Protein AF-A0A4R9EV64-F1 (afdb_monomer)

Solvent-accessible surface area (backbone atoms only — not comparable to full-atom values): 20684 Å² total; per-residue (Å²): 134,84,81,78,72,84,72,55,104,75,62,62,80,81,49,76,77,42,75,53,78,58,58,71,81,42,91,69,37,84,50,55,61,64,58,57,50,45,73,71,46,60,86,39,65,62,53,33,27,55,43,76,36,91,87,37,75,40,32,30,38,40,30,28,38,47,55,48,76,43,77,44,96,51,93,72,38,37,28,49,37,39,50,83,38,30,33,29,34,35,34,45,47,67,49,99,88,45,76,66,43,79,76,39,73,77,40,57,37,72,76,39,70,52,53,44,90,60,54,49,66,23,30,50,42,76,38,76,77,37,53,69,45,95,54,20,30,30,30,40,42,30,26,37,47,97,71,36,53,25,33,26,35,33,37,38,34,71,48,92,89,47,58,52,38,65,77,39,72,79,40,57,37,71,89,72,35,73,46,55,57,93,66,73,40,65,31,25,48,41,78,39,80,78,47,51,62,68,88,47,31,31,35,31,35,40,33,29,37,51,98,84,67,46,52,27,36,27,34,31,35,38,31,54,62,99,80,45,56,55,37,65,74,40,72,79,37,47,39,75,78,38,82,42,24,87,72,46,62,72,55,79,40,71,37,32,53,37,79,36,45,70,54,95,85,47,62,93,49,52,45,36,32,41,32,41,26,32,35,91,89,73,49,72,37,51,39,46,40,34,43,42,59,91,48,87,56,63,52,60,62,82,50,82,53,77,49,70,75,50,49,55,54,47,49,51,52,52,47,49,51,50,50,50,52,49,52,52,51,53,49,53,50,51,53,50,49,52,52,49,52,49,52,50,50,54,51,53,50,51,55,54,52,52,52,54,53,51,51,59,64,70,65,58,76,81,77,79,76,89,130

Foldseek 3Di:
DDDPPCCDLQHFQDWAPDWDKDDCPDPVVVPPPVVSCCVNCPCAPFWAEWADDLVDLFKIKTKHKHWDWDADPDPRTTIIHIPQIKIFMKGHDLDPPDDIDTPGDIDGLCVQPQCHPFTAFHYWDWQQQQRCPPQKTWIWTWGADPQFIWTWIKIFGNDPPGRIDTPGDIDGCVPLAPQCPQARGWHEKDWPPQPCPDQQKTKIWTWGAHSVRFTWIFMKIFGDDDSRDIDTPGDIDGCCVALNVVVCPQFSDWHYKAWRDDDPPDDPQKTKIWTFGAGVVGQTFTFIWIDGHPDSHIDGPDDRDRNVVCVVVVVVVVVVVVVVVVVVVVVVVVVVVVVVVVVVVVVVVVVVVVVVVVVVVVPPPPPDDDD

Radius of gyration: 29.25 Å; Cα contacts (8 Å, |Δi|>4): 668; chains: 1; bounding box: 59×41×123 Å

Structure (mmCIF, N/CA/C/O backbone):
data_AF-A0A4R9EV64-F1
#
_entry.id   AF-A0A4R9EV64-F1
#
loop_
_atom_site.group_PDB
_atom_site.id
_atom_site.type_symbol
_atom_site.label_atom_id
_atom_site.label_alt_id
_atom_site.label_comp_id
_atom_site.label_asym_id
_atom_site.label_entity_id
_atom_site.label_seq_id
_atom_site.pdbx_PDB_ins_code
_atom_site.Cartn_x
_atom_site.Cartn_y
_atom_site.Cartn_z
_atom_site.occupancy
_atom_site.B_iso_or_equiv
_atom_site.auth_seq_id
_atom_site.auth_comp_id
_atom_site.auth_asym_id
_atom_site.auth_atom_id
_atom_site.pdbx_PDB_model_num
ATOM 1 N N . MET A 1 1 ? -1.288 -20.172 -38.053 1.00 27.91 1 MET A N 1
ATOM 2 C CA . MET A 1 1 ? -2.158 -19.012 -37.775 1.00 27.91 1 MET A CA 1
ATOM 3 C C . MET A 1 1 ? -1.989 -18.671 -36.310 1.00 27.91 1 MET A C 1
ATOM 5 O O . MET A 1 1 ? -2.573 -19.328 -35.462 1.00 27.91 1 MET A O 1
ATOM 9 N N . THR A 1 2 ? -1.091 -17.740 -36.017 1.00 26.09 2 THR A N 1
ATOM 10 C CA . THR A 1 2 ? -0.836 -17.247 -34.664 1.00 26.09 2 THR A CA 1
ATOM 11 C C . THR A 1 2 ? -1.847 -16.137 -34.426 1.00 26.09 2 THR A C 1
ATOM 13 O O . THR A 1 2 ? -1.753 -15.076 -35.034 1.00 26.09 2 THR A O 1
ATOM 16 N N . THR A 1 3 ? -2.884 -16.411 -33.642 1.00 23.81 3 THR A N 1
ATOM 17 C CA . THR A 1 3 ? -3.870 -15.402 -33.257 1.00 23.81 3 THR A CA 1
ATOM 18 C C . THR A 1 3 ? -3.209 -14.441 -32.276 1.00 23.81 3 THR A C 1
ATOM 20 O O . THR A 1 3 ? -3.047 -14.764 -31.100 1.00 23.81 3 THR A O 1
ATOM 23 N N . THR A 1 4 ? -2.791 -13.272 -32.757 1.00 28.75 4 THR A N 1
ATOM 24 C CA . THR A 1 4 ? -2.507 -12.110 -31.915 1.00 28.75 4 THR A CA 1
ATOM 25 C C . THR A 1 4 ? -3.820 -11.693 -31.261 1.00 28.75 4 THR A C 1
ATOM 27 O O . THR A 1 4 ? -4.685 -11.084 -31.882 1.00 28.75 4 THR A O 1
ATOM 30 N N . SER A 1 5 ? -4.006 -12.114 -30.010 1.00 29.70 5 SER A N 1
ATOM 31 C CA . SER A 1 5 ? -5.074 -11.607 -29.154 1.00 29.70 5 SER A CA 1
ATOM 32 C C . SER A 1 5 ? -4.903 -10.096 -29.026 1.00 29.70 5 SER A C 1
ATOM 34 O O . SER A 1 5 ? -3.821 -9.630 -28.662 1.00 29.70 5 SER A O 1
ATOM 36 N N . SER A 1 6 ? -5.957 -9.337 -29.322 1.00 31.34 6 SER A N 1
ATOM 37 C CA . SER A 1 6 ? -6.054 -7.921 -28.983 1.00 31.34 6 SER A CA 1
ATOM 38 C C . SER A 1 6 ? -6.139 -7.800 -27.461 1.00 31.34 6 SER A C 1
ATOM 40 O O . SER A 1 6 ? -7.222 -7.655 -26.889 1.00 31.34 6 SER A O 1
ATOM 42 N N . ARG A 1 7 ? -4.994 -7.920 -26.784 1.00 36.53 7 ARG A N 1
ATOM 43 C CA . ARG A 1 7 ? -4.854 -7.494 -25.395 1.00 36.53 7 ARG A CA 1
ATOM 44 C C . ARG A 1 7 ? -5.067 -5.983 -25.441 1.00 36.53 7 ARG A C 1
ATOM 46 O O . ARG A 1 7 ? -4.254 -5.260 -26.001 1.00 36.53 7 ARG A O 1
ATOM 53 N N . THR A 1 8 ? -6.231 -5.540 -24.979 1.00 34.09 8 THR A N 1
ATOM 54 C CA . THR A 1 8 ? -6.592 -4.124 -24.870 1.00 34.09 8 THR A CA 1
ATOM 55 C C . THR A 1 8 ? -5.458 -3.351 -24.196 1.00 34.09 8 THR A C 1
ATOM 57 O O . THR A 1 8 ? -4.824 -3.910 -23.301 1.00 34.09 8 THR A O 1
ATOM 60 N N . GLN A 1 9 ? -5.264 -2.082 -24.573 1.00 35.47 9 GLN A N 1
ATOM 61 C CA . GLN A 1 9 ? -4.282 -1.091 -24.072 1.00 35.47 9 GLN A CA 1
ATOM 62 C C . GLN A 1 9 ? -4.124 -0.972 -22.531 1.00 35.47 9 GLN A C 1
ATOM 64 O O . GLN A 1 9 ? -3.318 -0.193 -22.036 1.00 35.47 9 GLN A O 1
ATOM 69 N N . HIS A 1 10 ? -4.861 -1.764 -21.753 1.00 43.22 10 HIS A N 1
ATOM 70 C CA . HIS A 1 10 ? -4.946 -1.771 -20.295 1.00 43.22 10 HIS A CA 1
ATOM 71 C C . HIS A 1 10 ? -4.873 -3.204 -19.734 1.00 43.22 10 HIS A C 1
ATOM 73 O O . HIS A 1 10 ? -5.667 -3.587 -18.877 1.00 43.22 10 HIS A O 1
ATOM 79 N N . GLY A 1 11 ? -3.987 -4.044 -20.280 1.00 38.31 11 GLY A N 1
ATOM 80 C CA . GLY A 1 11 ? -3.831 -5.428 -19.826 1.00 38.31 11 GLY A CA 1
ATOM 81 C C . GLY A 1 11 ? -3.558 -5.528 -18.313 1.00 38.31 11 GLY A C 1
ATOM 82 O O . GLY A 1 11 ? -2.968 -4.609 -17.744 1.00 38.31 11 GLY A O 1
ATOM 83 N N . PRO A 1 12 ? -3.963 -6.633 -17.655 1.00 42.16 12 PRO A N 1
ATOM 84 C CA . PRO A 1 12 ? -3.712 -6.829 -16.228 1.00 42.16 12 PRO A CA 1
ATOM 85 C C . PRO A 1 12 ? -2.207 -6.750 -15.927 1.00 42.16 12 PRO A C 1
ATOM 87 O O . PRO A 1 12 ? -1.402 -7.070 -16.815 1.00 42.16 12 PRO A O 1
ATOM 90 N N . PRO A 1 13 ? -1.822 -6.339 -14.704 1.00 52.84 13 PRO A N 1
ATOM 91 C CA . PRO A 1 13 ? -0.422 -6.264 -14.323 1.00 52.84 13 PRO A CA 1
ATOM 92 C C . PRO A 1 13 ? 0.252 -7.627 -14.459 1.00 52.84 13 PRO A C 1
ATOM 94 O O . PRO A 1 13 ? -0.368 -8.670 -14.268 1.00 52.84 13 PRO A O 1
ATOM 97 N N . LEU A 1 14 ? 1.528 -7.595 -14.828 1.00 49.09 14 LEU A N 1
ATOM 98 C CA . LEU A 1 14 ? 2.282 -8.792 -15.180 1.00 49.09 14 LEU A CA 1
ATOM 99 C C . LEU A 1 14 ? 2.655 -9.586 -13.932 1.00 49.09 14 LEU A C 1
ATOM 101 O O . LEU A 1 14 ? 3.120 -9.020 -12.937 1.00 49.09 14 LEU A O 1
ATOM 105 N N . HIS A 1 15 ? 2.485 -10.901 -14.006 1.00 52.94 15 HIS A N 1
ATOM 106 C CA . HIS A 1 15 ? 2.909 -11.819 -12.957 1.00 52.94 15 HIS A CA 1
ATOM 107 C C . HIS A 1 15 ? 4.427 -12.089 -13.021 1.00 52.94 15 HIS A C 1
ATOM 109 O O . HIS A 1 15 ? 5.039 -11.983 -14.090 1.00 52.94 15 HIS A O 1
ATOM 115 N N . PRO A 1 16 ? 5.070 -12.465 -11.894 1.00 48.47 16 PRO A N 1
ATOM 116 C CA . PRO A 1 16 ? 6.446 -12.955 -11.903 1.00 48.47 16 PRO A CA 1
ATOM 117 C C . PRO A 1 16 ? 6.647 -14.068 -12.937 1.00 48.47 16 PRO A C 1
ATOM 119 O O . PRO A 1 16 ? 5.953 -15.082 -12.917 1.00 48.47 16 PRO A O 1
ATOM 122 N N . GLY A 1 17 ? 7.595 -13.865 -13.854 1.00 52.12 17 GLY A N 1
ATOM 123 C CA . GLY A 1 17 ? 7.889 -14.806 -14.938 1.00 52.12 17 GLY A CA 1
ATOM 124 C C . GLY A 1 17 ? 7.011 -14.689 -16.192 1.00 52.12 17 GLY A C 1
ATOM 125 O O . GLY A 1 17 ? 7.266 -15.425 -17.144 1.00 52.12 17 GLY A O 1
ATOM 126 N N . GLU A 1 18 ? 6.031 -13.781 -16.241 1.00 52.91 18 GLU A N 1
ATOM 127 C CA . GLU A 1 18 ? 5.301 -13.473 -17.477 1.00 52.91 18 GLU A CA 1
ATOM 128 C C . GLU A 1 18 ? 6.125 -12.624 -18.445 1.00 52.91 18 GLU A C 1
ATOM 130 O O . GLU A 1 18 ? 7.010 -11.871 -18.048 1.00 52.91 18 GLU A O 1
ATOM 135 N N . TYR A 1 19 ? 5.798 -12.741 -19.732 1.00 53.47 19 TYR A N 1
ATOM 136 C CA . TYR A 1 19 ? 6.452 -12.035 -20.826 1.00 53.47 19 TYR A CA 1
ATOM 137 C C . TYR A 1 19 ? 5.410 -11.203 -21.571 1.00 53.47 19 TYR A C 1
ATOM 139 O O . TYR A 1 19 ? 4.317 -11.689 -21.870 1.00 53.47 19 TYR A O 1
ATOM 147 N N . PHE A 1 20 ? 5.770 -9.986 -21.961 1.00 55.56 20 PHE A N 1
ATOM 148 C CA . PHE A 1 20 ? 5.116 -9.309 -23.077 1.00 55.56 20 PHE A CA 1
ATOM 149 C C . PHE A 1 20 ? 6.146 -8.994 -24.150 1.00 55.56 20 PHE A C 1
ATOM 151 O O . PHE A 1 20 ? 7.327 -8.819 -23.853 1.00 55.56 20 PHE A O 1
ATOM 158 N N . ARG A 1 21 ? 5.689 -8.975 -25.401 1.00 54.56 21 ARG A N 1
ATOM 159 C CA . ARG A 1 21 ? 6.479 -8.570 -26.560 1.00 54.56 21 ARG A CA 1
ATOM 160 C C . ARG A 1 21 ? 5.970 -7.198 -26.970 1.00 54.56 21 ARG A C 1
ATOM 162 O O . ARG A 1 21 ? 4.789 -7.064 -27.279 1.00 54.56 21 ARG A O 1
ATOM 169 N N . VAL A 1 22 ? 6.839 -6.196 -26.938 1.00 54.44 22 VAL A N 1
ATOM 170 C CA . VAL A 1 22 ? 6.568 -4.922 -27.611 1.00 54.44 22 VAL A CA 1
ATOM 171 C C . VAL A 1 22 ? 6.855 -5.158 -29.088 1.00 54.44 22 VAL A C 1
ATOM 173 O O . VAL A 1 22 ? 7.960 -5.582 -29.415 1.00 54.44 22 VAL A O 1
ATOM 176 N N . ASP A 1 23 ? 5.866 -4.974 -29.964 1.00 55.91 23 ASP A N 1
ATOM 177 C CA . ASP A 1 23 ? 6.100 -4.989 -31.411 1.00 55.91 23 ASP A CA 1
ATOM 178 C C . ASP A 1 23 ? 6.563 -3.589 -31.838 1.00 55.91 23 ASP A C 1
ATOM 180 O O . ASP A 1 23 ? 5.744 -2.665 -31.861 1.00 55.91 23 ASP A O 1
ATOM 184 N N . PRO A 1 24 ? 7.852 -3.400 -32.176 1.00 49.88 24 PRO A N 1
ATOM 185 C CA . PRO A 1 24 ? 8.376 -2.093 -32.557 1.00 49.88 24 PRO A CA 1
ATOM 186 C C . PRO A 1 24 ? 7.832 -1.593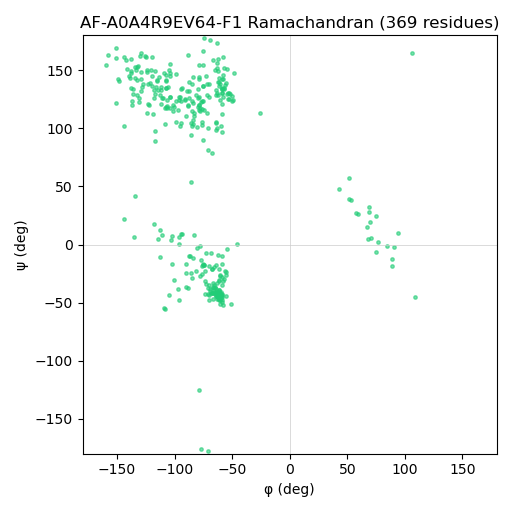 -33.904 1.00 49.88 24 PRO A C 1
ATOM 188 O O . PRO A 1 24 ? 8.094 -0.450 -34.265 1.00 49.88 24 PRO A O 1
ATOM 191 N N . ASN A 1 25 ? 7.091 -2.418 -34.653 1.00 55.00 25 ASN A N 1
ATOM 192 C CA . ASN A 1 25 ? 6.497 -2.061 -35.942 1.00 55.00 25 ASN A CA 1
ATOM 193 C C . ASN A 1 25 ? 4.959 -2.048 -35.914 1.00 55.00 25 ASN A C 1
ATOM 195 O O . ASN A 1 25 ? 4.326 -1.872 -36.958 1.00 55.00 25 ASN A O 1
ATOM 199 N N . GLY A 1 26 ? 4.344 -2.254 -34.745 1.00 60.09 26 GLY A N 1
ATOM 200 C CA . GLY A 1 26 ? 2.893 -2.194 -34.596 1.00 60.09 26 GLY A CA 1
ATOM 201 C C . GLY A 1 26 ? 2.354 -0.774 -34.826 1.00 60.09 26 GLY A C 1
ATOM 202 O O . GLY A 1 26 ? 3.086 0.199 -34.661 1.00 60.09 26 GLY A O 1
ATOM 203 N N . PRO A 1 27 ? 1.061 -0.605 -35.154 1.00 52.00 27 PRO A N 1
ATOM 204 C CA . PRO A 1 27 ? 0.450 0.718 -35.342 1.00 52.00 27 PRO A CA 1
ATOM 205 C C . PRO A 1 27 ? 0.541 1.630 -34.100 1.00 52.00 27 PRO A C 1
ATOM 207 O O . PRO A 1 27 ? 0.398 2.843 -34.225 1.00 52.00 27 PRO A O 1
ATOM 210 N N . GLU A 1 28 ? 0.824 1.066 -32.920 1.00 50.53 28 GLU A N 1
ATOM 211 C CA . GLU A 1 28 ? 1.073 1.791 -31.664 1.00 50.53 28 GLU A CA 1
ATOM 212 C C . GLU A 1 28 ? 2.545 2.230 -31.477 1.00 50.53 28 GLU A C 1
ATOM 214 O O . GLU A 1 28 ? 2.836 3.045 -30.607 1.00 50.53 28 GLU A O 1
ATOM 219 N N . ALA A 1 29 ? 3.480 1.775 -32.322 1.00 44.03 29 ALA A N 1
ATOM 220 C CA . ALA A 1 29 ? 4.902 2.142 -32.267 1.00 44.03 29 ALA A CA 1
ATOM 221 C C . ALA A 1 29 ? 5.197 3.583 -32.733 1.00 44.03 29 ALA A C 1
ATOM 223 O O . ALA A 1 29 ? 6.324 4.065 -32.616 1.00 44.03 29 ALA A O 1
ATOM 224 N N . HIS A 1 30 ? 4.190 4.289 -33.263 1.00 39.44 30 HIS A N 1
ATOM 225 C CA . HIS A 1 30 ? 4.293 5.707 -33.626 1.00 39.44 30 HIS A CA 1
ATOM 226 C C . HIS A 1 30 ? 4.217 6.653 -32.420 1.00 39.44 30 HIS A C 1
ATOM 228 O O . HIS A 1 30 ? 4.572 7.826 -32.539 1.00 39.44 30 HIS A O 1
ATOM 234 N N . THR A 1 31 ? 3.804 6.150 -31.258 1.00 45.59 31 THR A N 1
ATOM 235 C CA . THR A 1 31 ? 4.103 6.766 -29.966 1.00 45.59 31 THR A CA 1
ATOM 236 C C . THR A 1 31 ? 5.324 6.064 -29.399 1.00 45.59 31 THR A C 1
ATOM 238 O O . THR A 1 31 ? 5.330 4.841 -29.318 1.00 45.59 31 THR A O 1
ATOM 241 N N . ASP A 1 32 ? 6.359 6.843 -29.078 1.00 44.31 32 ASP A N 1
ATOM 242 C CA . ASP A 1 32 ? 7.652 6.408 -28.540 1.00 44.31 32 ASP A CA 1
ATOM 243 C C . ASP A 1 32 ? 7.562 5.060 -27.778 1.00 44.31 32 ASP A C 1
ATOM 245 O O . ASP A 1 32 ? 6.915 4.995 -26.729 1.00 44.31 32 ASP A O 1
ATOM 249 N N . PRO A 1 33 ? 8.178 3.971 -28.279 1.00 41.06 33 PRO A N 1
ATOM 250 C CA . PRO A 1 33 ? 8.173 2.664 -27.619 1.00 41.06 33 PRO A CA 1
ATOM 251 C C . PRO A 1 33 ? 8.703 2.723 -26.181 1.00 41.06 33 PRO A C 1
ATOM 253 O O . PRO A 1 33 ? 8.297 1.919 -25.340 1.00 41.06 33 PRO A O 1
ATOM 256 N N . VAL A 1 34 ? 9.565 3.703 -25.876 1.00 40.62 34 VAL A N 1
ATOM 257 C CA . VAL A 1 34 ? 10.007 4.010 -24.515 1.00 40.62 34 VAL A CA 1
ATOM 258 C C . VAL A 1 34 ? 8.859 4.599 -23.705 1.00 40.62 34 VAL A C 1
ATOM 260 O O . VAL A 1 34 ? 8.691 4.193 -22.569 1.00 40.62 34 VAL A O 1
ATOM 263 N N . ALA A 1 35 ? 8.015 5.471 -24.258 1.00 39.12 35 ALA A N 1
ATOM 264 C CA . ALA A 1 35 ? 6.845 6.017 -23.566 1.00 39.12 35 ALA A CA 1
ATOM 265 C C . ALA A 1 35 ? 5.771 4.957 -23.267 1.00 39.12 35 ALA A C 1
ATOM 267 O O . ALA A 1 35 ? 5.200 4.990 -22.181 1.00 39.12 35 ALA A O 1
ATOM 268 N N . VAL A 1 36 ? 5.545 3.990 -24.165 1.00 43.28 36 VAL A N 1
ATOM 269 C CA . VAL A 1 36 ? 4.631 2.853 -23.925 1.00 43.28 36 VAL A CA 1
ATOM 270 C C . VAL A 1 36 ? 5.219 1.906 -22.876 1.00 43.28 36 VAL A C 1
ATOM 272 O O . VAL A 1 36 ? 4.555 1.567 -21.897 1.00 43.28 36 VAL A O 1
ATOM 275 N N . ALA A 1 37 ? 6.498 1.536 -23.010 1.00 43.19 37 ALA A N 1
ATOM 276 C CA . ALA A 1 37 ? 7.182 0.729 -22.005 1.00 43.19 37 ALA A CA 1
ATOM 277 C C . ALA A 1 37 ? 7.188 1.433 -20.642 1.00 43.19 37 ALA A C 1
ATOM 279 O O . ALA A 1 37 ? 6.880 0.796 -19.646 1.00 43.19 37 ALA A O 1
ATOM 280 N N . VAL A 1 38 ? 7.462 2.738 -20.591 1.00 40.59 38 VAL A N 1
ATOM 281 C CA . VAL A 1 38 ? 7.476 3.571 -19.381 1.00 40.59 38 VAL A CA 1
ATOM 282 C C . VAL A 1 38 ? 6.070 3.709 -18.792 1.00 40.59 38 VAL A C 1
ATOM 284 O O . VAL A 1 38 ? 5.906 3.435 -17.613 1.00 40.59 38 VAL A O 1
ATOM 287 N N . GLN A 1 39 ? 5.021 4.006 -19.560 1.00 42.12 39 GLN A N 1
ATOM 288 C CA . GLN A 1 39 ? 3.649 4.040 -19.024 1.00 42.12 39 GLN A CA 1
ATOM 289 C C . GLN A 1 39 ? 3.222 2.705 -18.391 1.00 42.12 39 GLN A C 1
ATOM 291 O O . GLN A 1 39 ? 2.498 2.709 -17.397 1.00 42.12 39 GLN A O 1
ATOM 296 N N . HIS A 1 40 ? 3.722 1.572 -18.897 1.00 43.19 40 HIS A N 1
ATOM 297 C CA . HIS A 1 40 ? 3.443 0.246 -18.338 1.00 43.19 40 HIS A CA 1
ATOM 298 C C . HIS A 1 40 ? 4.438 -0.224 -17.257 1.00 43.19 40 HIS A C 1
ATOM 300 O O . HIS A 1 40 ? 4.070 -1.041 -16.419 1.00 43.19 40 HIS A O 1
ATOM 306 N N . LEU A 1 41 ? 5.679 0.273 -17.235 1.00 44.31 41 LEU A N 1
ATOM 307 C CA . LEU A 1 41 ? 6.758 -0.112 -16.303 1.00 44.31 41 LEU A CA 1
ATOM 308 C C . LEU A 1 41 ? 6.660 0.573 -14.943 1.00 44.31 41 LEU A C 1
ATOM 310 O O . LEU A 1 41 ? 7.225 0.124 -13.950 1.00 44.31 41 LEU A O 1
ATOM 314 N N . VAL A 1 42 ? 5.983 1.702 -14.901 1.00 43.94 42 VAL A N 1
ATOM 315 C CA . VAL A 1 42 ? 6.179 2.696 -13.855 1.00 43.94 42 VAL A CA 1
ATOM 316 C C . VAL A 1 42 ? 5.524 2.401 -12.511 1.00 43.94 42 VAL A C 1
ATOM 318 O O . VAL A 1 42 ? 6.117 2.746 -11.490 1.00 43.94 42 VAL A O 1
ATOM 321 N N . PRO A 1 43 ? 4.421 1.641 -12.433 1.00 49.94 43 PRO A N 1
ATOM 322 C CA . PRO A 1 43 ? 4.023 1.085 -11.153 1.00 49.94 43 PRO A CA 1
ATOM 323 C C . PRO A 1 43 ? 5.131 0.187 -10.555 1.00 49.94 43 PRO A C 1
ATOM 325 O O . PRO A 1 43 ? 5.206 0.026 -9.343 1.00 49.94 43 PRO A O 1
ATOM 328 N N . PHE A 1 44 ? 5.989 -0.438 -11.372 1.00 49.84 44 PHE A N 1
ATOM 329 C CA . PHE A 1 44 ? 6.772 -1.629 -11.018 1.00 49.84 44 PHE A CA 1
ATOM 330 C C . PHE A 1 44 ? 8.185 -1.387 -10.473 1.00 49.84 44 PHE A C 1
ATOM 332 O O . PHE A 1 44 ? 8.917 -2.357 -10.274 1.00 49.84 44 PHE A O 1
ATOM 339 N N . LEU A 1 45 ? 8.567 -0.145 -10.170 1.00 49.91 45 LEU A N 1
ATOM 340 C CA . LEU A 1 45 ? 9.899 0.150 -9.646 1.00 49.91 45 LEU A CA 1
ATOM 341 C C . LEU A 1 45 ? 9.869 0.543 -8.163 1.00 49.91 45 LEU A C 1
ATOM 343 O O . LEU A 1 45 ? 9.564 1.670 -7.787 1.00 49.91 45 LEU A O 1
ATOM 347 N N . GLY A 1 46 ? 10.277 -0.404 -7.316 1.00 67.75 46 GLY A N 1
ATOM 348 C CA . GLY A 1 46 ? 11.002 -0.107 -6.080 1.00 67.75 46 GLY A CA 1
ATOM 349 C C . GLY A 1 46 ? 10.233 -0.323 -4.781 1.00 67.75 46 GLY A C 1
ATOM 350 O O . GLY A 1 46 ? 10.783 -0.918 -3.859 1.00 67.75 46 GLY A O 1
ATOM 351 N N . LEU A 1 47 ? 8.979 0.114 -4.668 1.00 66.94 47 LEU A N 1
ATOM 352 C CA . LEU A 1 47 ? 8.253 0.019 -3.399 1.00 66.94 47 LEU A CA 1
ATOM 353 C C . LEU A 1 47 ? 6.749 -0.105 -3.648 1.00 66.94 47 LEU A C 1
ATOM 355 O O . LEU A 1 47 ? 6.157 0.745 -4.304 1.00 66.94 47 LEU A O 1
ATOM 359 N N . ARG A 1 48 ? 6.138 -1.188 -3.157 1.00 82.88 48 ARG A N 1
ATOM 360 C CA . ARG A 1 48 ? 4.729 -1.510 -3.426 1.00 82.88 48 ARG A CA 1
ATOM 361 C C . ARG A 1 48 ? 3.829 -1.335 -2.231 1.00 82.88 48 ARG A C 1
ATOM 363 O O . ARG A 1 48 ? 2.858 -0.603 -2.314 1.00 82.88 48 ARG A O 1
ATOM 370 N N . ALA A 1 49 ? 4.172 -1.985 -1.134 1.00 89.62 49 ALA A N 1
ATOM 371 C CA . ALA A 1 49 ? 3.349 -1.976 0.055 1.00 89.62 49 ALA A CA 1
ATOM 372 C C . ALA A 1 49 ? 4.220 -1.707 1.274 1.00 89.62 49 ALA A C 1
ATOM 374 O O . ALA A 1 49 ? 5.398 -2.074 1.319 1.00 89.62 49 ALA A O 1
ATOM 375 N N . VAL A 1 50 ? 3.613 -1.076 2.268 1.00 89.81 50 VAL A N 1
ATOM 376 C CA . VAL A 1 50 ? 4.190 -0.932 3.596 1.00 89.81 50 VAL A CA 1
ATOM 377 C C . VAL A 1 50 ? 3.221 -1.531 4.592 1.00 89.81 50 VAL A C 1
ATOM 379 O O . VAL A 1 50 ? 2.010 -1.342 4.489 1.00 89.81 50 VAL A O 1
ATOM 382 N N . LEU A 1 51 ? 3.772 -2.265 5.548 1.00 92.62 51 LEU A N 1
ATOM 383 C CA . LEU A 1 51 ? 3.029 -2.849 6.646 1.00 92.62 51 LEU A CA 1
ATOM 384 C C . LEU A 1 51 ? 3.652 -2.384 7.962 1.00 92.62 51 LEU A C 1
ATOM 386 O O . LEU A 1 51 ? 4.798 -2.752 8.247 1.00 92.62 51 LEU A O 1
ATOM 390 N N . PRO A 1 52 ? 2.935 -1.577 8.762 1.00 89.19 52 PRO A N 1
ATOM 391 C CA . PRO A 1 52 ? 3.400 -1.192 10.085 1.00 89.19 52 PRO A CA 1
ATOM 392 C C . PRO A 1 52 ? 3.700 -2.424 10.935 1.00 89.19 52 PRO A C 1
ATOM 394 O O . PRO A 1 52 ? 2.955 -3.406 10.913 1.00 89.19 52 PRO A O 1
ATOM 397 N N . VAL A 1 53 ? 4.795 -2.379 11.689 1.00 90.62 53 VAL A N 1
ATOM 398 C CA . VAL A 1 53 ? 5.084 -3.422 12.668 1.00 90.62 53 VAL A CA 1
ATOM 399 C C . VAL A 1 53 ? 4.176 -3.201 13.878 1.00 90.62 53 VAL A C 1
ATOM 401 O O . VAL A 1 53 ? 4.232 -2.133 14.481 1.00 90.62 53 VAL A O 1
ATOM 404 N N . PRO A 1 54 ? 3.362 -4.188 14.280 1.00 82.88 54 PRO A N 1
ATOM 405 C CA . PRO A 1 54 ? 2.322 -3.953 15.277 1.00 82.88 54 PRO A CA 1
ATOM 406 C C . PRO A 1 54 ? 2.790 -3.436 16.644 1.00 82.88 54 PRO A C 1
ATOM 408 O O . PRO A 1 54 ? 2.102 -2.645 17.284 1.00 82.88 54 PRO A O 1
ATOM 411 N N . ASP A 1 55 ? 3.961 -3.888 17.095 1.00 84.00 55 ASP A N 1
ATOM 412 C CA . ASP A 1 55 ? 4.533 -3.554 18.401 1.00 84.00 55 ASP A CA 1
ATOM 413 C C . ASP A 1 55 ? 5.541 -2.401 18.336 1.00 84.00 55 ASP A C 1
ATOM 415 O O . ASP A 1 55 ? 6.213 -2.098 19.325 1.00 84.00 55 ASP A O 1
ATOM 419 N N . SER A 1 56 ? 5.674 -1.757 17.173 1.00 87.19 56 SER A N 1
ATOM 420 C CA . SER A 1 56 ? 6.669 -0.723 16.969 1.00 87.19 56 SER A CA 1
ATOM 421 C C . SER A 1 56 ? 6.103 0.471 16.206 1.00 87.19 56 SER A C 1
ATOM 423 O O . SER A 1 56 ? 5.727 0.348 15.044 1.00 87.19 56 SER A O 1
ATOM 425 N N . PRO A 1 57 ? 6.131 1.666 16.816 1.00 80.81 57 PRO A N 1
ATOM 426 C CA . PRO A 1 57 ? 5.658 2.878 16.161 1.00 80.81 57 PRO A CA 1
ATOM 427 C C . PRO A 1 57 ? 6.558 3.360 15.014 1.00 80.81 57 PRO A C 1
ATOM 429 O O . PRO A 1 57 ? 6.153 4.184 14.203 1.00 80.81 57 PRO A O 1
ATOM 432 N N . THR A 1 58 ? 7.804 2.900 14.976 1.00 81.69 58 THR A N 1
ATOM 433 C CA . THR A 1 58 ? 8.834 3.397 14.056 1.00 81.69 58 THR A CA 1
ATOM 434 C C . THR A 1 58 ? 9.246 2.355 13.034 1.00 81.69 58 THR A C 1
ATOM 436 O O . THR A 1 58 ? 9.973 2.671 12.097 1.00 81.69 58 THR A O 1
ATOM 439 N N . ARG A 1 59 ? 8.831 1.096 13.195 1.00 87.88 59 ARG A N 1
ATOM 440 C CA . ARG A 1 59 ? 9.245 0.023 12.295 1.00 87.88 59 ARG A CA 1
ATOM 441 C C . ARG A 1 59 ? 8.147 -0.347 11.333 1.00 87.88 59 ARG A C 1
ATOM 443 O O . ARG A 1 59 ? 6.965 -0.392 11.664 1.00 87.88 59 ARG A O 1
ATOM 450 N N . GLN A 1 60 ? 8.587 -0.692 10.138 1.00 90.25 60 GLN A N 1
ATOM 451 C CA . GLN A 1 60 ? 7.708 -1.078 9.061 1.00 90.25 60 GLN A CA 1
ATOM 452 C C . GLN A 1 60 ? 8.376 -2.106 8.164 1.00 90.25 60 GLN A C 1
ATOM 454 O O . GLN A 1 60 ? 9.571 -2.025 7.857 1.00 90.25 60 GLN A O 1
ATOM 459 N N . TRP A 1 61 ? 7.580 -3.068 7.726 1.00 93.50 61 TRP A N 1
ATOM 460 C CA . TRP A 1 61 ? 7.955 -3.952 6.642 1.00 93.50 61 TRP A CA 1
ATOM 461 C C . TRP A 1 61 ? 7.703 -3.245 5.325 1.00 93.50 61 TRP A C 1
ATOM 463 O O . TRP A 1 61 ? 6.617 -2.717 5.086 1.00 93.50 61 TRP A O 1
ATOM 473 N N . VAL A 1 62 ? 8.722 -3.233 4.482 1.00 88.75 62 VAL A N 1
ATOM 474 C CA . VAL A 1 62 ? 8.669 -2.633 3.158 1.00 88.75 62 VAL A CA 1
ATOM 475 C C . VAL A 1 62 ? 8.733 -3.750 2.139 1.00 88.75 62 VAL A C 1
ATOM 477 O O . VAL A 1 62 ? 9.652 -4.565 2.182 1.00 88.75 62 VAL A O 1
ATOM 480 N N . PHE A 1 63 ? 7.764 -3.772 1.230 1.00 91.62 63 PHE A N 1
ATOM 481 C CA . PHE A 1 63 ? 7.652 -4.767 0.172 1.00 91.62 63 PHE A CA 1
ATOM 482 C C . PHE A 1 63 ? 8.023 -4.133 -1.160 1.00 91.62 63 PHE A C 1
ATOM 484 O O . PHE A 1 63 ? 7.439 -3.126 -1.572 1.00 91.62 63 PHE A O 1
ATOM 491 N N . ARG A 1 64 ? 8.994 -4.732 -1.839 1.00 86.38 64 ARG A N 1
ATOM 492 C CA . ARG A 1 64 ? 9.584 -4.245 -3.079 1.00 86.38 64 ARG A CA 1
ATOM 493 C C . ARG A 1 64 ? 9.316 -5.218 -4.212 1.00 86.38 64 ARG A C 1
ATOM 495 O O . ARG A 1 64 ? 9.513 -6.421 -4.084 1.00 86.38 64 ARG A O 1
ATOM 502 N N . TYR A 1 65 ? 8.931 -4.649 -5.346 1.00 85.19 65 TYR A N 1
ATOM 503 C CA . TYR A 1 65 ? 8.879 -5.336 -6.624 1.00 85.19 65 TYR A CA 1
ATOM 504 C C . TYR A 1 65 ? 9.864 -4.625 -7.538 1.00 85.19 65 TYR A C 1
ATOM 506 O O . TYR A 1 65 ? 9.891 -3.394 -7.589 1.00 85.19 65 TYR A O 1
ATOM 514 N N . GLU A 1 66 ? 10.691 -5.405 -8.217 1.00 79.38 66 GLU A N 1
ATOM 515 C CA . GLU A 1 66 ? 11.588 -4.900 -9.243 1.00 79.38 66 GLU A CA 1
ATOM 516 C C . GLU A 1 66 ? 11.201 -5.543 -10.563 1.00 79.38 66 GLU A C 1
ATOM 518 O O . GLU A 1 66 ? 11.088 -6.765 -10.662 1.00 79.38 66 GLU A O 1
ATOM 523 N N . SER A 1 67 ? 11.024 -4.721 -11.587 1.00 76.12 67 SER A N 1
ATOM 524 C CA . SER A 1 67 ? 10.903 -5.190 -12.958 1.00 76.12 67 SER A CA 1
ATOM 525 C C . SER A 1 67 ? 12.012 -4.607 -13.817 1.00 76.12 67 SER A C 1
ATOM 527 O O . SER A 1 67 ? 12.407 -3.460 -13.622 1.00 76.12 67 SER A O 1
ATOM 529 N N . TYR A 1 68 ? 12.494 -5.376 -14.781 1.00 74.38 68 TYR A N 1
ATOM 530 C CA . TYR A 1 68 ? 13.523 -4.960 -15.721 1.00 74.38 68 TYR A CA 1
ATOM 531 C C . TYR A 1 68 ? 13.169 -5.436 -17.124 1.00 74.38 68 TYR A C 1
ATOM 533 O O . TYR A 1 68 ? 12.553 -6.485 -17.299 1.00 74.38 68 TYR A O 1
ATOM 541 N N . LEU A 1 69 ? 13.551 -4.653 -18.129 1.00 73.94 69 LEU A N 1
ATOM 542 C CA . LEU A 1 69 ? 13.435 -5.061 -19.521 1.00 73.94 69 LEU A CA 1
ATOM 543 C C . LEU A 1 69 ? 14.659 -5.921 -19.866 1.00 73.94 69 LEU A C 1
ATOM 545 O O . LEU A 1 69 ? 15.788 -5.437 -19.839 1.00 73.94 69 LEU A O 1
ATOM 549 N N . GLU A 1 70 ? 14.443 -7.202 -20.135 1.00 77.38 70 GLU A N 1
ATOM 550 C CA . GLU A 1 70 ? 15.440 -8.097 -20.716 1.00 77.38 70 GLU A CA 1
ATOM 551 C C . GLU A 1 70 ? 15.401 -7.938 -22.239 1.00 77.38 70 GLU A C 1
ATOM 553 O O . GLU A 1 70 ? 14.344 -8.088 -22.851 1.00 77.38 70 GLU A O 1
ATOM 558 N N . GLU A 1 71 ? 16.533 -7.603 -22.855 1.00 77.50 71 GLU A N 1
ATOM 559 C CA . GLU A 1 71 ? 16.627 -7.478 -24.311 1.00 77.50 71 GLU A CA 1
ATOM 560 C C . GLU A 1 71 ? 16.385 -8.843 -24.977 1.00 77.50 71 GLU A C 1
ATOM 562 O O . GLU A 1 71 ? 16.911 -9.872 -24.541 1.00 77.50 71 GLU A O 1
ATOM 567 N N . GLY A 1 72 ? 15.532 -8.862 -26.002 1.00 78.56 72 GLY A N 1
ATOM 568 C CA . GLY A 1 72 ? 15.218 -10.063 -26.766 1.00 78.56 72 GLY A CA 1
ATOM 569 C C . GLY A 1 72 ? 16.349 -10.470 -27.712 1.00 78.56 72 GLY A C 1
ATOM 570 O O . GLY A 1 72 ? 17.386 -9.817 -27.816 1.00 78.56 72 GLY A O 1
ATOM 571 N N . LYS A 1 73 ? 16.160 -11.591 -28.420 1.00 79.94 73 LYS A N 1
ATOM 572 C CA . LYS A 1 73 ? 17.162 -12.087 -29.381 1.00 79.94 73 LYS A CA 1
ATOM 573 C C . LYS A 1 73 ? 17.206 -11.252 -30.657 1.00 79.94 73 LYS A C 1
ATOM 575 O O . LYS A 1 73 ? 18.263 -11.170 -31.282 1.00 79.94 73 LYS A O 1
ATOM 580 N N . GLU A 1 74 ? 16.072 -10.688 -31.067 1.00 75.44 74 GLU A N 1
ATOM 581 C CA . GLU A 1 74 ? 15.994 -9.807 -32.226 1.00 75.44 74 GLU A CA 1
ATOM 582 C C . GLU A 1 74 ? 16.003 -8.340 -31.793 1.00 75.44 74 GLU A C 1
ATOM 584 O O . GLU A 1 74 ? 15.489 -7.950 -30.745 1.00 75.44 74 GLU A O 1
ATOM 589 N N . LYS A 1 75 ? 16.609 -7.501 -32.632 1.00 61.41 75 LYS A N 1
ATOM 590 C CA . LYS A 1 75 ? 16.751 -6.069 -32.381 1.00 61.41 75 LYS A CA 1
ATOM 591 C C . LYS A 1 75 ? 15.374 -5.408 -32.260 1.00 61.41 75 LYS A C 1
ATOM 593 O O . LYS A 1 75 ? 14.575 -5.474 -33.190 1.00 61.41 75 LYS A O 1
ATOM 598 N N . GLY A 1 76 ? 15.141 -4.720 -31.143 1.00 67.38 76 GLY A N 1
ATOM 599 C CA . GLY A 1 76 ? 13.866 -4.057 -30.846 1.00 67.38 76 GLY A CA 1
ATOM 600 C C . GLY A 1 76 ? 12.866 -4.933 -30.089 1.00 67.38 76 GLY A C 1
ATOM 601 O O . GLY A 1 76 ? 11.799 -4.447 -29.726 1.00 67.38 76 GLY A O 1
ATOM 602 N N . GLU A 1 77 ? 13.207 -6.191 -29.804 1.00 74.31 77 GLU A N 1
ATOM 603 C CA . GLU A 1 77 ? 12.453 -7.006 -28.861 1.00 74.31 77 GLU A CA 1
ATOM 604 C C . GLU A 1 77 ? 12.918 -6.744 -27.429 1.00 74.31 77 GLU A C 1
ATOM 606 O O . GLU A 1 77 ? 14.112 -6.681 -27.138 1.00 74.31 77 GLU A O 1
ATOM 611 N N . GLY A 1 78 ? 11.964 -6.645 -26.511 1.00 69.94 78 GLY A N 1
ATOM 612 C CA . GLY A 1 78 ? 12.219 -6.630 -25.079 1.00 69.94 78 GLY A CA 1
ATOM 613 C C . GLY A 1 78 ? 11.179 -7.479 -24.368 1.00 69.94 78 GLY A C 1
ATOM 614 O O . GLY A 1 78 ? 10.010 -7.503 -24.759 1.00 69.94 78 GLY A O 1
ATOM 615 N N . HIS A 1 79 ? 11.610 -8.177 -23.328 1.00 74.69 79 HIS A N 1
ATOM 616 C CA . HIS A 1 79 ? 10.760 -8.919 -22.416 1.00 74.69 79 HIS A CA 1
ATOM 617 C C . HIS A 1 79 ? 10.797 -8.231 -21.065 1.00 74.69 79 HIS A C 1
ATOM 619 O O . HIS A 1 79 ? 11.858 -8.134 -20.454 1.00 74.69 79 HIS A O 1
ATOM 625 N N . LEU A 1 80 ? 9.655 -7.782 -20.549 1.00 72.38 80 LEU A N 1
ATOM 626 C CA . LEU A 1 80 ? 9.645 -7.405 -19.144 1.00 72.38 80 LEU A CA 1
ATOM 627 C C . LEU A 1 80 ? 9.773 -8.649 -18.287 1.00 72.38 80 LEU A C 1
ATOM 629 O O . LEU A 1 80 ? 8.985 -9.583 -18.397 1.00 72.38 80 LEU A O 1
ATOM 633 N N . ARG A 1 81 ? 10.752 -8.618 -17.400 1.00 76.06 81 ARG A N 1
ATOM 634 C CA . ARG A 1 81 ? 10.919 -9.564 -16.318 1.00 76.06 81 ARG A CA 1
ATOM 635 C C . ARG A 1 81 ? 10.571 -8.876 -15.023 1.00 76.06 81 ARG A C 1
ATOM 637 O O . ARG A 1 81 ? 11.029 -7.771 -14.754 1.00 76.06 81 ARG A O 1
ATOM 644 N N . VAL A 1 82 ? 9.800 -9.557 -14.195 1.00 78.19 82 VAL A N 1
ATOM 645 C CA . VAL A 1 82 ? 9.593 -9.166 -12.804 1.00 78.19 82 VAL A CA 1
ATOM 646 C C . VAL A 1 82 ? 10.490 -10.072 -11.967 1.00 78.19 82 VAL A C 1
ATOM 648 O O . VAL A 1 82 ? 10.372 -11.297 -12.057 1.00 78.19 82 VAL A O 1
ATOM 651 N N . LYS A 1 83 ? 11.428 -9.484 -11.215 1.00 84.06 83 LYS A N 1
ATOM 652 C CA . LYS A 1 83 ? 12.234 -10.221 -10.234 1.00 84.06 83 LYS A CA 1
ATOM 653 C C . LYS A 1 83 ? 11.323 -10.795 -9.159 1.00 84.06 83 LYS A C 1
ATOM 655 O O . LYS A 1 83 ? 10.212 -10.307 -8.943 1.00 84.06 83 LYS A O 1
ATOM 660 N N . GLU A 1 84 ? 11.827 -11.802 -8.456 1.00 87.31 84 GLU A N 1
ATOM 661 C CA . GLU A 1 84 ? 11.179 -12.245 -7.231 1.00 87.31 84 GLU A CA 1
ATOM 662 C C . GLU A 1 84 ? 10.998 -11.038 -6.292 1.00 87.31 84 GLU A C 1
ATOM 664 O O . GLU A 1 84 ? 11.968 -10.314 -6.046 1.00 87.31 84 GLU A O 1
ATOM 669 N N . PRO A 1 85 ? 9.769 -10.766 -5.823 1.00 90.25 85 PRO A N 1
ATOM 670 C CA . PRO A 1 85 ? 9.533 -9.669 -4.903 1.00 90.25 85 PRO A CA 1
ATOM 671 C C . PRO A 1 85 ? 10.303 -9.900 -3.612 1.00 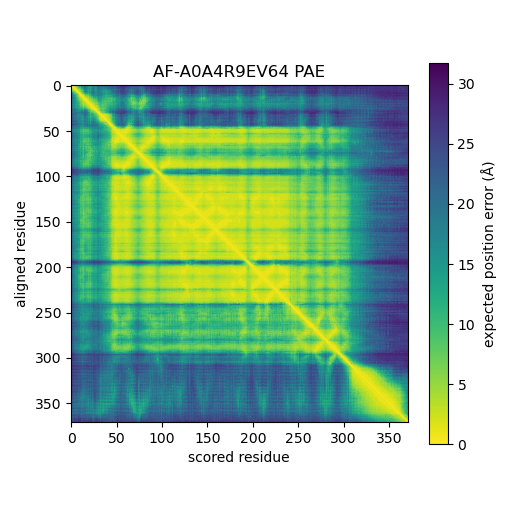90.25 85 PRO A C 1
ATOM 673 O O . PRO A 1 85 ? 10.471 -11.035 -3.170 1.00 90.25 85 PRO A O 1
ATOM 676 N N . GLU A 1 86 ? 10.720 -8.821 -2.972 1.00 92.12 86 GLU A N 1
ATOM 677 C CA . GLU A 1 86 ? 11.470 -8.880 -1.725 1.00 92.12 86 GLU A CA 1
ATOM 678 C C . GLU A 1 86 ? 10.780 -8.061 -0.645 1.00 92.12 86 GLU A C 1
ATOM 680 O O . GLU A 1 86 ? 9.973 -7.170 -0.917 1.00 92.12 86 GLU A O 1
ATOM 685 N N . TYR A 1 87 ? 11.134 -8.331 0.603 1.00 93.62 87 TYR A N 1
ATOM 686 C CA . TYR A 1 87 ? 10.743 -7.510 1.732 1.00 93.62 87 TYR A CA 1
ATOM 687 C C . TYR A 1 87 ? 11.925 -7.251 2.659 1.00 93.62 87 TYR A C 1
ATOM 689 O O . TYR A 1 87 ? 12.855 -8.051 2.755 1.00 93.62 87 TYR A O 1
ATOM 697 N N . PHE A 1 88 ? 11.891 -6.129 3.367 1.00 89.81 88 PHE A N 1
ATOM 698 C CA . PHE A 1 88 ? 12.880 -5.787 4.384 1.00 89.81 88 PHE A CA 1
ATOM 699 C C . PHE A 1 88 ? 12.238 -5.048 5.554 1.00 89.81 88 PHE A C 1
ATOM 701 O O . PHE A 1 88 ? 11.132 -4.520 5.441 1.00 89.81 88 PHE A O 1
ATOM 708 N N . LEU A 1 89 ? 12.936 -5.019 6.691 1.00 90.06 89 LEU A N 1
ATOM 709 C CA . LEU A 1 89 ? 12.489 -4.284 7.872 1.00 90.06 89 LEU A CA 1
ATOM 710 C C . LEU A 1 89 ? 13.242 -2.967 7.950 1.00 90.06 89 LEU A C 1
ATOM 712 O O . LEU A 1 89 ? 14.465 -2.966 8.118 1.00 90.06 89 LEU A O 1
ATOM 716 N N . ALA A 1 90 ? 12.514 -1.863 7.877 1.00 85.00 90 ALA A N 1
ATOM 717 C CA . ALA A 1 90 ? 13.053 -0.532 8.087 1.00 85.00 90 ALA A CA 1
ATOM 718 C C . ALA A 1 90 ? 12.579 0.022 9.432 1.00 85.00 90 ALA A C 1
ATOM 720 O O . ALA A 1 90 ? 11.462 -0.245 9.873 1.00 85.00 90 ALA A O 1
ATOM 721 N N . GLU A 1 91 ? 13.438 0.804 10.070 1.00 83.50 91 GLU A N 1
ATOM 722 C CA . GLU A 1 91 ? 13.072 1.714 11.145 1.00 83.50 91 GLU A CA 1
ATOM 723 C C . GLU A 1 91 ? 13.138 3.124 10.575 1.00 83.50 91 GLU A C 1
ATOM 725 O O . GLU A 1 91 ? 14.186 3.569 10.103 1.00 83.50 91 GLU A O 1
ATOM 730 N N . VAL A 1 92 ? 11.989 3.783 10.563 1.00 78.81 92 VAL A N 1
ATOM 731 C CA . VAL A 1 92 ? 11.817 5.158 10.126 1.00 78.81 92 VAL A CA 1
ATOM 732 C C . VAL A 1 92 ? 11.730 6.003 11.378 1.00 78.81 92 VAL A C 1
ATOM 734 O O . VAL A 1 92 ? 10.804 5.860 12.179 1.00 78.81 92 VAL A O 1
ATOM 737 N N . ASP A 1 93 ? 12.723 6.865 11.561 1.00 70.81 93 ASP A N 1
ATOM 738 C CA . ASP A 1 93 ? 12.625 7.898 12.576 1.00 70.81 93 ASP A CA 1
ATOM 739 C C . ASP A 1 93 ? 11.459 8.827 12.208 1.00 70.81 93 ASP A C 1
ATOM 741 O O . ASP A 1 93 ? 11.304 9.264 11.067 1.00 70.81 93 ASP A O 1
ATOM 745 N N . THR A 1 94 ? 10.590 9.076 13.180 1.00 59.94 94 THR A N 1
ATOM 746 C CA . THR A 1 94 ? 9.388 9.894 13.012 1.00 59.94 94 THR A CA 1
ATOM 747 C C . THR A 1 94 ? 9.692 11.390 13.083 1.00 59.94 94 THR A C 1
ATOM 749 O O . THR A 1 94 ? 8.798 12.224 12.924 1.00 59.94 94 THR A O 1
ATOM 752 N N . GLY A 1 95 ? 10.951 11.760 13.336 1.00 56.81 95 GLY A N 1
ATOM 753 C CA . GLY A 1 95 ? 11.445 13.121 13.200 1.00 56.81 95 GLY A CA 1
ATOM 754 C C . GLY A 1 95 ? 11.749 13.531 11.765 1.00 56.81 95 GLY A C 1
ATOM 755 O O . GLY A 1 95 ? 12.322 12.769 11.000 1.00 56.81 95 GLY A O 1
ATOM 756 N N . LEU A 1 96 ? 11.450 14.796 11.452 1.00 52.19 96 LEU A N 1
ATOM 757 C CA . LEU A 1 96 ? 11.827 15.453 10.193 1.00 52.19 96 LEU A CA 1
ATOM 758 C C . LEU A 1 96 ? 13.346 15.425 9.911 1.00 52.19 96 LEU A C 1
ATOM 760 O O . LEU A 1 96 ? 13.753 15.503 8.756 1.00 52.19 96 LEU A O 1
ATOM 764 N N . ASP A 1 97 ? 14.164 15.269 10.957 1.00 58.91 97 ASP A N 1
ATOM 765 C CA . ASP A 1 97 ? 15.633 15.275 10.897 1.00 58.91 97 ASP A CA 1
ATOM 766 C C . ASP A 1 97 ? 16.257 13.896 11.180 1.00 58.91 97 ASP A C 1
ATOM 768 O O . ASP A 1 97 ? 17.463 13.785 11.396 1.00 58.91 97 ASP A O 1
ATOM 772 N N . GLY A 1 98 ? 15.434 12.852 11.272 1.00 57.75 98 GLY A N 1
ATOM 773 C CA . GLY A 1 98 ? 15.861 11.532 11.712 1.00 57.75 98 GLY A CA 1
ATOM 774 C C . GLY A 1 98 ? 16.383 10.638 10.588 1.00 57.75 98 GLY A C 1
ATOM 775 O O . GLY A 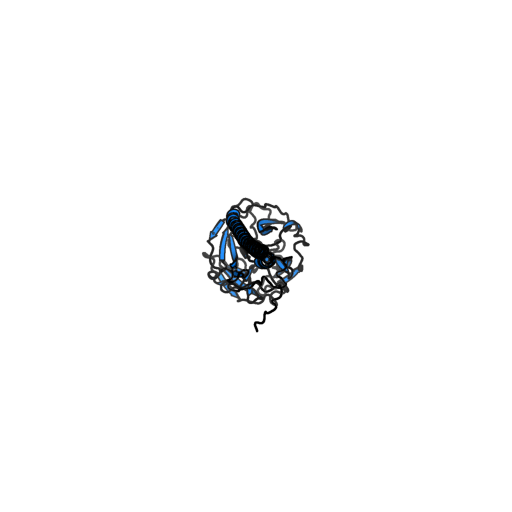1 98 ? 15.808 10.581 9.499 1.00 57.75 98 GLY A O 1
ATOM 776 N N . ASP A 1 99 ? 17.447 9.881 10.861 1.00 66.69 99 ASP A N 1
ATOM 777 C CA . ASP A 1 99 ? 17.990 8.910 9.912 1.00 66.69 99 ASP A CA 1
ATOM 778 C C . ASP A 1 99 ? 17.141 7.629 9.903 1.00 66.69 99 ASP A C 1
ATOM 780 O O . ASP A 1 99 ? 17.063 6.889 10.886 1.00 66.69 99 ASP A O 1
ATOM 784 N N . SER A 1 100 ? 16.531 7.321 8.756 1.00 72.75 100 SER A N 1
ATOM 785 C CA . SER A 1 100 ? 15.938 5.999 8.526 1.00 72.75 100 SER A CA 1
ATOM 786 C C . SER A 1 100 ? 17.039 4.947 8.392 1.00 72.75 100 SER A C 1
ATOM 788 O O . SER A 1 100 ? 18.033 5.163 7.695 1.00 72.75 100 SER A O 1
ATOM 790 N N . ARG A 1 101 ? 16.854 3.774 9.004 1.00 80.62 101 ARG A N 1
ATOM 791 C CA . ARG A 1 101 ? 17.834 2.680 8.935 1.00 80.62 101 ARG A CA 1
ATOM 792 C C . ARG A 1 101 ? 17.209 1.331 8.618 1.00 80.62 101 ARG A C 1
ATOM 794 O O . ARG A 1 101 ? 16.067 1.036 8.966 1.00 80.62 101 ARG A O 1
ATOM 801 N N . LEU A 1 102 ? 18.011 0.473 7.998 1.00 81.88 102 LEU A N 1
ATOM 802 C CA . LEU A 1 102 ? 17.659 -0.916 7.738 1.00 81.88 102 LEU A CA 1
ATOM 803 C C . LEU A 1 102 ? 17.866 -1.743 9.015 1.00 81.88 102 LEU A C 1
ATOM 805 O O . LEU A 1 102 ? 18.984 -1.845 9.516 1.00 81.88 102 LEU A O 1
ATOM 809 N N . VAL A 1 103 ? 16.796 -2.336 9.541 1.00 88.25 103 VAL A N 1
ATOM 810 C CA . VAL A 1 103 ? 16.840 -3.224 10.717 1.00 88.25 103 VAL A CA 1
ATOM 811 C C . VAL A 1 103 ? 17.102 -4.666 10.292 1.00 88.25 103 VAL A C 1
ATOM 813 O O . VAL A 1 103 ? 17.815 -5.402 10.972 1.00 88.25 103 VAL A O 1
ATOM 816 N N . ARG A 1 104 ? 16.525 -5.082 9.160 1.00 88.62 104 ARG A N 1
ATOM 817 C CA . ARG A 1 104 ? 16.730 -6.406 8.563 1.00 88.62 104 ARG A CA 1
ATOM 818 C C . ARG A 1 104 ? 16.927 -6.253 7.063 1.00 88.62 104 ARG A C 1
ATOM 820 O O . ARG A 1 104 ? 16.151 -5.547 6.428 1.00 88.62 104 ARG A O 1
ATOM 827 N N . GLY A 1 105 ? 17.938 -6.940 6.530 1.00 87.44 105 GLY A N 1
ATOM 828 C CA . GLY A 1 105 ? 18.208 -7.011 5.094 1.00 87.44 105 GLY A CA 1
ATOM 829 C C . GLY A 1 105 ? 17.035 -7.557 4.280 1.00 87.44 105 GLY A C 1
ATOM 830 O O . GLY A 1 105 ? 16.146 -8.209 4.833 1.00 87.44 105 GLY A O 1
ATOM 831 N N . ALA A 1 106 ? 17.069 -7.284 2.975 1.00 90.56 106 ALA A N 1
ATOM 832 C CA . ALA A 1 106 ? 16.098 -7.801 2.020 1.00 90.56 106 ALA A CA 1
ATOM 833 C C . ALA A 1 106 ? 16.072 -9.333 2.015 1.00 90.56 106 ALA A C 1
ATOM 835 O O . ALA A 1 106 ? 17.108 -9.986 2.166 1.00 90.56 106 ALA A O 1
ATOM 836 N N . ARG A 1 107 ? 14.869 -9.882 1.871 1.00 93.38 107 ARG A N 1
ATOM 837 C CA . ARG A 1 107 ? 14.586 -11.312 1.771 1.00 93.38 107 ARG A CA 1
ATOM 838 C C . ARG A 1 107 ? 13.542 -11.557 0.689 1.00 93.38 107 ARG A C 1
ATOM 840 O O . ARG A 1 107 ? 12.674 -10.699 0.519 1.00 93.38 107 ARG A O 1
ATOM 847 N N . PRO A 1 108 ? 13.571 -12.711 0.011 1.00 93.25 108 PRO A N 1
ATOM 848 C CA . PRO A 1 108 ? 12.515 -13.100 -0.913 1.00 93.25 108 PRO A CA 1
ATOM 849 C C . PRO A 1 108 ? 11.143 -13.105 -0.235 1.00 93.25 108 PRO A C 1
ATOM 851 O O . PRO A 1 108 ? 10.996 -13.609 0.877 1.00 93.25 108 PRO A O 1
ATOM 854 N N . LEU A 1 109 ? 10.113 -12.590 -0.907 1.00 93.38 109 LEU A N 1
ATOM 855 C CA . LEU A 1 109 ? 8.735 -12.590 -0.405 1.00 93.38 109 LEU A CA 1
ATOM 856 C C . LEU A 1 109 ? 8.205 -14.011 -0.176 1.00 93.38 109 LEU A C 1
ATOM 858 O O . LEU A 1 109 ? 7.354 -14.214 0.685 1.00 93.38 109 LEU A O 1
ATOM 862 N N . SER A 1 110 ? 8.742 -14.997 -0.897 1.00 91.38 110 SER A N 1
ATOM 863 C CA . SER A 1 110 ? 8.444 -16.417 -0.704 1.00 91.38 110 SER A CA 1
ATOM 864 C C . SER A 1 110 ? 8.831 -16.946 0.685 1.00 91.38 110 SER A C 1
ATOM 866 O O . SER A 1 110 ? 8.247 -17.934 1.128 1.00 91.38 110 SER A O 1
ATOM 868 N N . GLU A 1 111 ? 9.743 -16.281 1.408 1.00 94.25 111 GLU A N 1
ATOM 869 C CA . GLU A 1 111 ? 10.059 -16.608 2.808 1.00 94.25 111 GLU A CA 1
ATOM 870 C C . GLU A 1 111 ? 8.975 -16.142 3.797 1.00 94.25 111 GLU A C 1
ATOM 872 O O . GLU A 1 111 ? 8.949 -16.601 4.940 1.00 94.25 111 GLU A O 1
ATOM 877 N N . TRP A 1 112 ? 8.079 -15.239 3.388 1.00 95.81 112 TRP A N 1
ATOM 878 C CA . TRP A 1 112 ? 6.986 -14.755 4.226 1.00 95.81 112 TRP A CA 1
ATOM 879 C C . TRP A 1 112 ? 5.789 -15.708 4.125 1.00 95.81 112 TRP A C 1
ATOM 881 O O . TRP A 1 112 ? 5.031 -15.681 3.153 1.00 95.81 112 TRP A O 1
ATOM 891 N N . ALA A 1 113 ? 5.596 -16.554 5.139 1.00 96.31 113 ALA A N 1
ATOM 892 C CA . ALA A 1 113 ? 4.72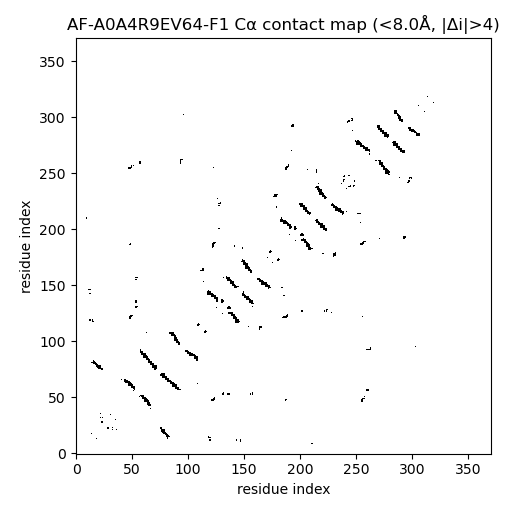4 -17.729 5.065 1.00 96.31 113 ALA A CA 1
ATOM 893 C C . ALA A 1 113 ? 3.276 -17.416 4.637 1.00 96.31 113 ALA A C 1
ATOM 895 O O . ALA A 1 113 ? 2.707 -18.100 3.788 1.00 96.31 113 ALA A O 1
ATOM 896 N N . SER A 1 114 ? 2.674 -16.362 5.184 1.00 97.19 114 SER A N 1
ATOM 897 C CA . SER A 1 114 ? 1.303 -15.932 4.880 1.00 97.19 114 SER A CA 1
ATOM 898 C C . SER A 1 114 ? 1.148 -15.225 3.531 1.00 97.19 114 SER A C 1
ATOM 900 O O . SER A 1 114 ? 0.036 -15.158 2.997 1.00 97.19 114 SER A O 1
ATOM 902 N N . LEU A 1 115 ? 2.253 -14.756 2.946 1.00 96.38 115 LEU A N 1
ATOM 903 C CA . LEU A 1 115 ? 2.314 -14.092 1.641 1.00 96.38 115 LEU A CA 1
ATOM 904 C C . LEU A 1 115 ? 2.860 -15.022 0.543 1.00 96.38 115 LEU A C 1
ATOM 906 O O . LEU A 1 115 ? 2.989 -14.621 -0.614 1.00 96.38 115 LEU A O 1
ATOM 910 N N . ALA A 1 116 ? 3.132 -16.287 0.872 1.00 92.69 116 ALA A N 1
ATOM 911 C CA . ALA A 1 116 ? 3.523 -17.284 -0.106 1.00 92.69 116 ALA A CA 1
ATOM 912 C C . ALA A 1 116 ? 2.432 -17.452 -1.182 1.00 92.69 116 ALA A C 1
ATOM 914 O O . ALA A 1 116 ? 1.231 -17.547 -0.888 1.00 92.69 116 ALA A O 1
ATOM 915 N N . GLY A 1 117 ? 2.864 -17.472 -2.445 1.00 90.94 117 GLY A N 1
ATOM 916 C CA . GLY A 1 117 ? 1.990 -17.637 -3.607 1.00 90.94 117 GLY A CA 1
ATOM 917 C C . GLY A 1 117 ? 1.035 -16.469 -3.870 1.00 90.94 117 GLY A C 1
ATOM 918 O O . GLY A 1 117 ? 0.067 -16.649 -4.611 1.00 90.94 117 GLY A O 1
ATOM 919 N N . LEU A 1 118 ? 1.256 -15.300 -3.258 1.00 92.00 118 LEU A N 1
ATOM 920 C CA . LEU A 1 118 ? 0.591 -14.082 -3.714 1.00 92.00 118 LEU A CA 1
ATOM 921 C C . LEU A 1 118 ? 1.056 -13.732 -5.128 1.00 92.00 118 LEU A C 1
ATOM 923 O O . LEU A 1 118 ? 2.188 -14.028 -5.514 1.00 92.00 118 LEU A O 1
ATOM 927 N N . GLY A 1 119 ? 0.172 -13.091 -5.888 1.00 86.94 119 GLY A N 1
ATOM 928 C CA . GLY A 1 119 ? 0.569 -12.449 -7.130 1.00 86.94 119 GLY A CA 1
ATOM 929 C C . GLY A 1 119 ? 1.228 -11.105 -6.832 1.00 86.94 119 GLY A C 1
ATOM 930 O O . GLY A 1 119 ? 2.184 -11.013 -6.066 1.00 86.94 119 GLY A O 1
ATOM 931 N N . GLN A 1 120 ? 0.720 -10.035 -7.430 1.00 88.38 120 GLN A N 1
ATOM 932 C CA . GLN A 1 120 ? 1.256 -8.701 -7.185 1.00 88.38 120 GLN A CA 1
ATOM 933 C C . GLN A 1 120 ? 0.638 -8.091 -5.926 1.00 88.38 120 GLN A C 1
ATOM 935 O O . GLN A 1 120 ? -0.492 -7.613 -5.972 1.00 88.38 120 GLN A O 1
ATOM 940 N N . LEU A 1 121 ? 1.376 -8.071 -4.815 1.00 93.00 121 LEU A N 1
ATOM 941 C CA . LEU A 1 121 ? 0.971 -7.375 -3.590 1.00 93.00 121 LEU A CA 1
ATOM 942 C C . LEU A 1 121 ? 0.844 -5.867 -3.843 1.00 93.00 121 LEU A C 1
ATOM 944 O O . LEU A 1 121 ? 1.773 -5.234 -4.348 1.00 93.00 121 LEU A O 1
ATOM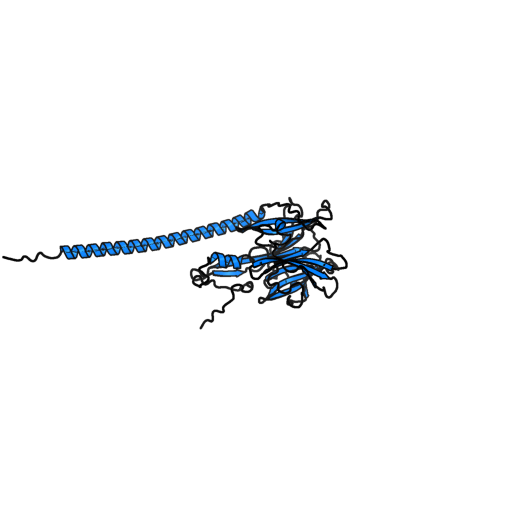 948 N N . LEU A 1 122 ? -0.302 -5.308 -3.461 1.00 92.06 122 LEU A N 1
ATOM 949 C CA . LEU A 1 122 ? -0.651 -3.909 -3.680 1.00 92.06 122 LEU A CA 1
ATOM 950 C C . LEU A 1 122 ? -0.631 -3.105 -2.385 1.00 92.06 122 LEU A C 1
ATOM 952 O O . LEU A 1 122 ? 0.067 -2.105 -2.296 1.00 92.06 122 LEU A O 1
ATOM 956 N N . ALA A 1 123 ? -1.384 -3.541 -1.377 1.00 94.44 123 ALA A N 1
ATOM 957 C CA . ALA A 1 123 ? -1.557 -2.783 -0.145 1.00 94.44 123 ALA A CA 1
ATOM 958 C C . ALA A 1 123 ? -1.974 -3.683 1.021 1.00 94.44 123 ALA A C 1
ATOM 960 O O . ALA A 1 123 ? -2.472 -4.795 0.828 1.00 94.44 123 ALA A O 1
ATOM 961 N N . PHE A 1 124 ? -1.813 -3.162 2.235 1.00 96.31 124 PHE A N 1
ATOM 962 C CA . PHE A 1 124 ? -2.374 -3.743 3.448 1.00 96.31 124 PHE A CA 1
ATOM 963 C C . PHE A 1 124 ? -3.409 -2.798 4.046 1.00 96.31 124 PHE A C 1
ATOM 965 O O . PHE A 1 124 ? -3.203 -1.585 4.076 1.00 96.31 124 PHE A O 1
ATOM 972 N N . LEU A 1 125 ? -4.489 -3.370 4.568 1.00 95.94 125 LEU A N 1
ATOM 973 C CA . LEU A 1 125 ? -5.489 -2.661 5.360 1.00 95.94 125 LEU A CA 1
ATOM 974 C C . LEU A 1 125 ? -5.593 -3.337 6.732 1.00 95.94 125 LEU A C 1
ATOM 976 O O . LEU A 1 125 ? -5.886 -4.537 6.779 1.00 95.94 125 LEU A O 1
ATOM 980 N N . PRO A 1 126 ? -5.328 -2.631 7.845 1.00 94.81 126 PRO A N 1
ATOM 981 C CA . PRO A 1 126 ? -5.547 -3.187 9.176 1.00 94.81 126 PRO A CA 1
ATOM 982 C C . PRO A 1 126 ? -7.016 -3.561 9.388 1.00 94.81 126 PRO A C 1
ATOM 984 O O . PRO A 1 126 ? -7.912 -2.793 9.042 1.00 94.81 126 PRO A O 1
ATOM 987 N N . ILE A 1 127 ? -7.253 -4.719 10.010 1.00 95.75 127 ILE A N 1
ATOM 988 C CA . ILE A 1 127 ? -8.581 -5.096 10.509 1.00 95.75 127 ILE A CA 1
ATOM 989 C C . ILE A 1 127 ? -8.765 -4.435 11.878 1.00 95.75 127 ILE A C 1
ATOM 991 O O . ILE A 1 127 ? -8.047 -4.817 12.811 1.00 95.75 127 ILE A O 1
ATOM 995 N N . PRO A 1 128 ? -9.641 -3.430 12.026 1.00 91.62 128 PRO A N 1
ATOM 996 C CA . PRO A 1 128 ? -9.496 -2.474 13.120 1.00 91.62 128 PRO A CA 1
ATOM 997 C C . PRO A 1 128 ? -9.618 -3.042 14.542 1.00 91.62 128 PRO A C 1
ATOM 999 O O . PRO A 1 128 ? -8.754 -2.804 15.386 1.00 91.62 128 PRO A O 1
ATOM 1002 N N . ASP A 1 129 ? -10.636 -3.857 14.803 1.00 93.44 129 ASP A N 1
ATOM 1003 C CA . ASP A 1 129 ? -10.904 -4.508 16.094 1.00 93.44 129 ASP A CA 1
ATOM 1004 C C . ASP A 1 129 ? -10.016 -5.734 16.367 1.00 93.44 129 ASP A C 1
ATOM 1006 O O . ASP A 1 129 ? -10.106 -6.355 17.431 1.00 93.44 129 ASP A O 1
ATOM 1010 N N . LEU A 1 130 ? -9.144 -6.078 15.417 1.00 95.56 130 LEU A N 1
ATOM 1011 C CA . LEU A 1 130 ? -8.143 -7.135 15.531 1.00 95.56 130 LEU A CA 1
ATOM 1012 C C . LEU A 1 130 ? -6.709 -6.584 15.540 1.00 95.56 130 LEU A C 1
ATOM 1014 O O . LEU A 1 130 ? -5.762 -7.359 15.404 1.00 95.56 130 LEU A O 1
ATOM 1018 N N . GLN A 1 131 ? -6.522 -5.269 15.702 1.00 93.88 131 GLN A N 1
ATOM 1019 C CA . GLN A 1 131 ? -5.202 -4.691 15.952 1.00 93.88 131 GLN A CA 1
ATOM 1020 C C . GLN A 1 131 ? -4.803 -4.882 17.415 1.00 93.88 131 GLN A C 1
ATOM 1022 O O . GLN A 1 131 ? -5.525 -4.484 18.329 1.00 93.88 131 GLN A O 1
ATOM 1027 N N . ASN A 1 132 ? -3.620 -5.450 17.636 1.00 92.81 132 ASN A N 1
ATOM 1028 C CA . ASN A 1 132 ? -3.036 -5.690 18.955 1.00 92.81 132 ASN A CA 1
ATOM 1029 C C . ASN A 1 132 ? -3.900 -6.546 19.894 1.00 92.81 132 ASN A C 1
ATOM 1031 O O . ASN A 1 132 ? -3.788 -6.458 21.119 1.00 92.81 132 ASN A O 1
ATOM 1035 N N . LYS A 1 133 ? -4.743 -7.404 19.319 1.00 93.88 133 LYS A N 1
ATOM 1036 C CA . LYS A 1 133 ? -5.609 -8.322 20.048 1.00 93.88 133 LYS A CA 1
ATOM 1037 C C . LYS A 1 133 ? -4.859 -9.619 20.326 1.00 93.88 133 LYS A C 1
ATOM 1039 O O . LYS A 1 133 ? -4.308 -10.227 19.415 1.00 93.88 133 LYS A O 1
ATOM 1044 N N . ASP A 1 134 ? -4.807 -10.020 21.594 1.00 95.31 134 ASP A N 1
ATOM 1045 C CA . ASP A 1 134 ? -4.150 -11.258 22.040 1.00 95.31 134 ASP A CA 1
ATOM 1046 C C . ASP A 1 134 ? -2.688 -11.390 21.555 1.00 95.31 134 ASP A C 1
ATOM 1048 O O . ASP A 1 134 ? -2.222 -12.470 21.180 1.00 95.31 134 ASP A O 1
ATOM 1052 N N . GLY A 1 135 ? -1.959 -10.265 21.534 1.00 95.44 135 GLY A N 1
ATOM 1053 C CA . GLY A 1 135 ? -0.564 -10.204 21.080 1.00 95.44 135 GLY A CA 1
ATOM 1054 C C . GLY A 1 135 ? -0.394 -10.430 19.575 1.00 95.44 135 GLY A C 1
ATOM 1055 O O . GLY A 1 135 ? 0.629 -10.965 19.143 1.00 95.44 135 GLY A O 1
ATOM 1056 N N . ALA A 1 136 ? -1.405 -10.091 18.776 1.00 96.81 136 ALA A N 1
ATOM 1057 C CA . ALA A 1 136 ? -1.386 -10.212 17.327 1.00 96.81 136 ALA A CA 1
ATOM 1058 C C . ALA A 1 136 ? -2.104 -9.041 16.649 1.00 96.81 136 ALA A C 1
ATOM 1060 O O . ALA A 1 136 ? -2.941 -8.376 17.256 1.00 96.81 136 ALA A O 1
ATOM 1061 N N . SER A 1 137 ? -1.786 -8.812 15.377 1.00 96.75 137 SER A N 1
ATOM 1062 C CA . SER A 1 137 ? -2.536 -7.896 14.514 1.00 96.75 137 SER A CA 1
ATOM 1063 C C . SER A 1 137 ? -2.909 -8.570 13.210 1.00 96.75 137 SER A C 1
ATOM 1065 O O . SER A 1 137 ? -2.128 -9.353 12.665 1.00 96.75 137 SER A O 1
ATOM 1067 N N . HIS A 1 138 ? -4.105 -8.263 12.716 1.00 97.44 138 HIS A N 1
ATOM 1068 C CA . HIS A 1 138 ? -4.619 -8.823 11.474 1.00 97.44 138 HIS A CA 1
ATOM 1069 C C . HIS A 1 138 ? -4.680 -7.787 10.358 1.00 97.44 138 HIS A C 1
ATOM 1071 O O . HIS A 1 138 ? -4.965 -6.614 10.596 1.00 97.44 138 HIS A O 1
ATOM 1077 N N . TYR A 1 139 ? -4.470 -8.234 9.127 1.00 97.75 139 TYR A N 1
ATOM 1078 C CA . TYR A 1 139 ? -4.497 -7.372 7.953 1.00 97.75 139 TYR A CA 1
ATOM 1079 C C .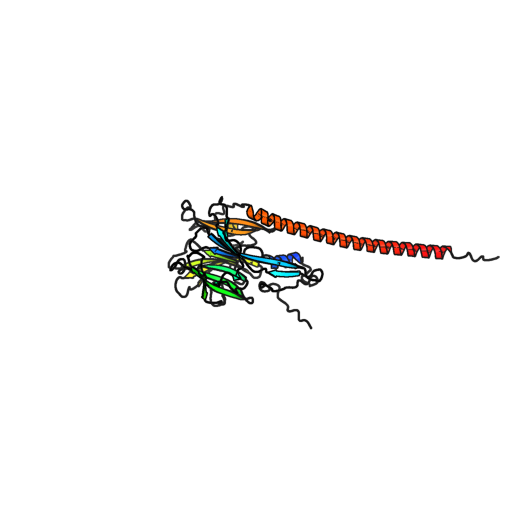 TYR A 1 139 ? -5.195 -8.073 6.796 1.00 97.75 139 TYR A C 1
ATOM 1081 O O . TYR A 1 139 ? -5.029 -9.279 6.597 1.00 97.75 139 TYR A O 1
ATOM 1089 N N . TRP A 1 140 ? -5.919 -7.304 5.991 1.00 98.12 140 TRP A N 1
ATOM 1090 C CA . TRP A 1 140 ? -6.246 -7.707 4.632 1.00 98.12 140 TRP A CA 1
ATOM 1091 C C . TRP A 1 140 ? -5.084 -7.315 3.716 1.00 98.12 140 TRP A C 1
ATOM 1093 O O . TRP A 1 140 ? -4.780 -6.133 3.557 1.00 98.12 140 TRP A O 1
ATOM 1103 N N . ALA A 1 141 ? -4.415 -8.312 3.143 1.00 97.62 141 ALA A N 1
ATOM 1104 C CA . ALA A 1 141 ? -3.388 -8.143 2.124 1.00 97.62 141 ALA A CA 1
ATOM 1105 C C . ALA A 1 141 ? -4.046 -8.182 0.740 1.00 97.62 141 ALA A C 1
ATOM 1107 O O . ALA A 1 141 ? -4.534 -9.232 0.318 1.00 97.62 141 ALA A O 1
ATOM 1108 N N . PHE A 1 142 ? -4.073 -7.044 0.050 1.00 97.38 142 PHE A N 1
ATOM 1109 C CA . PHE A 1 142 ? -4.652 -6.901 -1.286 1.00 97.38 142 PHE A CA 1
ATOM 1110 C C . PHE A 1 142 ? -3.600 -7.188 -2.348 1.00 97.38 142 PHE A C 1
ATOM 1112 O O . PHE A 1 142 ? -2.489 -6.658 -2.283 1.00 97.38 142 PHE A O 1
ATOM 1119 N N . HIS A 1 143 ? -3.941 -8.009 -3.338 1.00 95.19 143 HIS A N 1
ATOM 1120 C CA . HIS A 1 143 ? -3.029 -8.378 -4.416 1.00 95.19 143 HIS A CA 1
ATOM 1121 C C . HIS A 1 143 ? -3.765 -8.698 -5.717 1.00 95.19 143 HIS A C 1
ATOM 1123 O O . HIS A 1 143 ? -4.962 -8.982 -5.707 1.00 95.19 143 HIS A O 1
ATOM 1129 N N . ILE A 1 144 ? -3.049 -8.645 -6.841 1.00 91.38 144 ILE A N 1
ATOM 1130 C CA . ILE A 1 144 ? -3.571 -9.105 -8.131 1.00 91.38 144 ILE A CA 1
ATOM 1131 C C . ILE A 1 144 ? -3.160 -10.550 -8.370 1.00 91.38 144 ILE A C 1
ATOM 1133 O O . ILE A 1 144 ? -1.967 -10.858 -8.413 1.00 91.38 144 ILE A O 1
ATOM 1137 N N . LYS A 1 145 ? -4.148 -11.414 -8.600 1.00 90.62 145 LYS A N 1
ATOM 1138 C CA . LYS A 1 145 ? -3.975 -12.827 -8.940 1.00 90.62 145 LYS A CA 1
ATOM 1139 C C . LYS A 1 145 ? -4.834 -13.159 -10.152 1.00 90.62 145 LYS A C 1
ATOM 1141 O O . LYS A 1 145 ? -6.021 -12.856 -10.148 1.00 90.62 145 LYS A O 1
ATOM 1146 N N . ASP A 1 146 ? -4.226 -13.728 -11.190 1.00 88.81 146 ASP A N 1
ATOM 1147 C CA . ASP A 1 146 ? -4.904 -14.081 -12.444 1.00 88.81 146 ASP A CA 1
ATOM 1148 C C . ASP A 1 146 ? -5.702 -12.900 -13.043 1.00 88.81 146 ASP A C 1
ATOM 1150 O O . ASP A 1 146 ? -6.829 -13.041 -13.516 1.00 88.81 146 ASP A O 1
ATOM 1154 N N . GLY A 1 147 ? -5.128 -11.693 -12.962 1.00 87.19 147 GLY A N 1
ATOM 1155 C CA . GLY A 1 147 ? -5.755 -10.444 -13.411 1.00 87.19 147 GLY A CA 1
ATOM 1156 C C . GLY A 1 147 ? -6.928 -9.934 -12.561 1.00 87.19 147 GLY A C 1
ATOM 1157 O O . GLY A 1 147 ? -7.547 -8.942 -12.941 1.00 87.19 147 GLY A O 1
ATOM 1158 N N . GLN A 1 148 ? -7.234 -10.565 -11.426 1.00 91.44 148 GLN A N 1
ATOM 1159 C CA . GLN A 1 148 ? -8.297 -10.151 -10.510 1.00 91.44 148 GLN A CA 1
ATOM 1160 C C . GLN A 1 148 ? -7.730 -9.545 -9.228 1.00 91.44 148 GLN A C 1
ATOM 1162 O O . GLN A 1 148 ? -6.754 -10.044 -8.666 1.00 91.44 148 GLN A O 1
ATOM 1167 N N . LEU A 1 149 ? -8.382 -8.488 -8.740 1.00 94.44 149 LEU A N 1
ATOM 1168 C CA . LEU A 1 149 ? -8.114 -7.941 -7.418 1.00 94.44 149 LEU A CA 1
ATOM 1169 C C . LEU A 1 149 ? -8.719 -8.861 -6.351 1.00 94.44 149 LEU A C 1
ATOM 1171 O O . LEU A 1 149 ? -9.938 -9.031 -6.256 1.00 94.44 149 LEU A O 1
ATOM 1175 N N . VAL A 1 150 ? -7.844 -9.447 -5.545 1.00 96.94 150 VAL A N 1
ATOM 1176 C CA . VAL A 1 150 ? -8.183 -10.363 -4.458 1.00 96.94 150 VAL A CA 1
ATOM 1177 C C . VAL A 1 150 ? -7.569 -9.870 -3.150 1.00 96.94 150 VAL A C 1
ATOM 1179 O O . VAL A 1 150 ? -6.648 -9.051 -3.135 1.00 96.94 150 VAL A O 1
ATOM 1182 N N . PHE A 1 151 ? -8.071 -10.376 -2.031 1.00 97.88 151 PHE A N 1
ATOM 1183 C CA . PHE A 1 151 ? -7.518 -10.105 -0.711 1.00 97.88 151 PHE A CA 1
ATOM 1184 C C . PHE A 1 151 ? -7.342 -11.392 0.093 1.00 97.88 151 PHE A C 1
ATOM 1186 O O . PHE A 1 151 ? -8.056 -12.374 -0.107 1.00 97.88 151 PHE A O 1
ATOM 1193 N N . ARG A 1 152 ? -6.391 -11.377 1.027 1.00 98.00 152 ARG A N 1
ATOM 1194 C CA . ARG A 1 152 ? -6.106 -12.462 1.975 1.00 98.00 152 ARG A CA 1
ATOM 1195 C C . ARG A 1 152 ? -6.101 -11.908 3.394 1.00 98.00 152 ARG A C 1
ATOM 1197 O O . ARG A 1 152 ? -5.532 -10.846 3.617 1.00 98.00 152 ARG A O 1
ATOM 1204 N N . ASN A 1 153 ? -6.683 -12.620 4.360 1.00 97.88 153 ASN A N 1
ATOM 1205 C CA . ASN A 1 153 ? -6.550 -12.249 5.773 1.00 97.88 153 ASN A CA 1
ATOM 1206 C C . ASN A 1 153 ? -5.305 -12.917 6.358 1.00 97.88 153 ASN A C 1
ATOM 1208 O O . ASN A 1 153 ? -5.213 -14.151 6.376 1.00 97.88 153 ASN A O 1
ATOM 1212 N N . ILE A 1 154 ? -4.378 -12.101 6.845 1.00 98.25 154 ILE A N 1
ATOM 1213 C CA . ILE A 1 154 ? -3.155 -12.539 7.510 1.00 98.25 154 ILE A CA 1
ATOM 1214 C C . ILE A 1 154 ? -3.141 -12.070 8.965 1.00 98.25 154 ILE A C 1
ATOM 1216 O O . ILE A 1 154 ? -3.664 -11.008 9.292 1.00 98.25 154 ILE A O 1
ATOM 1220 N N . GLU A 1 155 ? -2.505 -12.847 9.831 1.00 97.81 155 GLU A N 1
ATOM 1221 C CA . GLU A 1 155 ? -2.194 -12.480 11.214 1.00 97.81 155 GLU A CA 1
ATOM 1222 C C . GLU A 1 155 ? -0.681 -12.395 11.383 1.00 97.81 155 GLU A C 1
ATOM 1224 O O . GLU A 1 155 ? 0.039 -13.263 10.893 1.00 97.81 155 GLU A O 1
ATOM 1229 N N . ILE A 1 156 ? -0.219 -11.403 12.141 1.00 97.50 156 ILE A N 1
ATOM 1230 C CA . ILE A 1 156 ? 1.178 -11.244 12.545 1.00 97.50 156 ILE A CA 1
ATOM 1231 C C . ILE A 1 156 ? 1.240 -11.194 14.068 1.00 97.50 156 ILE A C 1
ATOM 1233 O O . ILE A 1 156 ? 0.638 -10.318 14.694 1.00 97.50 156 ILE A O 1
ATOM 1237 N N . LYS A 1 157 ? 1.976 -12.127 14.680 1.00 96.69 157 LYS A N 1
ATOM 1238 C CA . LYS A 1 157 ? 2.178 -12.147 16.134 1.00 96.69 157 LYS A CA 1
ATOM 1239 C C . LYS A 1 157 ? 3.232 -11.131 16.567 1.00 96.69 157 LYS A C 1
ATOM 1241 O O . LYS A 1 157 ? 4.268 -10.972 15.925 1.00 96.69 157 LYS A O 1
ATOM 1246 N N . HIS A 1 158 ? 3.019 -10.530 17.731 1.00 94.44 158 HIS A N 1
ATOM 1247 C CA . HIS A 1 158 ? 3.922 -9.577 18.387 1.00 94.44 158 HIS A CA 1
ATOM 1248 C C . HIS A 1 158 ? 4.964 -10.311 19.229 1.00 94.44 158 HIS A C 1
ATOM 1250 O O . HIS A 1 158 ? 5.084 -10.136 20.440 1.00 94.44 158 HIS A O 1
ATOM 1256 N N . SER A 1 159 ? 5.663 -11.244 18.601 1.00 92.69 159 SER A N 1
ATOM 1257 C CA . SER A 1 159 ? 6.703 -12.028 19.258 1.00 92.69 159 SER A CA 1
ATOM 1258 C C . SER A 1 159 ? 7.970 -11.989 18.422 1.00 92.69 159 SER A C 1
ATOM 1260 O O . SER A 1 159 ? 7.950 -11.580 17.260 1.00 92.69 159 SER A O 1
ATOM 1262 N N . SER A 1 160 ? 9.092 -12.390 19.022 1.00 90.00 160 SER A N 1
ATOM 1263 C CA . SER A 1 160 ? 10.379 -12.399 18.327 1.00 90.00 160 SER A CA 1
ATOM 1264 C C . SER A 1 160 ? 10.278 -13.156 17.002 1.00 90.00 160 SER A C 1
ATOM 1266 O O . SER A 1 160 ? 9.774 -14.275 16.947 1.00 90.00 160 SER A O 1
ATOM 1268 N N . GLY A 1 161 ? 10.752 -12.525 15.929 1.00 88.25 161 GLY A N 1
ATOM 1269 C CA . GLY A 1 161 ? 10.675 -13.073 14.576 1.00 88.25 161 GLY A CA 1
ATOM 1270 C C . GLY A 1 161 ? 9.400 -12.719 13.809 1.00 88.25 161 GLY A C 1
ATOM 1271 O O . GLY A 1 161 ? 9.428 -12.862 12.592 1.00 88.25 161 GLY A O 1
ATOM 1272 N N . TYR A 1 162 ? 8.370 -12.185 14.477 1.00 93.69 162 TYR A N 1
ATOM 1273 C CA . TYR A 1 162 ? 7.070 -11.810 13.908 1.00 93.69 162 TYR A CA 1
ATOM 1274 C C . TYR A 1 162 ? 6.419 -12.941 13.100 1.00 93.69 162 TYR A C 1
ATOM 1276 O O . TYR A 1 162 ? 6.155 -12.753 11.913 1.00 93.69 162 TYR A O 1
ATOM 1284 N N . PRO A 1 163 ? 6.188 -14.127 13.704 1.00 95.69 163 PRO A N 1
ATOM 1285 C CA . PRO A 1 163 ? 5.604 -15.238 12.974 1.00 95.69 163 PRO A CA 1
ATOM 1286 C C . PRO A 1 163 ? 4.217 -14.853 12.466 1.00 95.69 163 PRO A C 1
ATOM 1288 O O . PRO A 1 163 ? 3.410 -14.248 13.183 1.00 95.69 163 PRO A O 1
ATOM 1291 N N . ASP A 1 164 ? 3.962 -15.223 11.222 1.00 97.44 164 ASP A N 1
ATOM 1292 C CA . ASP A 1 164 ? 2.791 -14.822 10.471 1.00 97.44 164 ASP A CA 1
ATOM 1293 C C . ASP A 1 164 ? 2.015 -16.043 9.958 1.00 97.44 164 ASP A C 1
ATOM 1295 O O . ASP A 1 164 ? 2.576 -17.109 9.702 1.00 97.44 164 ASP A O 1
ATOM 1299 N N . THR A 1 165 ? 0.691 -15.915 9.852 1.00 97.69 165 THR A N 1
ATOM 1300 C CA . THR A 1 165 ? -0.183 -17.010 9.403 1.00 97.69 165 THR A CA 1
ATOM 1301 C C . THR A 1 165 ? -1.313 -16.510 8.514 1.00 97.69 165 THR A C 1
ATOM 1303 O O . THR A 1 165 ? -1.782 -15.382 8.657 1.00 97.69 165 THR A O 1
ATOM 1306 N N . VAL A 1 166 ? -1.785 -17.364 7.601 1.00 98.25 166 VAL A N 1
ATOM 1307 C CA . VAL A 1 166 ? -3.022 -17.118 6.847 1.00 98.25 166 VAL A CA 1
ATOM 1308 C C . VAL A 1 166 ? -4.215 -17.477 7.729 1.00 98.25 166 VAL A C 1
ATOM 1310 O O . VAL A 1 166 ? -4.300 -18.597 8.231 1.00 98.25 166 VAL A O 1
ATOM 1313 N N . LYS A 1 167 ? -5.154 -16.544 7.898 1.00 97.75 167 LYS A N 1
ATOM 1314 C CA . LYS A 1 167 ? -6.431 -16.788 8.591 1.00 97.75 167 LYS A CA 1
ATOM 1315 C C . LYS A 1 167 ? -7.558 -17.092 7.621 1.00 97.75 167 LYS A C 1
ATOM 1317 O O . LYS A 1 167 ? -8.367 -17.977 7.882 1.00 97.75 167 LYS A O 1
ATOM 1322 N N . HIS A 1 168 ? -7.566 -16.409 6.480 1.00 96.81 168 HIS A N 1
ATOM 1323 C CA . HIS A 1 168 ? -8.460 -16.711 5.369 1.00 96.81 168 HIS A CA 1
ATOM 1324 C C . HIS A 1 168 ? -7.697 -16.619 4.055 1.00 96.81 168 HIS A C 1
ATOM 1326 O O . HIS A 1 168 ? -6.952 -15.664 3.845 1.00 96.81 168 HIS A O 1
ATOM 1332 N N . ASN A 1 169 ? -7.905 -17.618 3.195 1.00 97.19 169 ASN A N 1
ATOM 1333 C CA . ASN A 1 169 ? -7.333 -17.687 1.851 1.00 97.19 169 ASN A CA 1
ATOM 1334 C C . ASN A 1 169 ? -7.834 -16.546 0.953 1.00 97.19 169 ASN A C 1
ATOM 1336 O O . ASN A 1 169 ? -8.733 -15.798 1.334 1.00 97.19 169 ASN A O 1
ATOM 1340 N N . ASP A 1 170 ? -7.256 -16.460 -0.247 1.00 97.75 170 ASP A N 1
ATOM 1341 C CA . ASP A 1 170 ? -7.612 -15.457 -1.253 1.00 97.75 170 ASP A CA 1
ATOM 1342 C C . ASP A 1 170 ? -9.121 -15.457 -1.545 1.00 97.75 170 ASP A C 1
ATOM 1344 O O . ASP A 1 170 ? -9.714 -16.504 -1.824 1.00 97.75 170 ASP A O 1
ATOM 1348 N N . ARG A 1 171 ? -9.722 -14.268 -1.513 1.00 97.19 171 ARG A N 1
ATOM 1349 C CA . ARG A 1 171 ? -11.110 -14.001 -1.902 1.00 97.19 171 ARG A CA 1
ATOM 1350 C C . ARG A 1 171 ? -11.166 -12.830 -2.879 1.00 97.19 171 ARG A C 1
ATOM 1352 O O . ARG A 1 171 ? -10.325 -11.936 -2.777 1.00 97.19 171 ARG A O 1
ATOM 1359 N N . PRO A 1 172 ? -12.122 -12.810 -3.820 1.00 96.56 172 PRO A N 1
ATOM 1360 C CA . PRO A 1 172 ? -12.309 -11.660 -4.696 1.00 96.56 172 PRO A CA 1
ATOM 1361 C C . PRO A 1 172 ? -12.691 -10.428 -3.876 1.00 96.56 172 PRO A C 1
ATOM 1363 O O . PRO A 1 172 ? -13.484 -10.525 -2.949 1.00 96.56 172 PRO A O 1
ATOM 1366 N N . VAL A 1 173 ? -12.145 -9.262 -4.224 1.00 96.38 173 VAL A N 1
ATOM 1367 C CA . VAL A 1 173 ? -12.606 -7.996 -3.628 1.00 96.38 173 VAL A CA 1
ATOM 1368 C C . VAL A 1 173 ? -14.020 -7.669 -4.105 1.00 96.38 173 VAL A C 1
ATOM 1370 O O . VAL A 1 173 ? -14.872 -7.287 -3.305 1.00 96.38 173 VAL A O 1
ATOM 1373 N N . ALA A 1 174 ? -14.287 -7.882 -5.397 1.00 92.56 174 ALA A N 1
ATOM 1374 C CA . ALA A 1 174 ? -15.611 -7.704 -5.977 1.00 92.56 174 ALA A CA 1
ATOM 1375 C C . ALA A 1 174 ? -16.637 -8.616 -5.282 1.00 92.56 174 ALA A C 1
ATOM 1377 O O . ALA A 1 174 ? -16.494 -9.839 -5.283 1.00 92.56 174 ALA A O 1
ATOM 1378 N N . GLY A 1 175 ? -17.673 -8.006 -4.703 1.00 91.88 175 GLY A N 1
ATOM 1379 C CA . GLY A 1 175 ? -18.749 -8.692 -3.980 1.00 91.88 175 GLY A CA 1
ATOM 1380 C C . GLY A 1 175 ? -18.499 -8.922 -2.484 1.00 91.88 175 GLY A C 1
ATOM 1381 O O . GLY A 1 175 ? -19.471 -9.117 -1.761 1.00 91.88 175 GLY A O 1
ATOM 1382 N N . GLU A 1 176 ? -17.252 -8.856 -2.006 1.00 95.44 176 GLU A N 1
ATOM 1383 C CA . GLU A 1 176 ? -16.922 -8.972 -0.571 1.00 95.44 176 GLU A CA 1
ATOM 1384 C C . GLU A 1 176 ? -16.677 -7.599 0.080 1.00 95.44 176 GLU A C 1
ATOM 1386 O O . GLU A 1 176 ? -16.976 -7.433 1.256 1.00 95.44 176 GLU A O 1
ATOM 1391 N N . PHE A 1 177 ? -16.168 -6.620 -0.678 1.00 96.50 177 PHE A N 1
ATOM 1392 C CA . PHE A 1 177 ? -16.001 -5.229 -0.242 1.00 96.50 177 PHE A CA 1
ATOM 1393 C C . PHE A 1 177 ? -16.862 -4.307 -1.103 1.00 96.50 177 PHE A C 1
ATOM 1395 O O . PHE A 1 177 ? -16.462 -3.913 -2.203 1.00 96.50 177 PHE A O 1
ATOM 1402 N N . ALA A 1 178 ? -18.044 -3.940 -0.610 1.00 95.88 178 ALA A N 1
ATOM 1403 C CA . ALA A 1 178 ? -18.961 -3.079 -1.355 1.00 95.88 178 ALA A CA 1
ATOM 1404 C C . ALA A 1 178 ? -18.362 -1.682 -1.607 1.00 95.88 178 ALA A C 1
ATOM 1406 O O . ALA A 1 178 ? -18.591 -1.071 -2.648 1.00 95.88 178 ALA A O 1
ATOM 1407 N N . SER A 1 179 ? -17.551 -1.185 -0.673 1.00 97.25 179 SER A N 1
ATOM 1408 C CA . SER A 1 179 ? -16.908 0.130 -0.745 1.00 97.25 179 SER A CA 1
ATOM 1409 C C . SER A 1 179 ? -15.740 0.201 -1.735 1.00 97.25 179 SER A C 1
ATOM 1411 O O . SER A 1 179 ? -15.352 1.295 -2.161 1.00 97.25 179 SER A O 1
ATOM 1413 N N . LEU A 1 180 ? -15.199 -0.953 -2.139 1.00 96.81 180 LEU A N 1
ATOM 1414 C CA . LEU A 1 180 ? -14.095 -1.073 -3.097 1.00 96.81 180 LEU A CA 1
ATOM 1415 C C . LEU A 1 180 ? -14.565 -1.476 -4.498 1.00 96.81 180 LEU A C 1
ATOM 1417 O O . LEU A 1 180 ? -13.734 -1.725 -5.374 1.00 96.81 180 LEU A O 1
ATOM 1421 N N . ASP A 1 181 ? -15.878 -1.519 -4.734 1.00 93.88 181 ASP A N 1
ATOM 1422 C CA . ASP A 1 181 ? -16.407 -1.856 -6.049 1.00 93.88 181 ASP A CA 1
ATOM 1423 C C . ASP A 1 181 ? -15.892 -0.886 -7.128 1.00 93.88 181 ASP A C 1
ATOM 1425 O O . ASP A 1 181 ? -15.687 0.316 -6.897 1.00 93.88 181 ASP A O 1
ATOM 1429 N N . GLY A 1 182 ? -15.617 -1.447 -8.305 1.00 90.69 182 GLY A N 1
ATOM 1430 C CA . GLY A 1 182 ? -15.044 -0.735 -9.447 1.00 90.69 182 GLY A CA 1
ATOM 1431 C C . GLY A 1 182 ? -13.548 -0.398 -9.361 1.00 90.69 182 GLY A C 1
ATOM 1432 O O . GLY A 1 182 ? -12.997 0.047 -10.369 1.00 90.69 182 GLY A O 1
ATOM 1433 N N . ILE A 1 183 ? -12.863 -0.628 -8.232 1.00 92.00 183 ILE A N 1
ATOM 1434 C CA . ILE A 1 183 ? -11.416 -0.373 -8.129 1.00 92.00 183 ILE A CA 1
ATOM 1435 C C . ILE A 1 183 ? -10.627 -1.490 -8.816 1.00 92.00 183 ILE A C 1
ATOM 1437 O O . ILE A 1 183 ? -10.715 -2.658 -8.442 1.00 92.00 183 ILE A O 1
ATOM 1441 N N . GLY A 1 184 ? -9.803 -1.115 -9.798 1.00 82.12 184 GLY A N 1
ATOM 1442 C CA . GLY A 1 184 ? -8.898 -2.045 -10.482 1.00 82.12 184 GLY A CA 1
ATOM 1443 C C . GLY A 1 184 ? -7.521 -2.167 -9.827 1.00 82.12 184 GLY A C 1
ATOM 1444 O O . GLY A 1 184 ? -6.948 -3.254 -9.801 1.00 82.12 184 GLY A O 1
ATOM 1445 N N . LEU A 1 185 ? -6.983 -1.065 -9.293 1.00 89.56 185 LEU A N 1
ATOM 1446 C CA . LEU A 1 185 ? -5.619 -1.014 -8.769 1.00 89.56 185 LEU A CA 1
ATOM 1447 C C . LEU A 1 185 ? -5.540 -0.117 -7.533 1.00 89.56 185 LEU A C 1
ATOM 1449 O O . LEU A 1 185 ? -5.496 1.106 -7.643 1.00 89.56 185 LEU A O 1
ATOM 1453 N N . ILE A 1 186 ? -5.497 -0.738 -6.356 1.00 93.19 186 ILE A N 1
ATOM 1454 C CA . ILE A 1 186 ? -5.246 -0.047 -5.087 1.00 93.19 186 ILE A CA 1
ATOM 1455 C C . ILE A 1 186 ? -3.756 0.292 -4.997 1.00 93.19 186 ILE A C 1
ATOM 1457 O O . ILE A 1 186 ? -2.911 -0.548 -5.301 1.00 93.19 186 ILE A O 1
ATOM 1461 N N . THR A 1 187 ? -3.433 1.503 -4.551 1.00 89.31 187 THR A N 1
ATOM 1462 C CA . THR A 1 187 ? -2.051 1.917 -4.267 1.00 89.31 187 THR A CA 1
ATOM 1463 C C . THR A 1 187 ? -1.777 1.960 -2.772 1.00 89.31 187 THR A C 1
ATOM 1465 O O . THR A 1 187 ? -0.744 1.477 -2.321 1.00 89.31 187 THR A O 1
ATOM 1468 N N . SER A 1 188 ? -2.702 2.510 -1.985 1.00 90.88 188 SER A N 1
ATOM 1469 C CA . SER A 1 188 ? -2.541 2.602 -0.537 1.00 90.88 188 SER A CA 1
ATOM 1470 C C . SER A 1 188 ? -3.869 2.801 0.174 1.00 90.88 188 SER A C 1
ATOM 1472 O O . SER A 1 188 ? -4.802 3.401 -0.359 1.00 90.88 188 SER A O 1
ATOM 1474 N N . PHE A 1 189 ? -3.898 2.382 1.434 1.00 93.12 189 PHE A N 1
ATOM 1475 C CA . PHE A 1 189 ? -4.885 2.826 2.407 1.00 93.12 189 PHE A CA 1
ATOM 1476 C C . PHE A 1 189 ? -4.247 3.836 3.351 1.00 93.12 189 PHE A C 1
ATOM 1478 O O . PHE A 1 189 ? -3.057 3.743 3.654 1.00 93.12 189 PHE A O 1
ATOM 1485 N N . MET A 1 190 ? -5.032 4.797 3.823 1.00 89.50 190 MET A N 1
ATOM 1486 C CA . MET A 1 190 ? -4.606 5.750 4.839 1.00 89.50 190 MET A CA 1
ATOM 1487 C C . MET A 1 190 ? -5.724 5.930 5.869 1.00 89.50 190 MET A C 1
ATOM 1489 O O . MET A 1 190 ? -6.838 6.285 5.477 1.00 89.50 190 MET A O 1
ATOM 1493 N N . PRO A 1 191 ? -5.469 5.702 7.169 1.00 88.25 191 PRO A N 1
ATOM 1494 C CA . PRO A 1 191 ? -6.478 5.920 8.200 1.00 88.25 191 PRO A CA 1
ATOM 1495 C C . PRO A 1 191 ? -6.905 7.392 8.239 1.00 88.25 191 PRO A C 1
ATOM 1497 O O . PRO A 1 191 ? -6.089 8.294 8.037 1.00 88.25 191 PRO A O 1
ATOM 1500 N N . VAL A 1 192 ? -8.193 7.636 8.489 1.00 87.31 192 VAL A N 1
ATOM 1501 C CA . VAL A 1 192 ? -8.748 8.974 8.731 1.00 87.31 192 VAL A CA 1
ATOM 1502 C C . VAL A 1 192 ? -8.798 9.191 10.244 1.00 87.31 192 VAL A C 1
ATOM 1504 O O . VAL A 1 192 ? -9.701 8.681 10.910 1.00 87.31 192 VAL A O 1
ATOM 1507 N N . PRO A 1 193 ? -7.851 9.945 10.819 1.00 71.31 193 PRO A N 1
ATOM 1508 C CA . PRO A 1 193 ? -7.621 9.884 12.260 1.00 71.31 193 PRO A CA 1
ATOM 1509 C C . PRO A 1 193 ? -8.683 10.592 13.108 1.00 71.31 193 PRO A C 1
ATOM 1511 O O . PRO A 1 193 ? -8.785 10.384 14.316 1.00 71.31 193 PRO A O 1
ATOM 1514 N N . GLU A 1 194 ? -9.471 11.468 12.486 1.00 63.84 194 GLU A N 1
ATOM 1515 C CA . GLU A 1 194 ? -10.447 12.308 13.183 1.00 63.84 194 GLU A CA 1
ATOM 1516 C C . GLU A 1 194 ? -11.602 11.504 13.782 1.00 63.84 194 GLU A C 1
ATOM 1518 O O . GLU A 1 194 ? -12.240 11.959 14.733 1.00 63.84 194 GLU A O 1
ATOM 1523 N N . GLU A 1 195 ? -11.821 10.296 13.263 1.00 60.03 195 GLU A N 1
ATOM 1524 C CA . GLU A 1 195 ? -13.034 9.516 13.484 1.00 60.03 195 GLU A CA 1
ATOM 1525 C C . GLU A 1 195 ? -12.772 8.047 13.806 1.00 60.03 195 GLU A C 1
ATOM 1527 O O . GLU A 1 195 ? -13.717 7.272 13.912 1.00 60.03 195 GLU A O 1
ATOM 1532 N N . GLU A 1 196 ? -11.507 7.660 13.990 1.00 58.12 196 GLU A N 1
ATOM 1533 C CA . GLU A 1 196 ? -11.071 6.260 13.941 1.00 58.12 196 GLU A CA 1
ATOM 1534 C C . GLU A 1 196 ? -11.764 5.341 14.965 1.00 58.12 196 GLU A C 1
ATOM 1536 O O . GLU A 1 196 ? -11.635 4.136 14.851 1.00 58.12 196 GLU A O 1
ATOM 1541 N N . LYS A 1 197 ? -12.533 5.841 15.947 1.00 64.06 197 LYS A N 1
ATOM 1542 C CA . LYS A 1 197 ? -13.256 4.983 16.912 1.00 64.06 197 LYS A CA 1
ATOM 1543 C C . LYS A 1 197 ? -14.628 5.487 17.359 1.00 64.06 197 LYS A C 1
ATOM 1545 O O . LYS A 1 197 ? -15.098 5.090 18.429 1.00 64.06 197 LYS A O 1
ATOM 1550 N N . THR A 1 198 ? -15.311 6.360 16.617 1.00 67.12 198 THR A N 1
ATOM 1551 C CA . THR A 1 198 ? -16.659 6.772 17.050 1.00 67.12 198 THR A CA 1
ATOM 1552 C C . THR A 1 198 ? -17.666 5.663 16.744 1.00 67.12 198 THR A C 1
ATOM 1554 O O . THR A 1 198 ? -18.072 5.468 15.606 1.00 67.12 198 THR A O 1
ATOM 1557 N N . GLY A 1 199 ? -18.061 4.912 17.775 1.00 83.19 199 GLY A N 1
ATOM 1558 C CA . GLY A 1 199 ? -19.041 3.829 17.641 1.00 83.19 199 GLY A CA 1
ATOM 1559 C C . GLY A 1 199 ? -18.506 2.558 16.971 1.00 83.19 199 GLY A C 1
ATOM 1560 O O . GLY A 1 199 ? -19.300 1.807 16.412 1.00 83.19 199 GLY A O 1
ATOM 1561 N N . GLY A 1 200 ? -17.188 2.322 17.016 1.00 90.12 200 GLY A N 1
ATOM 1562 C CA . GLY A 1 200 ? -16.562 1.150 16.390 1.00 90.12 200 GLY A CA 1
ATOM 1563 C C . GLY A 1 200 ? -16.607 1.193 14.863 1.00 90.12 200 GLY A C 1
ATOM 1564 O O . GLY A 1 200 ? -16.772 0.166 14.220 1.00 90.12 200 GLY A O 1
ATOM 1565 N N . VAL A 1 201 ? -16.548 2.387 14.274 1.00 92.00 201 VAL A N 1
ATOM 1566 C CA . VAL A 1 201 ? -16.458 2.585 12.826 1.00 92.00 201 VAL A CA 1
ATOM 1567 C C . VAL A 1 201 ? -15.142 3.283 12.534 1.00 92.00 201 VAL A C 1
ATOM 1569 O O . VAL A 1 201 ? -14.861 4.341 13.089 1.00 92.00 201 VAL A O 1
ATOM 1572 N N . ASN A 1 202 ? -14.350 2.690 11.651 1.00 92.31 202 ASN A N 1
ATOM 1573 C CA . ASN A 1 202 ? -13.023 3.160 11.283 1.00 92.31 202 ASN A CA 1
ATOM 1574 C C . ASN A 1 202 ? -13.086 3.651 9.844 1.00 92.31 202 ASN A C 1
ATOM 1576 O O . ASN A 1 202 ? -13.639 2.964 8.989 1.00 92.31 202 ASN A O 1
ATOM 1580 N N . ARG A 1 203 ? -12.539 4.828 9.554 1.00 93.12 203 ARG A N 1
ATOM 1581 C CA . ARG A 1 203 ? -12.551 5.396 8.203 1.00 93.12 203 ARG A CA 1
ATOM 1582 C C . ARG A 1 203 ? -11.173 5.334 7.574 1.00 93.12 203 ARG A C 1
ATOM 1584 O O . ARG A 1 203 ? -10.169 5.595 8.234 1.00 93.12 203 ARG A O 1
ATOM 1591 N N . PHE A 1 204 ? -11.144 5.047 6.281 1.00 93.62 204 PHE A N 1
ATOM 1592 C CA . PHE A 1 204 ? -9.925 4.977 5.493 1.00 93.62 204 PHE A CA 1
ATOM 1593 C C . PHE A 1 204 ? -10.106 5.743 4.195 1.00 93.62 204 PHE A C 1
ATOM 1595 O O . PHE A 1 204 ? -11.154 5.672 3.557 1.00 93.62 204 PHE A O 1
ATOM 1602 N N . ARG A 1 205 ? -9.054 6.438 3.778 1.00 93.19 205 ARG A N 1
ATOM 1603 C CA . ARG A 1 205 ? -8.918 6.892 2.400 1.00 93.19 205 ARG A CA 1
ATOM 1604 C C . ARG A 1 205 ? -8.247 5.799 1.595 1.00 93.19 205 ARG A C 1
ATOM 1606 O O . ARG A 1 205 ? -7.241 5.235 2.030 1.00 93.19 205 ARG A O 1
ATOM 1613 N N . VAL A 1 206 ? -8.826 5.506 0.444 1.00 95.00 206 VAL A N 1
ATOM 1614 C CA . VAL A 1 206 ? -8.323 4.523 -0.507 1.00 95.00 206 VAL A CA 1
ATOM 1615 C C . VAL A 1 206 ? -7.776 5.291 -1.689 1.00 95.00 206 VAL A C 1
ATOM 1617 O O . VAL A 1 206 ? -8.519 6.003 -2.363 1.00 95.00 206 VAL A O 1
ATOM 1620 N N . PHE A 1 207 ? -6.481 5.147 -1.924 1.00 92.81 207 PHE A N 1
ATOM 1621 C CA . PHE A 1 207 ? -5.829 5.666 -3.112 1.00 92.81 207 PHE A CA 1
ATOM 1622 C C . PHE A 1 207 ? -5.782 4.561 -4.161 1.00 92.81 207 PHE A C 1
ATOM 1624 O O . PHE A 1 207 ? -5.457 3.408 -3.859 1.00 92.81 207 PHE A O 1
ATOM 1631 N N . SER A 1 208 ? -6.144 4.904 -5.390 1.00 92.31 208 SER A N 1
ATOM 1632 C CA . SER A 1 208 ? -6.198 3.955 -6.499 1.00 92.31 208 SER A CA 1
ATOM 1633 C C . SER A 1 208 ? -5.929 4.640 -7.831 1.00 92.31 208 SER A C 1
ATOM 1635 O O . SER A 1 208 ? -5.886 5.865 -7.904 1.00 92.31 208 SER A O 1
ATOM 1637 N N . TYR A 1 209 ? -5.733 3.849 -8.880 1.00 88.56 209 TYR A N 1
ATOM 1638 C CA . TYR A 1 209 ? -5.728 4.351 -10.250 1.00 88.56 209 TYR A CA 1
ATOM 1639 C C . TYR A 1 209 ? -7.007 3.949 -10.972 1.00 88.56 209 TYR A C 1
ATOM 1641 O O . TYR A 1 209 ? -7.434 2.792 -10.891 1.00 88.56 209 TYR A O 1
ATOM 1649 N N . ASP A 1 210 ? -7.594 4.897 -11.698 1.00 88.06 210 ASP A N 1
ATOM 1650 C CA . ASP A 1 210 ? -8.662 4.594 -12.644 1.00 88.06 210 ASP A CA 1
ATOM 1651 C C . ASP A 1 210 ? -8.110 3.970 -13.943 1.00 88.06 210 ASP A C 1
ATOM 1653 O O . ASP A 1 210 ? -6.915 3.697 -14.094 1.00 88.06 210 ASP A O 1
ATOM 1657 N N . ARG A 1 211 ? -8.998 3.725 -14.911 1.00 84.75 211 ARG A N 1
ATOM 1658 C CA . ARG A 1 211 ? -8.629 3.141 -16.213 1.00 84.75 211 ARG A CA 1
ATOM 1659 C C . ARG A 1 211 ? -7.770 4.073 -17.074 1.00 84.75 211 ARG A C 1
ATOM 1661 O O . ARG A 1 211 ? -7.092 3.597 -17.980 1.00 84.75 211 ARG A O 1
ATOM 1668 N N . GLU A 1 212 ? -7.804 5.372 -16.794 1.00 83.88 212 GLU A N 1
ATOM 1669 C CA . GLU A 1 212 ? -7.017 6.408 -17.463 1.00 83.88 212 GLU A CA 1
ATOM 1670 C C . GLU A 1 212 ? -5.708 6.707 -16.713 1.00 83.88 212 GLU A C 1
ATOM 1672 O O . GLU A 1 212 ? -5.006 7.656 -17.061 1.00 83.88 212 GLU A O 1
ATOM 1677 N N . TRP A 1 213 ? -5.357 5.898 -15.703 1.00 82.62 213 TRP A N 1
ATOM 1678 C CA . TRP A 1 213 ? -4.188 6.086 -14.839 1.00 82.62 213 TRP A CA 1
ATOM 1679 C C . TRP A 1 213 ? -4.183 7.411 -14.067 1.00 82.62 213 TRP A C 1
ATOM 1681 O O . TRP A 1 213 ? -3.127 7.897 -13.651 1.00 82.62 213 TRP A O 1
ATOM 1691 N N . LYS A 1 214 ? -5.358 7.984 -13.805 1.00 84.12 214 LYS A N 1
ATOM 1692 C CA . LYS A 1 214 ? -5.499 9.108 -12.880 1.00 84.12 214 LYS A CA 1
ATOM 1693 C C . LYS A 1 214 ? -5.492 8.583 -11.456 1.00 84.12 214 LYS A C 1
ATOM 1695 O O . LYS A 1 214 ? -6.153 7.593 -11.144 1.00 84.12 214 LYS A O 1
ATOM 1700 N N . LEU A 1 215 ? -4.715 9.239 -10.596 1.00 86.00 215 LEU A N 1
ATOM 1701 C CA . LEU A 1 215 ? -4.703 8.935 -9.173 1.00 86.00 215 LEU A CA 1
ATOM 1702 C C . LEU A 1 215 ? -6.020 9.425 -8.562 1.00 86.00 215 LEU A C 1
ATOM 1704 O O . LEU A 1 215 ? -6.280 10.628 -8.498 1.00 86.00 215 LEU A O 1
ATOM 1708 N N . MET A 1 216 ? -6.826 8.475 -8.110 1.00 91.31 216 MET A N 1
ATOM 1709 C CA . MET A 1 216 ? -8.118 8.695 -7.481 1.00 91.31 216 MET A CA 1
ATOM 1710 C C . MET A 1 216 ? -8.012 8.489 -5.975 1.00 91.31 216 MET A C 1
ATOM 1712 O O . MET A 1 216 ? -7.221 7.673 -5.490 1.00 91.31 216 MET A O 1
ATOM 1716 N N . VAL A 1 217 ? -8.851 9.206 -5.238 1.00 93.38 217 VAL A N 1
ATOM 1717 C CA . VAL A 1 217 ? -9.072 9.002 -3.811 1.00 93.38 217 VAL A CA 1
ATOM 1718 C C . VAL A 1 217 ? -10.565 8.874 -3.534 1.00 93.38 217 VAL A C 1
ATOM 1720 O O . VAL A 1 217 ? -11.370 9.652 -4.045 1.00 93.38 217 VAL A O 1
ATOM 1723 N N . ARG A 1 218 ? -10.922 7.897 -2.702 1.00 95.19 218 ARG A N 1
ATOM 1724 C CA . ARG A 1 218 ? -12.258 7.744 -2.111 1.00 95.19 218 ARG A CA 1
ATOM 1725 C C . ARG A 1 218 ? -12.152 7.542 -0.606 1.00 95.19 218 ARG A C 1
ATOM 1727 O O . ARG A 1 218 ? -11.095 7.137 -0.113 1.00 95.19 218 ARG A O 1
ATOM 1734 N N . THR A 1 219 ? -13.247 7.751 0.115 1.00 94.62 219 THR A N 1
ATOM 1735 C CA . THR A 1 219 ? -13.312 7.488 1.560 1.00 94.62 219 THR A CA 1
ATOM 1736 C C . THR A 1 219 ? -14.264 6.333 1.828 1.00 94.62 219 THR A C 1
ATOM 1738 O O . THR A 1 219 ? -15.412 6.342 1.386 1.00 94.62 219 THR A O 1
ATOM 1741 N N . ILE A 1 220 ? -13.797 5.345 2.586 1.00 96.50 220 ILE A N 1
ATOM 1742 C CA . ILE A 1 220 ? -14.571 4.183 3.019 1.00 96.50 220 ILE A CA 1
ATOM 1743 C C . ILE A 1 220 ? -14.643 4.142 4.544 1.00 96.50 220 ILE A C 1
ATOM 1745 O O . ILE A 1 220 ? -13.814 4.740 5.235 1.00 96.50 220 ILE A O 1
ATOM 1749 N N . SER A 1 221 ? -15.605 3.400 5.078 1.00 95.44 221 SER A N 1
ATOM 1750 C CA . SER A 1 221 ? -15.640 3.024 6.486 1.00 95.44 221 SER A CA 1
ATOM 1751 C C . SER A 1 221 ? -15.705 1.518 6.656 1.00 95.44 221 SER A C 1
ATOM 1753 O O . SER A 1 221 ? -16.320 0.847 5.836 1.00 95.44 221 SER A O 1
ATOM 1755 N N . ILE A 1 222 ? -15.145 1.014 7.749 1.00 96.06 222 ILE A N 1
ATOM 1756 C CA . ILE A 1 222 ? -15.166 -0.388 8.153 1.00 96.06 222 ILE A CA 1
ATOM 1757 C C . ILE A 1 222 ? -15.592 -0.448 9.613 1.00 96.06 222 ILE A C 1
ATOM 1759 O O . ILE A 1 222 ? -14.975 0.175 10.484 1.00 96.06 222 ILE A O 1
ATOM 1763 N N . LYS A 1 223 ? -16.664 -1.186 9.873 1.00 95.31 223 LYS A N 1
ATOM 1764 C CA . LYS A 1 223 ? -17.199 -1.383 11.214 1.00 95.31 223 LYS A CA 1
ATOM 1765 C C . LYS A 1 223 ? -16.462 -2.513 11.935 1.00 95.31 223 LYS A C 1
ATOM 1767 O O . LYS A 1 223 ? -16.105 -3.520 11.333 1.00 95.31 223 LYS A O 1
ATOM 1772 N N . ASP A 1 224 ? -16.267 -2.358 13.233 1.00 93.62 224 ASP A N 1
ATOM 1773 C CA . ASP A 1 224 ? -15.795 -3.411 14.127 1.00 93.62 224 ASP A CA 1
ATOM 1774 C C . ASP A 1 224 ? -16.808 -4.572 14.185 1.00 93.62 224 ASP A C 1
ATOM 1776 O O . ASP A 1 224 ? -18.014 -4.392 13.982 1.00 93.62 224 ASP A O 1
ATOM 1780 N N . GLY A 1 225 ? -16.337 -5.768 14.544 1.00 92.25 225 GLY A N 1
ATOM 1781 C CA . GLY A 1 225 ? -17.164 -6.966 14.673 1.00 92.25 225 GLY A CA 1
ATOM 1782 C C . GLY A 1 225 ? -16.952 -7.967 13.541 1.00 92.25 225 GLY A C 1
ATOM 1783 O O . GLY A 1 225 ? -16.384 -7.658 12.505 1.00 92.25 225 GLY A O 1
ATOM 1784 N N . GLY A 1 226 ? -17.422 -9.202 13.737 1.00 89.12 226 GLY A N 1
ATOM 1785 C CA . GLY A 1 226 ? -16.983 -10.348 12.928 1.00 89.12 226 GLY A CA 1
ATOM 1786 C C . GLY A 1 226 ? -17.314 -10.313 11.430 1.00 89.12 226 GLY A C 1
ATOM 1787 O O . GLY A 1 226 ? -16.711 -11.077 10.683 1.00 89.12 226 GLY A O 1
ATOM 1788 N N . SER A 1 227 ? -18.255 -9.473 10.984 1.00 89.50 227 SER A N 1
ATOM 1789 C CA . SER A 1 227 ? -18.557 -9.280 9.557 1.00 89.50 227 SER A CA 1
ATOM 1790 C C . SER A 1 227 ? -17.731 -8.174 8.902 1.00 89.50 227 SER A C 1
ATOM 1792 O O . SER A 1 227 ? -17.684 -8.133 7.679 1.00 89.50 227 SER A O 1
ATOM 1794 N N . HIS A 1 228 ? -17.102 -7.296 9.692 1.00 93.56 228 HIS A N 1
ATOM 1795 C CA . HIS A 1 228 ? -16.372 -6.112 9.237 1.00 93.56 228 HIS A CA 1
ATOM 1796 C C . HIS A 1 228 ? -17.086 -5.331 8.121 1.00 93.56 228 HIS A C 1
ATOM 1798 O O . HIS A 1 228 ? -16.474 -5.009 7.106 1.00 93.56 228 HIS A O 1
ATOM 1804 N N . GLU A 1 229 ? -18.387 -5.060 8.302 1.00 96.12 229 GLU A N 1
ATOM 1805 C CA . GLU A 1 229 ? -19.218 -4.365 7.308 1.00 96.12 229 GLU A CA 1
ATOM 1806 C C . GLU A 1 229 ? -18.535 -3.087 6.813 1.00 96.12 229 GLU A C 1
ATOM 1808 O O . GLU A 1 229 ? -18.190 -2.205 7.610 1.00 96.12 229 GLU A O 1
ATOM 1813 N N . ASP A 1 230 ? -18.358 -2.993 5.495 1.00 97.38 230 ASP A N 1
ATOM 1814 C CA . ASP A 1 230 ? -17.748 -1.849 4.842 1.00 97.38 230 ASP A CA 1
ATOM 1815 C C . ASP A 1 230 ? -18.794 -0.960 4.153 1.00 97.38 230 ASP A C 1
ATOM 1817 O O . ASP A 1 230 ? -19.909 -1.372 3.829 1.00 97.38 230 ASP A O 1
ATOM 1821 N N . SER A 1 231 ? -18.478 0.320 3.975 1.00 96.94 231 SER A N 1
ATOM 1822 C CA . SER A 1 231 ? -19.370 1.279 3.311 1.00 96.94 231 SER A CA 1
ATOM 1823 C C . SER A 1 231 ? -18.581 2.361 2.591 1.00 96.94 231 SER A C 1
ATOM 1825 O O . SER A 1 231 ? -17.553 2.826 3.083 1.00 96.94 231 SER A O 1
ATOM 1827 N N . LEU A 1 232 ? -19.071 2.773 1.421 1.00 97.12 232 LEU A N 1
ATOM 1828 C CA . LEU A 1 232 ? -18.545 3.924 0.693 1.00 97.12 232 LEU A CA 1
ATOM 1829 C C . LEU A 1 232 ? -19.089 5.207 1.332 1.00 97.12 232 LEU A C 1
ATOM 1831 O O . LEU A 1 232 ? -20.302 5.400 1.384 1.00 97.12 232 LEU A O 1
ATOM 1835 N N . ILE A 1 233 ? -18.198 6.068 1.819 1.00 95.62 233 ILE A N 1
ATOM 1836 C CA . ILE A 1 233 ? -18.553 7.347 2.451 1.00 95.62 233 ILE A CA 1
ATOM 1837 C C . ILE A 1 233 ? -18.469 8.482 1.433 1.00 95.62 233 ILE A C 1
ATOM 1839 O O . ILE A 1 233 ? -19.401 9.272 1.308 1.00 95.62 233 ILE A O 1
ATOM 1843 N N . GLU A 1 234 ? -17.373 8.533 0.679 1.00 94.06 234 GLU A N 1
ATOM 1844 C CA . GLU A 1 234 ? -17.157 9.496 -0.401 1.00 94.06 234 GLU A CA 1
ATOM 1845 C C . GLU A 1 234 ? -16.725 8.726 -1.650 1.00 94.06 234 GLU A C 1
ATOM 1847 O O . GLU A 1 234 ? -15.852 7.862 -1.526 1.00 94.06 234 GLU A O 1
ATOM 1852 N N . PRO A 1 235 ? -17.317 8.995 -2.828 1.00 95.62 235 PRO A N 1
ATOM 1853 C CA . PRO A 1 235 ? -16.953 8.322 -4.071 1.00 95.62 235 PRO A CA 1
ATOM 1854 C C . PRO A 1 235 ? -15.553 8.730 -4.548 1.00 95.62 235 PRO A C 1
ATOM 1856 O O . PRO A 1 235 ? -14.912 9.608 -3.972 1.00 95.62 235 PRO A O 1
ATOM 1859 N N . ASP A 1 236 ? -15.093 8.100 -5.630 1.00 94.19 236 ASP A N 1
ATOM 1860 C CA . ASP A 1 236 ? -13.842 8.489 -6.278 1.00 94.19 236 ASP A CA 1
ATOM 1861 C C . ASP A 1 236 ? -13.854 9.958 -6.696 1.00 94.19 236 ASP A C 1
ATOM 1863 O O . ASP A 1 236 ? -14.784 10.444 -7.343 1.00 94.19 236 ASP A O 1
ATOM 1867 N N . SER A 1 237 ? -12.757 10.632 -6.383 1.00 92.50 237 SER A N 1
ATOM 1868 C CA . SER A 1 237 ? -12.422 11.963 -6.873 1.00 92.50 237 SER A CA 1
ATOM 1869 C C . SER A 1 237 ? -10.958 11.981 -7.317 1.00 92.50 237 SER A C 1
ATOM 1871 O O . SER A 1 237 ? -10.129 11.304 -6.695 1.00 92.50 237 SER A O 1
ATOM 1873 N N . PRO A 1 238 ? -10.600 12.703 -8.394 1.00 89.94 238 PRO A N 1
ATOM 1874 C CA . PRO A 1 238 ? -9.201 12.891 -8.743 1.00 89.94 238 PRO A CA 1
ATOM 1875 C C . PRO A 1 238 ? -8.470 13.565 -7.585 1.00 89.94 238 PRO A C 1
ATOM 1877 O O . PRO A 1 238 ? -8.943 14.562 -7.041 1.00 89.94 238 PRO A O 1
ATOM 1880 N N . VAL A 1 239 ? -7.284 13.071 -7.233 1.00 83.62 239 VAL A N 1
ATOM 1881 C CA . VAL A 1 239 ? -6.469 13.676 -6.166 1.00 83.62 239 VAL A CA 1
ATOM 1882 C C . VAL A 1 239 ? -6.156 15.154 -6.445 1.00 83.62 239 VAL A C 1
ATOM 1884 O O . VAL A 1 239 ? -6.029 15.936 -5.507 1.00 83.62 239 VAL A O 1
ATOM 1887 N N . THR A 1 240 ? -6.079 15.542 -7.721 1.00 76.44 240 THR A N 1
ATOM 1888 C CA . THR A 1 240 ? -5.848 16.924 -8.172 1.00 76.44 240 THR A CA 1
ATOM 1889 C C . THR A 1 240 ? -7.053 17.846 -8.007 1.00 76.44 240 THR A C 1
ATOM 1891 O O . THR A 1 240 ? -6.875 19.052 -7.992 1.00 76.44 240 THR A O 1
ATOM 1894 N N . GLU A 1 241 ? -8.270 17.310 -7.930 1.00 70.25 241 GLU A N 1
ATOM 1895 C CA . GLU A 1 241 ? -9.501 18.101 -7.755 1.00 70.25 241 GLU A CA 1
ATOM 1896 C C . GLU A 1 241 ? -10.015 18.048 -6.311 1.00 70.25 241 GLU A C 1
ATOM 1898 O O . GLU A 1 241 ? -10.849 18.855 -5.899 1.00 70.25 241 GLU A O 1
ATOM 1903 N N . ALA A 1 242 ? -9.529 17.082 -5.535 1.00 62.38 242 ALA A N 1
ATOM 1904 C CA . ALA A 1 242 ? -9.856 16.938 -4.132 1.00 62.38 242 ALA A CA 1
ATOM 1905 C C . ALA A 1 242 ? -9.119 17.984 -3.273 1.00 62.38 242 ALA A C 1
ATOM 1907 O O . ALA A 1 242 ? -8.110 18.561 -3.674 1.00 62.38 242 ALA A O 1
ATOM 1908 N N . GLU A 1 243 ? -9.543 18.133 -2.012 1.00 68.06 243 GLU A N 1
ATOM 1909 C CA . GLU A 1 243 ? -8.879 18.947 -0.966 1.00 68.06 243 GLU A CA 1
ATOM 1910 C C . GLU A 1 243 ? -7.387 18.579 -0.736 1.00 68.06 243 GLU A C 1
ATOM 1912 O O . GLU A 1 243 ? -6.672 19.216 0.039 1.00 68.06 243 GLU A O 1
ATOM 1917 N N . TRP A 1 244 ? -6.913 17.541 -1.427 1.00 68.12 244 TRP A N 1
ATOM 1918 C CA . TRP A 1 244 ? -5.559 17.018 -1.470 1.00 68.12 244 TRP A CA 1
ATOM 1919 C C . TRP A 1 244 ? -4.631 17.723 -2.452 1.00 68.12 244 TRP A C 1
ATOM 1921 O O . TRP A 1 244 ? -3.427 17.491 -2.348 1.00 68.12 244 TRP A O 1
ATOM 1931 N N . GLU A 1 245 ? -5.134 18.573 -3.354 1.00 66.62 245 GLU A N 1
ATOM 1932 C CA . GLU A 1 245 ? -4.322 19.209 -4.399 1.00 66.62 245 GLU A CA 1
ATOM 1933 C C . GLU A 1 245 ? -3.074 19.865 -3.802 1.00 66.62 245 GLU A C 1
ATOM 1935 O O . GLU A 1 245 ? -1.965 19.504 -4.165 1.00 66.62 245 GLU A O 1
ATOM 1940 N N . ALA A 1 246 ? -3.204 20.704 -2.771 1.00 68.62 246 ALA A N 1
ATOM 1941 C CA . ALA A 1 246 ? -2.042 21.344 -2.144 1.00 68.62 246 ALA A CA 1
ATOM 1942 C C . ALA A 1 246 ? -1.047 20.342 -1.515 1.00 68.62 246 ALA A C 1
ATOM 1944 O O . ALA A 1 246 ? 0.158 20.594 -1.470 1.00 68.62 246 ALA A O 1
ATOM 1945 N N . ALA A 1 247 ? -1.538 19.203 -1.019 1.00 68.81 247 ALA A N 1
ATOM 1946 C CA . ALA A 1 247 ? -0.736 18.193 -0.332 1.00 68.81 247 ALA A CA 1
ATOM 1947 C C . ALA A 1 247 ? -0.056 17.204 -1.270 1.00 68.81 247 ALA A C 1
ATOM 1949 O O . ALA A 1 247 ? 1.046 16.731 -0.977 1.00 68.81 247 ALA A O 1
ATOM 1950 N N . LEU A 1 248 ? -0.671 16.959 -2.419 1.00 72.12 248 LEU A N 1
ATOM 1951 C CA . LEU A 1 248 ? -0.226 16.028 -3.442 1.00 72.12 248 LEU A CA 1
ATOM 1952 C C . LEU A 1 248 ? 0.079 16.741 -4.769 1.00 72.12 248 LEU A C 1
ATOM 1954 O O . LEU A 1 248 ? 0.230 16.088 -5.794 1.00 72.12 248 LEU A O 1
ATOM 1958 N N . ASP A 1 249 ? 0.258 18.065 -4.755 1.00 72.94 249 ASP A N 1
ATOM 1959 C CA . ASP A 1 249 ? 0.610 18.815 -5.960 1.00 72.94 249 ASP A CA 1
ATOM 1960 C C . ASP A 1 249 ? 1.933 18.300 -6.544 1.00 72.94 249 ASP A C 1
ATOM 1962 O O . ASP A 1 249 ? 2.917 18.058 -5.821 1.00 72.94 249 ASP A O 1
ATOM 1966 N N . GLY A 1 250 ? 1.922 18.092 -7.860 1.00 68.06 250 GLY A N 1
ATOM 1967 C CA . GLY A 1 250 ? 3.005 17.485 -8.628 1.00 68.06 250 GLY A CA 1
ATOM 1968 C C . GLY A 1 250 ? 3.252 15.997 -8.348 1.00 68.06 250 GLY A C 1
ATOM 1969 O O . GLY A 1 250 ? 4.219 15.443 -8.877 1.00 68.06 250 GLY A O 1
ATOM 1970 N N . VAL A 1 251 ? 2.426 15.337 -7.526 1.00 68.12 251 VAL A N 1
ATOM 1971 C CA . VAL A 1 251 ? 2.490 13.890 -7.297 1.00 68.12 251 VAL A CA 1
ATOM 1972 C C . VAL A 1 251 ? 1.791 13.183 -8.448 1.00 68.12 251 VAL A C 1
ATOM 1974 O O . VAL A 1 251 ? 0.569 13.093 -8.501 1.00 68.12 251 VAL A O 1
ATOM 1977 N N . THR A 1 252 ? 2.578 12.654 -9.380 1.00 63.59 252 THR A N 1
ATOM 1978 C CA . THR A 1 252 ? 2.050 11.825 -10.473 1.00 63.59 252 THR A CA 1
ATOM 1979 C C . THR A 1 252 ? 1.910 10.365 -10.052 1.00 63.59 252 THR A C 1
ATOM 1981 O O . THR A 1 252 ? 1.080 9.635 -10.596 1.00 63.59 252 THR A O 1
ATOM 1984 N N . GLN A 1 253 ? 2.694 9.941 -9.053 1.00 66.06 253 GLN A N 1
ATOM 1985 C CA . GLN A 1 253 ? 2.623 8.611 -8.462 1.00 66.06 253 GLN A CA 1
ATOM 1986 C C . GLN A 1 253 ? 2.687 8.609 -6.954 1.00 66.06 253 GLN A C 1
ATOM 1988 O O . GLN A 1 253 ? 3.617 9.158 -6.365 1.00 66.06 253 GLN A O 1
ATOM 1993 N N . LEU A 1 254 ? 1.730 7.901 -6.362 1.00 69.12 254 LEU A N 1
ATOM 1994 C CA . LEU A 1 254 ? 1.697 7.635 -4.940 1.00 69.12 254 LEU A CA 1
ATOM 1995 C C . LEU A 1 254 ? 2.290 6.252 -4.676 1.00 69.12 254 LEU A C 1
ATOM 1997 O O . LEU A 1 254 ? 1.742 5.238 -5.111 1.00 69.12 254 LEU A O 1
ATOM 2001 N N . GLY A 1 255 ? 3.406 6.217 -3.955 1.00 69.12 255 GLY A N 1
ATOM 2002 C CA . GLY A 1 255 ? 3.814 5.022 -3.233 1.00 69.12 255 GLY A CA 1
ATOM 2003 C C . GLY A 1 255 ? 2.892 4.772 -2.033 1.00 69.12 255 GLY A C 1
ATOM 2004 O O . GLY A 1 255 ? 1.939 5.519 -1.797 1.00 69.12 255 GLY A O 1
ATOM 2005 N N . PRO A 1 256 ? 3.163 3.735 -1.235 1.00 69.62 256 PRO A N 1
ATOM 2006 C CA . PRO A 1 256 ? 2.398 3.493 -0.026 1.00 69.62 256 PRO A CA 1
ATOM 2007 C C . PRO A 1 256 ? 2.535 4.658 0.948 1.00 69.62 256 PRO A C 1
ATOM 2009 O O . PRO A 1 256 ? 3.609 5.233 1.151 1.00 69.62 256 PRO A O 1
ATOM 2012 N N . VAL A 1 257 ? 1.404 4.976 1.560 1.00 74.69 257 VAL A N 1
ATOM 2013 C CA . VAL A 1 257 ? 1.279 5.994 2.587 1.00 74.69 257 VAL A CA 1
ATOM 2014 C C . VAL A 1 257 ? 1.644 5.365 3.920 1.00 74.69 257 VAL A C 1
ATOM 2016 O O . VAL A 1 257 ? 1.032 4.391 4.358 1.00 74.69 257 VAL A O 1
ATOM 2019 N N . VAL A 1 258 ? 2.647 5.934 4.574 1.00 70.81 258 VAL A N 1
ATOM 2020 C CA . VAL A 1 258 ? 3.139 5.447 5.858 1.00 70.81 258 VAL A CA 1
ATOM 2021 C C . VAL A 1 258 ? 2.646 6.365 6.967 1.00 70.81 258 VAL A C 1
ATOM 2023 O O . VAL A 1 258 ? 3.040 7.533 6.976 1.00 70.81 258 VAL A O 1
ATOM 2026 N N . PRO A 1 259 ? 1.837 5.883 7.926 1.00 68.88 259 PRO A N 1
ATOM 2027 C CA . PRO A 1 259 ? 1.547 6.661 9.120 1.00 68.88 259 PRO A CA 1
ATOM 2028 C C . PRO A 1 259 ? 2.837 6.869 9.919 1.00 68.88 259 PRO A C 1
ATOM 2030 O O . PRO A 1 259 ? 3.571 5.930 10.218 1.00 68.88 259 PRO A O 1
ATOM 2033 N N . VAL A 1 260 ? 3.117 8.120 10.258 1.00 70.50 260 VAL A N 1
ATOM 2034 C CA . VAL A 1 260 ? 4.242 8.523 11.098 1.00 70.50 260 VAL A CA 1
ATOM 2035 C C . VAL A 1 260 ? 3.721 8.665 12.512 1.00 70.50 260 VAL A C 1
ATOM 2037 O O . VAL A 1 260 ? 2.752 9.387 12.761 1.00 70.50 260 VAL A O 1
ATOM 2040 N N . VAL A 1 261 ? 4.378 7.993 13.452 1.00 65.62 261 VAL A N 1
ATOM 2041 C CA . VAL A 1 261 ? 3.941 8.064 14.840 1.00 65.62 261 VAL A CA 1
ATOM 2042 C C . VAL A 1 261 ? 4.257 9.433 15.441 1.00 65.62 261 VAL A C 1
ATOM 2044 O O . VAL A 1 261 ? 5.409 9.876 15.367 1.00 65.62 261 VAL A O 1
ATOM 2047 N N . PRO A 1 262 ? 3.259 10.099 16.054 1.00 64.56 262 PRO A N 1
ATOM 2048 C CA . PRO A 1 262 ? 3.480 11.357 16.748 1.00 64.56 262 PRO A CA 1
ATOM 2049 C C . PRO A 1 262 ? 4.547 11.203 17.837 1.00 64.56 262 PRO A C 1
ATOM 2051 O O . PRO A 1 262 ? 4.528 10.263 18.635 1.00 64.56 262 PRO A O 1
ATOM 2054 N N . LYS A 1 263 ? 5.480 12.149 17.897 1.00 67.50 263 LYS A N 1
ATOM 2055 C CA . LYS A 1 263 ? 6.373 12.347 19.037 1.00 67.50 263 LYS A CA 1
ATOM 2056 C C . LYS A 1 263 ? 5.538 12.721 20.266 1.00 67.50 263 LYS A C 1
ATOM 2058 O O . LYS A 1 263 ? 4.528 13.406 20.127 1.00 67.50 263 LYS A O 1
ATOM 2063 N N . PRO A 1 264 ? 5.999 12.402 21.489 1.00 68.06 264 PRO A N 1
ATOM 2064 C CA . PRO A 1 264 ? 5.324 12.837 22.717 1.00 68.06 264 PRO A CA 1
ATOM 2065 C C . PRO A 1 264 ? 5.126 14.357 22.823 1.00 68.06 264 PRO A C 1
ATOM 2067 O O . PRO A 1 264 ? 4.259 14.820 23.556 1.00 68.06 264 PRO A O 1
ATOM 2070 N N . THR A 1 265 ? 5.953 15.134 22.119 1.00 73.31 265 THR A N 1
ATOM 2071 C CA . THR A 1 265 ? 5.891 16.600 22.061 1.00 73.31 265 THR A CA 1
ATOM 2072 C C . THR A 1 265 ? 4.961 17.134 20.979 1.00 73.31 265 THR A C 1
ATOM 2074 O O . THR A 1 265 ? 4.744 18.343 20.921 1.00 73.31 265 THR A O 1
ATOM 2077 N N . ASP A 1 266 ? 4.475 16.279 20.081 1.00 72.12 266 ASP A N 1
ATOM 2078 C CA . ASP A 1 266 ? 3.575 16.721 19.030 1.00 72.12 266 ASP A CA 1
ATOM 2079 C C . ASP A 1 266 ? 2.198 17.042 19.606 1.00 72.12 266 ASP A C 1
ATOM 2081 O O . ASP A 1 266 ? 1.732 16.370 20.531 1.00 72.12 266 ASP A O 1
ATOM 2085 N N . PRO A 1 267 ? 1.516 18.056 19.056 1.00 76.88 267 PRO A N 1
ATOM 2086 C CA . PRO A 1 267 ? 0.113 18.269 19.350 1.00 76.88 267 PRO A CA 1
ATOM 2087 C C . PRO A 1 267 ? -0.686 16.982 19.095 1.00 76.88 267 PRO A C 1
ATOM 2089 O O . PRO A 1 267 ? -0.563 16.366 18.038 1.00 76.88 267 PRO A O 1
ATOM 2092 N N . ALA A 1 268 ? -1.516 16.579 20.063 1.00 75.00 268 ALA A N 1
ATOM 2093 C CA . ALA A 1 268 ? -2.323 15.353 19.997 1.00 75.00 268 ALA A CA 1
ATOM 2094 C C . ALA A 1 268 ? -3.350 15.340 18.846 1.00 75.00 268 ALA A C 1
ATOM 2096 O O . ALA A 1 268 ? -4.001 14.327 18.595 1.00 75.00 268 ALA A O 1
ATOM 2097 N N . ASP A 1 269 ? -3.529 16.475 18.177 1.00 76.62 269 ASP A N 1
ATOM 2098 C CA . ASP A 1 269 ? -4.370 16.646 17.007 1.00 76.62 269 ASP A CA 1
ATOM 2099 C C . ASP A 1 269 ? -3.597 16.558 15.685 1.00 76.62 269 ASP A C 1
ATOM 2101 O O . ASP A 1 269 ? -4.229 16.687 14.646 1.00 76.62 269 ASP A O 1
ATOM 2105 N N . ILE A 1 270 ? -2.281 16.332 15.667 1.00 74.75 270 ILE A N 1
ATOM 2106 C CA . ILE A 1 270 ? -1.514 16.216 14.419 1.00 74.75 270 ILE A CA 1
ATOM 2107 C C . ILE A 1 270 ? -1.178 14.758 14.121 1.00 74.75 270 ILE A C 1
ATOM 2109 O O . ILE A 1 270 ? -0.549 14.056 14.909 1.00 74.75 270 ILE A O 1
ATOM 2113 N N . PHE A 1 271 ? -1.531 14.344 12.912 1.00 72.56 271 PHE A N 1
ATOM 2114 C CA . PHE A 1 271 ? -1.163 13.071 12.318 1.00 72.56 271 PHE A CA 1
ATOM 2115 C C . PHE A 1 271 ? -0.214 13.337 11.171 1.00 72.56 271 PHE A C 1
ATOM 2117 O O . PHE A 1 271 ? -0.434 14.245 10.373 1.00 72.56 271 PHE A O 1
ATOM 2124 N N . ARG A 1 272 ? 0.856 12.559 11.081 1.00 77.31 272 ARG A N 1
ATOM 2125 C CA . ARG A 1 272 ? 1.830 12.705 10.008 1.00 77.31 272 ARG A CA 1
ATOM 2126 C C . ARG A 1 272 ? 1.802 11.479 9.119 1.00 77.31 272 ARG A C 1
ATOM 2128 O O . ARG A 1 272 ? 1.624 10.366 9.601 1.00 77.31 272 ARG A O 1
ATOM 2135 N N . PHE A 1 273 ? 2.000 11.691 7.829 1.00 76.75 273 PHE A N 1
ATOM 2136 C CA . PHE A 1 273 ? 2.102 10.626 6.848 1.00 76.75 273 PHE A CA 1
ATOM 2137 C C . PHE A 1 273 ? 3.310 10.873 5.967 1.00 76.75 273 PHE A C 1
ATOM 2139 O O . PHE A 1 273 ? 3.460 11.956 5.412 1.00 76.75 273 PHE A O 1
ATOM 2146 N N . ASN A 1 274 ? 4.161 9.870 5.826 1.00 71.56 274 ASN A N 1
ATOM 2147 C CA . ASN A 1 274 ? 5.238 9.892 4.859 1.00 71.56 274 ASN A CA 1
ATOM 2148 C C . ASN A 1 274 ? 4.732 9.272 3.564 1.00 71.56 274 ASN A C 1
ATOM 2150 O O . ASN A 1 274 ? 4.235 8.147 3.543 1.00 71.56 274 ASN A O 1
ATOM 2154 N N . ILE A 1 275 ? 4.866 10.028 2.487 1.00 70.38 275 ILE A N 1
ATOM 2155 C CA . ILE A 1 275 ? 4.454 9.640 1.153 1.00 70.38 275 ILE A CA 1
ATOM 2156 C C . ILE A 1 275 ? 5.694 9.634 0.289 1.00 70.38 275 ILE A C 1
ATOM 2158 O O . ILE A 1 275 ? 6.293 10.675 0.017 1.00 70.38 275 ILE A O 1
ATOM 2162 N N . LEU A 1 276 ? 6.081 8.440 -0.139 1.00 68.88 276 LEU A N 1
ATOM 2163 C CA . LEU A 1 276 ? 7.038 8.317 -1.219 1.00 68.88 276 LEU A CA 1
ATOM 2164 C C . LEU A 1 276 ? 6.307 8.633 -2.520 1.00 68.88 276 LEU A C 1
ATOM 2166 O O . LEU A 1 276 ? 5.300 8.000 -2.832 1.00 68.88 276 LEU A O 1
ATOM 2170 N N . HIS A 1 277 ? 6.803 9.607 -3.269 1.00 66.38 277 HIS A N 1
ATOM 2171 C CA . HIS A 1 277 ? 6.232 9.956 -4.557 1.00 66.38 277 HIS A CA 1
ATOM 2172 C C . HIS A 1 277 ? 7.306 10.221 -5.600 1.00 66.38 277 HIS A C 1
ATOM 2174 O O . HIS A 1 277 ? 8.449 10.538 -5.272 1.00 66.38 277 HIS A O 1
ATOM 2180 N N . PHE A 1 278 ? 6.916 10.134 -6.866 1.00 61.03 278 PHE A N 1
ATOM 2181 C CA . PHE A 1 278 ? 7.778 10.469 -7.993 1.00 61.03 278 PHE A CA 1
ATOM 2182 C C . PHE A 1 278 ? 7.311 11.782 -8.623 1.00 61.03 278 PHE A C 1
ATOM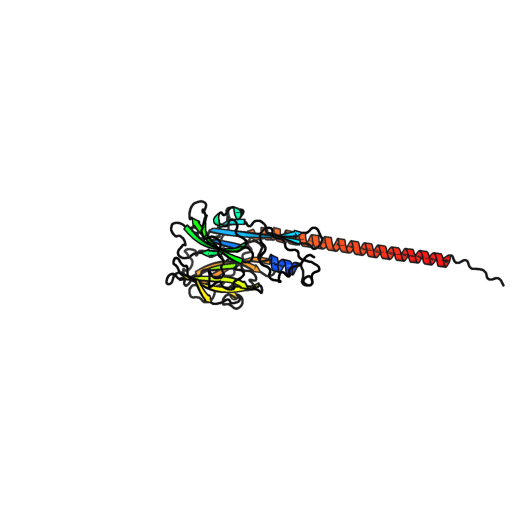 2184 O O . PHE A 1 278 ? 6.111 12.003 -8.798 1.00 61.03 278 PHE A O 1
ATOM 2191 N N . LYS A 1 279 ? 8.256 12.681 -8.913 1.00 62.75 279 LYS A N 1
ATOM 2192 C CA . LYS A 1 279 ? 8.021 13.901 -9.704 1.00 62.75 279 LYS A CA 1
ATOM 2193 C C . LYS A 1 279 ? 8.206 13.612 -11.203 1.00 62.75 279 LYS A C 1
ATOM 2195 O O . LYS A 1 279 ? 8.858 12.622 -11.556 1.00 62.75 279 LYS A O 1
ATOM 2200 N N . PRO A 1 280 ? 7.709 14.487 -12.104 1.00 59.75 280 PRO A N 1
ATOM 2201 C CA . PRO A 1 280 ? 8.130 14.474 -13.503 1.00 59.75 280 PRO A CA 1
ATOM 2202 C C . PRO A 1 280 ? 9.664 14.464 -13.600 1.00 59.75 280 PRO A C 1
ATOM 2204 O O . PRO A 1 280 ? 10.327 15.272 -12.956 1.00 59.75 280 PRO A O 1
ATOM 2207 N N . GLY A 1 281 ? 10.229 13.524 -14.361 1.00 54.97 281 GLY A N 1
ATOM 2208 C CA . GLY A 1 281 ? 11.681 13.299 -14.409 1.00 54.97 281 GLY A CA 1
ATOM 2209 C C . GLY A 1 281 ? 12.212 12.221 -13.453 1.00 54.97 281 GLY A C 1
ATOM 2210 O O . GLY A 1 281 ? 13.425 12.071 -13.353 1.00 54.97 281 GLY A O 1
ATOM 2211 N N . TRP A 1 282 ? 11.332 11.444 -12.807 1.00 58.62 282 TRP A N 1
ATOM 2212 C CA . TRP A 1 282 ? 11.671 10.239 -12.024 1.00 58.62 282 TRP A CA 1
ATOM 2213 C C . TRP A 1 282 ? 12.419 10.488 -10.714 1.00 58.62 282 TRP A C 1
ATOM 2215 O O . TRP A 1 282 ? 13.017 9.571 -10.157 1.00 58.62 282 TRP A O 1
ATOM 2225 N N . GLU A 1 283 ? 12.363 11.706 -10.184 1.00 60.25 283 GLU A N 1
ATOM 2226 C CA . GLU A 1 283 ? 12.929 12.007 -8.872 1.00 60.25 283 GLU A CA 1
ATOM 2227 C C . GLU A 1 283 ? 12.002 11.478 -7.767 1.00 60.25 283 GLU A C 1
ATOM 2229 O O . GLU A 1 283 ? 10.861 11.928 -7.625 1.00 60.25 283 GLU A O 1
ATOM 2234 N N . ALA A 1 284 ? 12.500 10.521 -6.980 1.00 58.16 284 ALA A N 1
ATOM 2235 C CA . ALA A 1 284 ? 11.806 9.984 -5.821 1.00 58.16 284 ALA A CA 1
ATOM 2236 C C . ALA A 1 284 ? 11.962 10.972 -4.664 1.00 58.16 284 ALA A C 1
ATOM 2238 O O . ALA A 1 284 ? 13.069 11.222 -4.188 1.00 58.16 284 ALA A O 1
ATOM 2239 N N . THR A 1 285 ? 10.849 11.537 -4.219 1.00 63.91 285 THR A N 1
ATOM 2240 C CA . THR A 1 285 ? 10.786 12.474 -3.101 1.00 63.91 285 THR A CA 1
ATOM 2241 C C . THR A 1 285 ? 10.005 11.822 -1.967 1.00 63.91 285 THR A C 1
ATOM 2243 O O . THR A 1 285 ? 8.932 11.258 -2.184 1.00 63.91 285 THR A O 1
ATOM 2246 N N . LEU A 1 286 ? 10.534 11.896 -0.748 1.00 67.44 286 LEU A N 1
ATOM 2247 C CA . LEU A 1 286 ? 9.750 11.611 0.447 1.00 67.44 286 LEU A CA 1
ATOM 2248 C C . LEU A 1 286 ? 9.076 12.909 0.881 1.00 67.44 286 LEU A C 1
ATOM 2250 O O . LEU A 1 286 ? 9.757 13.885 1.182 1.00 67.44 286 LEU A O 1
ATOM 2254 N N . ARG A 1 287 ? 7.746 12.923 0.900 1.00 73.69 287 ARG A N 1
ATOM 2255 C CA . ARG A 1 287 ? 6.948 14.056 1.364 1.00 73.69 287 ARG A CA 1
ATOM 2256 C C . ARG A 1 287 ? 6.269 13.687 2.671 1.00 73.69 287 ARG A C 1
ATOM 2258 O O . ARG A 1 287 ? 5.542 12.701 2.722 1.00 73.69 287 ARG A O 1
ATOM 2265 N N . THR A 1 288 ? 6.455 14.497 3.705 1.00 76.44 288 THR A N 1
ATOM 2266 C CA . THR A 1 288 ? 5.670 14.382 4.937 1.00 76.44 288 THR A CA 1
ATOM 2267 C C . THR A 1 288 ? 4.434 15.273 4.837 1.00 76.44 288 THR A C 1
ATOM 2269 O O . THR A 1 288 ? 4.539 16.474 4.589 1.00 76.44 288 THR A O 1
ATOM 2272 N N . ILE A 1 289 ? 3.254 14.689 5.014 1.00 76.19 289 ILE A N 1
ATOM 2273 C CA . ILE A 1 289 ? 1.975 15.392 5.090 1.00 76.19 289 ILE A CA 1
ATOM 2274 C C . ILE A 1 289 ? 1.546 15.435 6.549 1.00 76.19 289 ILE A C 1
ATOM 2276 O O . ILE A 1 289 ? 1.462 14.390 7.191 1.00 76.19 289 ILE A O 1
ATOM 2280 N N . GLU A 1 290 ? 1.247 16.627 7.067 1.00 79.69 290 GLU A N 1
ATOM 2281 C CA . GLU A 1 290 ? 0.622 16.783 8.378 1.00 79.69 290 GLU A CA 1
ATOM 2282 C C . GLU A 1 290 ? -0.888 17.008 8.202 1.00 79.69 290 GLU A C 1
ATOM 2284 O O . GLU A 1 290 ? -1.338 17.932 7.516 1.00 79.69 290 GLU A O 1
ATOM 2289 N N . VAL A 1 291 ? -1.679 16.152 8.839 1.00 74.38 291 VAL A N 1
ATOM 2290 C CA . VAL A 1 291 ? -3.136 16.228 8.919 1.00 74.38 291 VAL A CA 1
ATOM 2291 C C . VAL A 1 291 ? -3.490 16.650 10.336 1.00 74.38 291 VAL A C 1
ATOM 2293 O O . VAL A 1 291 ? -3.173 15.943 11.292 1.00 74.38 291 VAL A O 1
ATOM 2296 N N . LYS A 1 292 ? -4.139 17.803 10.486 1.00 75.38 292 LYS A N 1
ATOM 2297 C CA . LYS A 1 292 ? -4.621 18.267 11.786 1.00 75.38 292 LYS A CA 1
ATOM 2298 C C . LYS A 1 292 ? -6.072 17.834 11.985 1.00 75.38 292 LYS A C 1
ATOM 2300 O O . LYS A 1 292 ? -6.885 18.037 11.097 1.00 75.38 292 LYS A O 1
ATOM 2305 N N . LYS A 1 293 ? -6.403 17.311 13.162 1.00 69.44 293 LYS A N 1
ATOM 2306 C CA . LYS A 1 293 ? -7.749 16.890 13.545 1.00 69.44 293 LYS A CA 1
ATOM 2307 C C . LYS A 1 293 ? -8.738 18.055 13.471 1.00 69.44 293 LYS A C 1
ATOM 2309 O O . LYS A 1 293 ? -8.505 19.115 14.052 1.00 69.44 293 LYS A O 1
ATOM 2314 N N . GLY A 1 294 ? -9.865 17.825 12.811 1.00 66.81 294 GLY A N 1
ATOM 2315 C CA . GLY A 1 294 ? -10.932 18.786 12.559 1.00 66.81 294 GLY A CA 1
ATOM 2316 C C . GLY A 1 294 ? -10.606 19.789 11.452 1.00 66.81 294 GLY A C 1
ATOM 2317 O O . GLY A 1 294 ? -11.407 20.694 11.209 1.00 66.81 294 GLY A O 1
ATOM 2318 N N . ALA A 1 295 ? -9.444 19.681 10.800 1.00 65.44 295 ALA A N 1
ATOM 2319 C CA . ALA A 1 295 ? -9.084 20.556 9.697 1.00 65.44 295 ALA A CA 1
ATOM 2320 C C . ALA A 1 295 ? -9.436 19.881 8.369 1.00 65.44 295 ALA A C 1
ATOM 2322 O O . ALA A 1 295 ? -8.964 18.794 8.061 1.00 65.44 295 ALA A O 1
ATOM 2323 N N . ARG A 1 296 ? -10.202 20.587 7.530 1.00 58.22 296 ARG A N 1
ATOM 2324 C CA . ARG A 1 296 ? -10.414 20.191 6.126 1.00 58.22 296 ARG A CA 1
ATOM 2325 C C . ARG A 1 296 ? -9.135 20.257 5.284 1.00 58.22 296 ARG A C 1
ATOM 2327 O O . ARG A 1 296 ? -9.071 19.662 4.221 1.00 58.22 296 ARG A O 1
ATOM 2334 N N . ALA A 1 297 ? -8.130 21.006 5.743 1.00 52.66 297 ALA A N 1
ATOM 2335 C CA . ALA A 1 297 ? -6.924 21.297 4.981 1.00 52.66 297 ALA A CA 1
ATOM 2336 C C . ALA A 1 297 ? -5.659 20.787 5.679 1.00 52.66 297 ALA A C 1
ATOM 2338 O O . ALA A 1 297 ? -5.446 20.978 6.880 1.00 52.66 297 ALA A O 1
ATOM 2339 N N . PHE A 1 298 ? -4.799 20.181 4.872 1.00 60.19 298 PHE A N 1
ATOM 2340 C CA . PHE A 1 298 ? -3.477 19.688 5.230 1.00 60.19 298 PHE A CA 1
ATOM 2341 C C . PHE A 1 298 ? -2.515 20.853 5.450 1.00 60.19 298 PHE A C 1
ATOM 2343 O O . PHE A 1 298 ? -2.485 21.797 4.661 1.00 60.19 298 PHE A O 1
ATOM 2350 N N . THR A 1 299 ? -1.680 20.781 6.488 1.00 52.66 299 THR A N 1
ATOM 2351 C CA . THR A 1 299 ? -0.497 21.645 6.547 1.00 52.66 299 THR A CA 1
ATOM 2352 C C . THR A 1 299 ? 0.661 20.848 5.983 1.00 52.66 299 THR A C 1
ATOM 2354 O O . THR A 1 299 ? 1.192 19.932 6.603 1.00 52.66 299 THR A O 1
ATOM 2357 N N . VAL A 1 300 ? 1.039 21.175 4.756 1.00 53.38 300 VAL A N 1
ATOM 2358 C CA . VAL A 1 300 ? 2.162 20.529 4.085 1.00 53.38 300 VAL A CA 1
ATOM 2359 C C . VAL A 1 300 ? 3.411 21.275 4.511 1.00 53.38 300 VAL A C 1
ATOM 2361 O O . VAL A 1 300 ? 3.780 22.290 3.919 1.00 53.38 300 VAL A O 1
ATOM 2364 N N . LYS A 1 301 ? 4.086 20.794 5.554 1.00 54.09 301 LYS A N 1
ATOM 2365 C CA . LYS A 1 301 ? 5.480 21.183 5.751 1.00 54.09 301 LYS A CA 1
ATOM 2366 C C . LYS A 1 301 ? 6.314 20.417 4.739 1.00 54.09 301 LYS A C 1
ATOM 2368 O O . LYS A 1 301 ? 6.755 19.299 4.974 1.00 54.09 301 LYS A O 1
ATOM 2373 N N . ARG A 1 302 ? 6.472 21.037 3.570 1.00 53.72 302 ARG A N 1
ATOM 2374 C CA . ARG A 1 302 ? 7.317 20.539 2.494 1.00 53.72 302 ARG A CA 1
ATOM 2375 C C . ARG A 1 302 ? 8.763 20.536 2.971 1.00 53.72 302 ARG A C 1
ATOM 2377 O O . ARG A 1 302 ? 9.404 21.582 3.028 1.00 53.72 302 ARG A O 1
ATOM 2384 N N . GLN A 1 303 ? 9.267 19.355 3.285 1.00 55.03 303 GLN A N 1
ATOM 2385 C CA . GLN A 1 303 ? 10.691 19.116 3.413 1.00 55.03 303 GLN A CA 1
ATOM 2386 C C . GLN A 1 303 ? 11.057 18.095 2.347 1.00 55.03 303 GLN A C 1
ATOM 2388 O O . GLN A 1 303 ? 10.977 16.890 2.562 1.00 55.03 303 GLN A O 1
ATOM 2393 N N . ASP A 1 304 ? 11.396 18.601 1.161 1.00 54.16 304 ASP A N 1
ATOM 2394 C CA . ASP A 1 304 ? 12.003 17.790 0.110 1.00 54.16 304 ASP A CA 1
ATOM 2395 C C . ASP A 1 304 ? 13.429 17.470 0.588 1.00 54.16 304 ASP A C 1
ATOM 2397 O O . ASP A 1 304 ? 14.383 18.167 0.250 1.00 54.16 304 ASP A O 1
ATOM 2401 N N . SER A 1 305 ? 13.577 16.469 1.455 1.00 53.12 305 SER A N 1
ATOM 2402 C CA . SER A 1 305 ? 14.894 15.944 1.801 1.00 53.12 305 SER A CA 1
ATOM 2403 C C . SER A 1 305 ? 15.337 15.049 0.645 1.00 53.12 305 SER A C 1
ATOM 2405 O O . SER A 1 305 ? 14.699 14.013 0.422 1.00 53.12 305 SER A O 1
ATOM 2407 N N . PRO A 1 306 ? 16.405 15.387 -0.103 1.00 53.62 306 PRO A N 1
ATOM 2408 C CA . PRO A 1 306 ? 17.022 14.410 -0.982 1.00 53.62 306 PRO A CA 1
ATOM 2409 C C . PRO A 1 306 ? 17.464 13.254 -0.086 1.00 53.62 306 PRO A C 1
ATOM 2411 O O . PRO A 1 306 ? 18.311 13.414 0.792 1.00 53.62 306 PRO A O 1
ATOM 2414 N N . LEU A 1 307 ? 16.822 12.097 -0.232 1.00 52.62 307 LEU A N 1
ATOM 2415 C CA . LEU A 1 307 ? 17.172 10.903 0.525 1.00 52.62 307 LEU A CA 1
ATOM 2416 C C . LEU A 1 307 ? 18.639 10.577 0.193 1.00 52.62 307 LEU A C 1
ATOM 2418 O O . LEU A 1 307 ? 18.935 10.043 -0.871 1.00 52.62 307 LEU A O 1
ATOM 2422 N N . ASN A 1 308 ? 19.586 10.903 1.076 1.00 46.75 308 ASN A N 1
ATOM 2423 C CA . ASN A 1 308 ? 21.020 10.712 0.817 1.00 46.75 308 ASN A CA 1
ATOM 2424 C C . ASN A 1 308 ? 21.380 9.233 0.562 1.00 46.75 308 ASN A C 1
ATOM 2426 O O . ASN A 1 308 ? 22.297 8.942 -0.202 1.00 46.75 308 ASN A O 1
ATOM 2430 N N . THR A 1 309 ? 20.611 8.285 1.102 1.00 45.78 309 THR A N 1
ATOM 2431 C CA . THR A 1 309 ? 20.710 6.846 0.785 1.00 45.78 309 THR A CA 1
ATOM 2432 C C . THR A 1 309 ? 20.172 6.517 -0.612 1.00 45.78 309 THR A C 1
ATOM 2434 O O . THR A 1 309 ? 20.729 5.680 -1.321 1.00 45.78 309 THR A O 1
ATOM 2437 N N . VAL A 1 310 ? 19.142 7.234 -1.055 1.00 45.31 310 VAL A N 1
ATOM 2438 C CA . VAL A 1 310 ? 18.614 7.161 -2.420 1.00 45.31 310 VAL A CA 1
ATOM 2439 C C . VAL A 1 310 ? 19.520 7.912 -3.397 1.00 45.31 310 VAL A C 1
ATOM 2441 O O . VAL A 1 310 ? 19.517 7.565 -4.561 1.00 45.31 310 VAL A O 1
ATOM 2444 N N . SER A 1 311 ? 20.402 8.822 -2.965 1.00 40.38 311 SER A N 1
ATOM 2445 C CA . SER A 1 311 ? 21.442 9.396 -3.842 1.00 40.38 311 SER A CA 1
ATOM 2446 C C . SER A 1 311 ? 22.416 8.337 -4.376 1.00 40.38 311 SER A C 1
ATOM 2448 O O . SER A 1 311 ? 22.894 8.459 -5.499 1.00 40.38 311 SER A O 1
ATOM 2450 N N . ARG A 1 312 ? 22.665 7.256 -3.617 1.00 45.56 312 ARG A N 1
ATOM 2451 C CA . ARG A 1 312 ? 23.466 6.112 -4.078 1.00 45.56 312 ARG A CA 1
ATOM 2452 C C . ARG A 1 312 ? 22.684 5.272 -5.093 1.00 45.56 312 ARG A C 1
ATOM 2454 O O . ARG A 1 312 ? 23.226 4.946 -6.141 1.00 45.56 312 ARG A O 1
ATOM 2461 N N . PHE A 1 313 ? 21.397 5.034 -4.835 1.00 49.44 313 PHE A N 1
ATOM 2462 C CA . PHE A 1 313 ? 20.472 4.401 -5.784 1.00 49.44 313 PHE A CA 1
ATOM 2463 C C . PHE A 1 313 ? 20.295 5.231 -7.069 1.00 49.44 313 PHE A C 1
ATOM 2465 O O . PHE A 1 313 ? 20.374 4.694 -8.163 1.00 49.44 313 PHE A O 1
ATOM 2472 N N . PHE A 1 314 ? 20.149 6.552 -6.970 1.00 46.22 314 PHE A N 1
ATOM 2473 C CA . PHE A 1 314 ? 20.155 7.467 -8.109 1.00 46.22 314 PHE A CA 1
ATOM 2474 C C . PHE A 1 314 ? 21.519 7.521 -8.770 1.00 46.22 314 PHE A C 1
ATOM 2476 O O . PHE A 1 314 ? 21.570 7.652 -9.977 1.00 46.22 314 PHE A O 1
ATOM 2483 N N . GLY A 1 315 ? 22.622 7.375 -8.040 1.00 53.09 315 GLY A N 1
ATOM 2484 C CA . GLY A 1 315 ? 23.941 7.191 -8.636 1.00 53.09 315 GLY A CA 1
ATOM 2485 C C . GLY A 1 315 ? 23.984 5.955 -9.537 1.00 53.09 315 GLY A C 1
ATOM 2486 O O . GLY A 1 315 ? 24.500 6.029 -10.649 1.00 53.09 315 GLY A O 1
ATOM 2487 N N . GLU A 1 316 ? 23.377 4.851 -9.099 1.00 49.91 316 GLU A N 1
ATOM 2488 C CA . GLU A 1 316 ? 23.258 3.610 -9.872 1.00 49.91 316 GLU A CA 1
ATOM 2489 C C . GLU A 1 316 ? 22.271 3.743 -11.044 1.00 49.91 316 GLU A C 1
ATOM 2491 O O . GLU A 1 316 ? 22.600 3.346 -12.158 1.00 49.91 316 GLU A O 1
ATOM 2496 N N . VAL A 1 317 ? 21.109 4.373 -10.847 1.00 47.09 317 VAL A N 1
ATOM 2497 C CA . VAL A 1 317 ? 20.101 4.607 -11.898 1.00 47.09 317 VAL A CA 1
ATOM 2498 C C . VAL A 1 317 ? 20.578 5.640 -12.923 1.00 47.09 317 VAL A C 1
ATOM 2500 O O . VAL A 1 317 ? 20.441 5.422 -14.119 1.00 47.09 317 VAL A O 1
ATOM 2503 N N . VAL A 1 318 ? 21.193 6.744 -12.498 1.00 51.84 318 VAL A N 1
ATOM 2504 C CA . VAL A 1 318 ? 21.841 7.728 -13.384 1.00 51.84 318 VAL A CA 1
ATOM 2505 C C . VAL A 1 318 ? 23.035 7.091 -14.086 1.00 51.84 318 VAL A C 1
ATOM 2507 O O . VAL A 1 318 ? 23.265 7.376 -15.258 1.00 51.84 318 VAL A O 1
ATOM 2510 N N . GLY A 1 319 ? 23.771 6.207 -13.407 1.00 59.09 319 GLY A N 1
ATOM 2511 C CA . GLY A 1 319 ? 24.809 5.379 -14.015 1.00 59.09 319 GLY A CA 1
ATOM 2512 C C . GLY A 1 319 ? 24.249 4.504 -15.135 1.00 59.09 319 GLY A C 1
ATOM 2513 O O . GLY A 1 319 ? 24.765 4.544 -16.248 1.00 59.09 319 GLY A O 1
ATOM 2514 N N . PHE A 1 320 ? 23.148 3.801 -14.874 1.00 58.53 320 PHE A N 1
ATOM 2515 C CA . PHE A 1 320 ? 22.432 2.989 -15.855 1.00 58.53 320 PHE A CA 1
ATOM 2516 C C . PHE A 1 320 ? 21.891 3.820 -17.025 1.00 58.53 320 PHE A C 1
ATOM 2518 O O . PHE A 1 320 ? 22.104 3.461 -18.176 1.00 58.53 320 PHE A O 1
ATOM 2525 N N . LEU A 1 321 ? 21.235 4.954 -16.764 1.0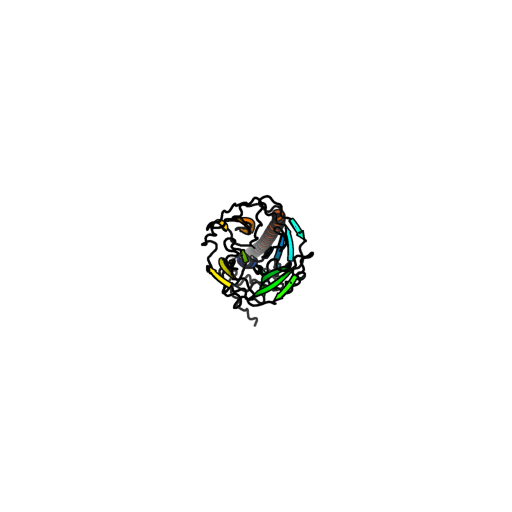0 48.59 321 LEU A N 1
ATOM 2526 C CA . LEU A 1 321 ? 20.708 5.828 -17.816 1.00 48.59 321 LEU A CA 1
ATOM 2527 C C . LEU A 1 321 ? 21.833 6.433 -18.663 1.00 48.59 321 LEU A C 1
ATOM 2529 O O . LEU A 1 321 ? 21.693 6.550 -19.876 1.00 48.59 321 LEU A O 1
ATOM 2533 N N . ARG A 1 322 ? 22.968 6.786 -18.050 1.00 60.81 322 ARG A N 1
ATOM 2534 C CA . ARG A 1 322 ? 24.155 7.264 -18.770 1.00 60.81 322 ARG A CA 1
ATOM 2535 C C . ARG A 1 322 ? 24.770 6.162 -19.631 1.00 60.81 322 ARG A C 1
ATOM 2537 O O . ARG A 1 322 ? 25.139 6.444 -20.766 1.00 60.81 322 ARG A O 1
ATOM 2544 N N . ASP A 1 323 ? 24.852 4.937 -19.117 1.00 64.12 323 ASP A N 1
ATOM 2545 C CA . ASP A 1 323 ? 25.294 3.759 -19.873 1.00 64.12 323 ASP A CA 1
ATOM 2546 C C . ASP A 1 323 ? 24.349 3.464 -21.049 1.00 64.12 323 ASP A C 1
ATOM 2548 O O . ASP A 1 323 ? 24.798 3.266 -22.174 1.00 64.12 323 ASP A O 1
ATOM 2552 N N . LEU A 1 324 ? 23.034 3.545 -20.829 1.00 53.59 324 LEU A N 1
ATOM 2553 C CA . LEU A 1 324 ? 22.017 3.381 -21.866 1.00 53.59 324 LEU A CA 1
ATOM 2554 C C . LEU A 1 324 ? 22.136 4.449 -22.961 1.00 53.59 324 LEU A C 1
ATOM 2556 O O . LEU A 1 324 ? 22.150 4.116 -24.143 1.00 53.59 324 LEU A O 1
ATOM 2560 N N . VAL A 1 325 ? 22.271 5.726 -22.591 1.00 61.38 325 VAL A N 1
ATOM 2561 C CA . VAL A 1 325 ? 22.504 6.820 -23.550 1.00 61.38 325 VAL A CA 1
ATOM 2562 C C . VAL A 1 325 ? 23.819 6.612 -24.305 1.00 61.38 325 VAL A C 1
ATOM 2564 O O . VAL A 1 325 ? 23.865 6.838 -25.514 1.00 61.38 325 VAL A O 1
ATOM 2567 N N . GLY A 1 326 ? 24.866 6.137 -23.625 1.00 73.12 326 GLY A N 1
ATOM 2568 C CA . GLY A 1 326 ? 26.137 5.761 -24.244 1.00 73.12 326 GLY A CA 1
ATOM 2569 C C . GLY A 1 326 ? 25.953 4.683 -25.310 1.00 73.12 326 GLY A C 1
ATOM 2570 O O . GLY A 1 326 ? 26.318 4.897 -26.463 1.00 73.12 326 GLY A O 1
ATOM 2571 N N . LYS A 1 327 ? 25.281 3.581 -24.965 1.00 67.19 327 LYS A N 1
ATOM 2572 C CA . LYS A 1 327 ? 24.962 2.480 -25.886 1.00 67.19 327 LYS A CA 1
ATOM 2573 C C . LYS A 1 327 ? 24.110 2.933 -27.072 1.00 67.19 327 LYS A C 1
ATOM 2575 O O . LYS A 1 327 ? 24.380 2.538 -28.202 1.00 67.19 327 LYS A O 1
ATOM 2580 N N . ILE A 1 328 ? 23.124 3.804 -26.849 1.00 57.28 328 ILE A N 1
ATOM 2581 C CA . ILE A 1 328 ? 22.316 4.400 -27.927 1.00 57.28 328 ILE A CA 1
ATOM 2582 C C . ILE A 1 328 ? 23.187 5.272 -28.842 1.00 57.28 328 ILE A C 1
ATOM 2584 O O . ILE A 1 328 ? 23.057 5.210 -30.063 1.00 57.28 328 ILE A O 1
ATOM 2588 N N . SER A 1 329 ? 24.097 6.067 -28.280 1.00 72.56 329 SER A N 1
ATOM 2589 C CA . SER A 1 329 ? 25.013 6.907 -29.057 1.00 72.56 329 SER A CA 1
ATOM 2590 C C . SER A 1 329 ? 26.012 6.075 -29.869 1.00 72.56 329 SER A C 1
ATOM 2592 O O . SER A 1 329 ? 26.276 6.391 -31.031 1.00 72.56 329 SER A O 1
ATOM 2594 N N . GLU A 1 330 ? 26.563 5.007 -29.287 1.00 76.62 330 GLU A N 1
ATOM 2595 C CA . GLU A 1 330 ? 27.425 4.044 -29.983 1.00 76.62 330 GLU A CA 1
ATOM 2596 C C . GLU A 1 330 ? 26.672 3.369 -31.128 1.00 76.62 330 GLU A C 1
ATOM 2598 O O . GLU A 1 330 ? 27.177 3.290 -32.249 1.00 76.62 330 GLU A O 1
ATOM 2603 N N . TRP A 1 331 ? 25.427 2.969 -30.874 1.00 77.25 331 TRP A N 1
ATOM 2604 C CA . TRP A 1 331 ? 24.542 2.395 -31.874 1.00 77.25 331 TRP A CA 1
ATOM 2605 C C . TRP A 1 331 ? 24.262 3.356 -33.039 1.00 77.25 331 TRP A C 1
ATOM 2607 O O . TRP A 1 331 ? 24.418 2.975 -34.201 1.00 77.25 331 TRP A O 1
ATOM 2617 N N . LEU A 1 332 ? 23.913 4.614 -32.751 1.00 63.22 332 LEU A N 1
ATOM 2618 C CA . LEU A 1 332 ? 23.703 5.647 -33.773 1.00 63.22 332 LEU A CA 1
ATOM 2619 C C . LEU A 1 332 ? 24.976 5.907 -34.584 1.00 63.22 332 LEU A C 1
ATOM 2621 O O . LEU A 1 332 ? 24.913 6.065 -35.802 1.00 63.22 332 LEU A O 1
ATOM 2625 N N . SER A 1 333 ? 26.134 5.908 -33.923 1.00 79.75 333 SER A N 1
ATOM 2626 C CA . SER A 1 333 ? 27.431 6.106 -34.577 1.00 79.75 333 SER A CA 1
ATOM 2627 C C . SER A 1 333 ? 27.783 4.936 -35.497 1.00 79.75 333 SER A C 1
ATOM 2629 O O . SER A 1 333 ? 28.249 5.149 -36.615 1.00 79.75 333 SER A O 1
ATOM 2631 N N . ALA A 1 334 ? 27.521 3.698 -35.068 1.00 79.25 334 ALA A N 1
ATOM 2632 C CA . ALA A 1 334 ? 27.700 2.509 -35.896 1.00 79.25 334 ALA A CA 1
ATOM 2633 C C . ALA A 1 334 ? 26.779 2.537 -37.127 1.00 79.25 334 ALA A C 1
ATOM 2635 O O . ALA A 1 334 ? 27.254 2.356 -38.247 1.00 79.25 334 ALA A O 1
ATOM 2636 N N . ALA A 1 335 ? 25.496 2.867 -36.943 1.00 72.25 335 ALA A N 1
ATOM 2637 C CA . ALA A 1 335 ? 24.543 3.011 -38.043 1.00 72.25 335 ALA A CA 1
ATOM 2638 C C . ALA A 1 335 ? 24.965 4.112 -39.033 1.00 72.25 335 ALA A C 1
ATOM 2640 O O . ALA A 1 335 ? 24.920 3.923 -40.250 1.00 72.25 335 ALA A O 1
ATOM 2641 N N . TRP A 1 336 ? 25.435 5.254 -38.526 1.00 82.50 336 TRP A N 1
ATOM 2642 C CA . TRP A 1 336 ? 25.953 6.338 -39.358 1.00 82.50 336 TRP A CA 1
ATOM 2643 C C . TRP A 1 336 ? 27.204 5.929 -40.145 1.00 82.50 336 TRP A C 1
ATOM 2645 O O . TRP A 1 336 ? 27.349 6.284 -41.319 1.00 82.50 336 TRP A O 1
ATOM 2655 N N . ASN A 1 337 ? 28.095 5.146 -39.533 1.00 84.94 337 ASN A N 1
ATOM 2656 C CA . ASN A 1 337 ? 29.281 4.616 -40.200 1.00 84.94 337 ASN A CA 1
ATOM 2657 C C . ASN A 1 337 ? 28.912 3.642 -41.326 1.00 84.94 337 ASN A C 1
ATOM 2659 O O . ASN A 1 337 ? 29.490 3.741 -42.407 1.00 84.94 337 ASN A O 1
ATOM 2663 N N . GLU A 1 338 ? 27.933 2.758 -41.123 1.00 83.50 338 GLU A N 1
ATOM 2664 C CA . GLU A 1 338 ? 27.427 1.868 -42.178 1.00 83.50 338 GLU A CA 1
ATOM 2665 C C . GLU A 1 338 ? 26.819 2.656 -43.346 1.00 83.50 338 GLU A C 1
ATOM 2667 O O . GLU A 1 338 ? 27.155 2.402 -44.505 1.00 83.50 338 GLU A O 1
ATOM 2672 N N . ILE A 1 339 ? 25.996 3.672 -43.057 1.00 77.81 339 ILE A N 1
ATOM 2673 C CA . ILE A 1 339 ? 25.435 4.571 -44.080 1.00 77.81 339 ILE A CA 1
ATOM 2674 C C . ILE A 1 339 ? 26.557 5.273 -44.850 1.00 77.81 339 ILE A C 1
ATOM 2676 O O . ILE A 1 339 ? 26.541 5.319 -46.080 1.00 77.81 339 ILE A O 1
ATOM 2680 N N . THR A 1 340 ? 27.562 5.787 -44.144 1.00 87.12 340 THR A N 1
ATOM 2681 C CA . THR A 1 340 ? 28.700 6.479 -44.758 1.00 87.12 340 THR A CA 1
ATOM 2682 C C . THR A 1 340 ? 29.511 5.533 -45.645 1.00 87.12 340 THR A C 1
ATOM 2684 O O . THR A 1 340 ? 29.877 5.894 -46.764 1.00 87.12 340 THR A O 1
ATOM 2687 N N . GLN A 1 341 ? 29.761 4.300 -45.196 1.00 86.62 341 GLN A N 1
ATOM 2688 C CA . GLN A 1 341 ? 30.442 3.275 -45.991 1.00 86.62 341 GLN A CA 1
ATOM 2689 C C . GLN A 1 341 ? 29.646 2.902 -47.241 1.00 86.62 341 GLN A C 1
ATOM 2691 O O . GLN A 1 341 ? 30.226 2.798 -48.323 1.00 86.62 341 GLN A O 1
ATOM 2696 N N . PHE A 1 342 ? 28.326 2.764 -47.117 1.00 85.62 342 PHE A N 1
ATOM 2697 C CA . PHE A 1 342 ? 27.444 2.522 -48.251 1.00 85.62 342 PHE A CA 1
ATOM 2698 C C . PHE A 1 342 ? 27.516 3.667 -49.272 1.00 85.62 342 PHE A C 1
ATOM 2700 O O . PHE A 1 342 ? 27.785 3.421 -50.448 1.00 85.62 342 PHE A O 1
ATOM 2707 N N . VAL A 1 343 ? 27.362 4.921 -48.833 1.00 85.06 343 VAL A N 1
ATOM 2708 C CA . VAL A 1 343 ? 27.441 6.109 -49.705 1.00 85.06 343 VAL A CA 1
ATOM 2709 C C . VAL A 1 343 ? 28.805 6.209 -50.393 1.00 85.06 343 VAL A C 1
ATOM 2711 O O . VAL A 1 343 ? 28.875 6.472 -51.597 1.00 85.06 343 VAL A O 1
ATOM 2714 N N . ASN A 1 344 ? 29.893 5.944 -49.668 1.00 89.62 344 ASN A N 1
ATOM 2715 C CA . ASN A 1 344 ? 31.238 5.919 -50.240 1.00 89.62 344 ASN A CA 1
ATOM 2716 C C . ASN A 1 344 ? 31.381 4.813 -51.293 1.00 89.62 344 ASN A C 1
ATOM 2718 O O . ASN A 1 344 ? 31.887 5.079 -52.382 1.00 89.62 344 ASN A O 1
ATOM 2722 N N . GLY A 1 345 ? 30.872 3.608 -51.021 1.00 87.56 345 GLY A N 1
ATOM 2723 C CA . GLY A 1 345 ? 30.863 2.499 -51.975 1.00 87.56 345 GLY A CA 1
ATOM 2724 C C . GLY A 1 345 ? 30.088 2.823 -53.255 1.00 87.56 345 GLY A C 1
ATOM 2725 O O . GLY A 1 345 ? 30.590 2.597 -54.358 1.00 87.56 345 GLY A O 1
ATOM 2726 N N . VAL A 1 346 ? 28.906 3.434 -53.123 1.00 83.56 346 VAL A N 1
ATOM 2727 C CA . VAL A 1 346 ? 28.097 3.922 -54.253 1.00 83.56 346 VAL A CA 1
ATOM 2728 C C . VAL A 1 346 ? 28.873 4.965 -55.066 1.00 83.56 346 VAL A C 1
ATOM 2730 O O . VAL A 1 346 ? 28.952 4.875 -56.291 1.00 83.56 346 VAL A O 1
ATOM 2733 N N . THR A 1 347 ? 29.514 5.919 -54.393 1.00 89.19 347 THR A N 1
ATOM 2734 C CA . THR A 1 347 ? 30.296 6.986 -55.036 1.00 89.19 347 THR A CA 1
ATOM 2735 C C . THR A 1 347 ? 31.506 6.428 -55.792 1.00 89.19 347 THR A C 1
ATOM 2737 O O . THR A 1 347 ? 31.738 6.782 -56.950 1.00 89.19 347 THR A O 1
ATOM 2740 N N . THR A 1 348 ? 32.250 5.494 -55.189 1.00 92.06 348 THR A N 1
ATOM 2741 C CA . THR A 1 348 ? 33.369 4.796 -55.842 1.00 92.06 348 THR A CA 1
ATOM 2742 C C . THR A 1 348 ? 32.905 4.015 -57.070 1.00 92.06 348 THR A C 1
ATOM 2744 O O . THR A 1 348 ? 33.553 4.082 -58.118 1.00 92.06 348 THR A O 1
ATOM 2747 N N . TYR A 1 349 ? 31.769 3.318 -56.976 1.00 90.31 349 TYR A N 1
ATOM 2748 C CA . TYR A 1 349 ? 31.183 2.597 -58.104 1.00 90.31 349 TYR A CA 1
ATOM 2749 C C . TYR A 1 349 ? 30.877 3.534 -59.283 1.00 90.31 349 TYR A C 1
ATOM 2751 O O . TYR A 1 349 ? 31.280 3.250 -60.414 1.00 90.31 349 TYR A O 1
ATOM 2759 N N . PHE A 1 350 ? 30.240 4.683 -59.030 1.00 90.00 350 PHE A N 1
ATOM 2760 C CA . PHE A 1 350 ? 29.924 5.655 -60.082 1.00 90.00 350 PHE A CA 1
ATOM 2761 C C . PHE A 1 350 ? 31.170 6.293 -60.710 1.00 90.00 350 PHE A C 1
ATOM 2763 O O . PHE A 1 350 ? 31.225 6.427 -61.934 1.00 90.00 350 PHE A O 1
ATOM 2770 N N . HIS A 1 351 ? 32.203 6.618 -59.925 1.00 89.56 351 HIS A N 1
ATOM 2771 C CA . HIS A 1 351 ? 33.473 7.107 -60.477 1.00 89.56 351 HIS A CA 1
ATOM 2772 C C . HIS A 1 351 ? 34.161 6.069 -61.372 1.00 89.56 351 HIS A C 1
ATOM 2774 O O . HIS A 1 351 ? 34.633 6.406 -62.461 1.00 89.56 351 HIS A O 1
ATOM 2780 N N . ALA A 1 352 ? 34.179 4.799 -60.957 1.00 88.69 352 ALA A N 1
ATOM 2781 C CA . ALA A 1 352 ? 34.741 3.718 -61.761 1.00 88.69 352 ALA A CA 1
ATOM 2782 C C . ALA A 1 352 ? 33.956 3.506 -63.070 1.00 88.69 352 ALA A C 1
ATOM 2784 O O . ALA A 1 352 ? 34.557 3.314 -64.131 1.00 88.69 352 ALA A O 1
ATOM 2785 N N . ALA A 1 353 ? 32.623 3.577 -63.017 1.00 85.69 353 ALA A N 1
ATOM 2786 C CA . ALA A 1 353 ? 31.763 3.473 -64.194 1.00 85.69 353 ALA A CA 1
ATOM 2787 C C . ALA A 1 353 ? 31.988 4.633 -65.181 1.00 85.69 353 ALA A C 1
ATOM 2789 O O . ALA A 1 353 ? 32.151 4.397 -66.380 1.00 85.69 353 ALA A O 1
ATOM 2790 N N . ALA A 1 354 ? 32.079 5.870 -64.684 1.00 87.25 354 ALA A N 1
ATOM 2791 C CA . ALA A 1 354 ? 32.366 7.047 -65.503 1.00 87.25 354 ALA A CA 1
ATOM 2792 C C . ALA A 1 354 ? 33.742 6.954 -66.190 1.00 87.25 354 ALA A C 1
ATOM 2794 O O . ALA A 1 354 ? 33.859 7.256 -67.378 1.00 87.25 354 ALA A O 1
ATOM 2795 N N . GLY A 1 355 ? 34.766 6.459 -65.484 1.00 88.00 355 GLY A N 1
ATOM 2796 C CA . GLY A 1 355 ? 36.096 6.231 -66.058 1.00 88.00 355 GLY A CA 1
ATOM 2797 C C . GLY A 1 355 ? 36.095 5.218 -67.212 1.00 88.00 355 GLY A C 1
ATOM 2798 O O . GLY A 1 355 ? 36.737 5.453 -68.236 1.00 88.00 355 GLY A O 1
ATOM 2799 N N . ARG A 1 356 ? 35.327 4.124 -67.091 1.00 87.38 356 ARG A N 1
ATOM 2800 C CA . ARG A 1 356 ? 35.171 3.120 -68.165 1.00 87.38 356 ARG A CA 1
ATOM 2801 C C . ARG A 1 356 ? 34.439 3.672 -69.390 1.00 87.38 356 ARG A C 1
ATOM 2803 O O . ARG A 1 356 ? 34.784 3.327 -70.514 1.00 87.38 356 ARG A O 1
ATOM 2810 N N . LEU A 1 357 ? 33.442 4.533 -69.192 1.00 83.00 357 LEU A N 1
ATOM 2811 C CA . LEU A 1 357 ? 32.746 5.195 -70.300 1.00 83.00 357 LEU A CA 1
ATOM 2812 C C . LEU A 1 357 ? 33.650 6.211 -71.012 1.00 83.00 357 LEU A C 1
ATOM 2814 O O . LEU A 1 357 ? 33.644 6.279 -72.239 1.00 83.00 357 LEU A O 1
ATOM 2818 N N . GLY A 1 358 ? 34.476 6.946 -70.261 1.00 81.81 358 GLY A N 1
ATOM 2819 C CA . GLY A 1 358 ? 35.466 7.865 -70.824 1.00 81.81 358 GLY A CA 1
ATOM 2820 C C . GLY A 1 358 ? 36.525 7.160 -71.679 1.00 81.81 358 GLY A C 1
ATOM 2821 O O . GLY A 1 358 ? 36.844 7.630 -72.771 1.00 81.81 358 GLY A O 1
ATOM 2822 N N . SER A 1 359 ? 37.031 6.001 -71.240 1.00 78.81 359 SER A N 1
ATOM 2823 C CA . SER A 1 359 ? 38.008 5.227 -72.020 1.00 78.81 359 SER A CA 1
ATOM 2824 C C . SER A 1 359 ? 37.403 4.590 -73.276 1.00 78.81 359 SER A C 1
ATOM 2826 O O . SER A 1 359 ? 38.059 4.561 -74.316 1.00 78.81 359 SER A O 1
ATOM 2828 N N . LEU A 1 360 ? 36.139 4.154 -73.226 1.00 77.12 360 LEU A N 1
ATOM 2829 C CA . LEU A 1 360 ? 35.403 3.685 -74.406 1.00 77.12 360 LEU A CA 1
ATOM 2830 C C . LEU A 1 360 ? 35.157 4.806 -75.428 1.00 77.12 360 LEU A C 1
ATOM 2832 O O . LEU A 1 360 ? 35.212 4.555 -76.630 1.00 77.12 360 LEU A O 1
ATOM 2836 N N . ALA A 1 361 ? 34.930 6.042 -74.974 1.00 71.50 361 ALA A N 1
ATOM 2837 C CA . ALA A 1 361 ? 34.788 7.199 -75.858 1.00 71.50 361 ALA A CA 1
ATOM 2838 C C . ALA A 1 361 ? 36.123 7.618 -76.505 1.00 71.50 361 ALA A C 1
ATOM 2840 O O . ALA A 1 361 ? 36.144 7.972 -77.683 1.00 71.50 361 ALA A O 1
ATOM 2841 N N . ALA A 1 362 ? 37.236 7.535 -75.767 1.00 75.19 362 ALA A N 1
ATOM 2842 C CA . ALA A 1 362 ? 38.575 7.869 -76.263 1.00 75.19 362 ALA A CA 1
ATOM 2843 C C . ALA A 1 362 ? 39.182 6.789 -77.179 1.00 75.19 362 ALA A C 1
ATOM 2845 O O . ALA A 1 362 ? 40.023 7.089 -78.020 1.00 75.19 362 ALA A O 1
ATOM 2846 N N . GLY A 1 363 ? 38.751 5.534 -77.034 1.00 65.19 363 GLY A N 1
ATOM 2847 C CA . GLY A 1 363 ? 39.201 4.403 -77.847 1.00 65.19 363 GLY A CA 1
ATOM 2848 C C . GLY A 1 363 ? 38.493 4.255 -79.194 1.00 65.19 363 GLY A C 1
ATOM 2849 O O . GLY A 1 363 ? 38.688 3.234 -79.846 1.00 65.19 363 GLY A O 1
ATOM 2850 N N . ARG A 1 364 ? 37.661 5.217 -79.620 1.00 56.53 364 ARG A N 1
ATOM 2851 C CA . ARG A 1 364 ? 37.032 5.178 -80.945 1.00 56.53 364 ARG A CA 1
ATOM 2852 C C . ARG A 1 364 ? 38.098 5.572 -81.978 1.00 56.53 364 ARG A C 1
ATOM 2854 O O . ARG A 1 364 ? 38.463 6.747 -82.022 1.00 56.53 364 ARG A O 1
ATOM 2861 N N . PRO A 1 365 ? 38.646 4.628 -82.771 1.00 59.06 365 PRO A N 1
ATOM 2862 C CA . PRO A 1 365 ? 39.623 4.981 -83.787 1.00 59.06 365 PRO A CA 1
ATOM 2863 C C . PRO A 1 365 ? 38.961 5.976 -84.733 1.00 59.06 365 PRO A C 1
ATOM 2865 O O . PRO A 1 365 ? 37.835 5.749 -85.181 1.00 59.06 365 PRO A O 1
ATOM 2868 N N . ALA A 1 366 ? 39.649 7.084 -85.002 1.00 60.41 366 ALA A N 1
ATOM 2869 C CA . ALA A 1 366 ? 39.297 7.962 -86.099 1.00 60.41 366 ALA A CA 1
ATOM 2870 C C . ALA A 1 366 ? 39.361 7.110 -87.369 1.00 60.41 366 ALA A C 1
ATOM 2872 O O . ALA A 1 366 ? 40.437 6.838 -87.898 1.00 60.41 366 ALA A O 1
ATOM 2873 N N . THR A 1 367 ? 38.212 6.597 -87.802 1.00 59.44 367 THR A N 1
ATOM 2874 C CA . THR A 1 367 ? 38.061 6.037 -89.134 1.00 59.44 367 THR A CA 1
ATOM 2875 C C . THR A 1 367 ? 38.306 7.196 -90.077 1.00 59.44 367 THR A C 1
ATOM 2877 O O . THR A 1 367 ? 37.456 8.074 -90.216 1.00 59.44 367 THR A O 1
ATOM 2880 N N . GLY A 1 368 ? 39.524 7.239 -90.615 1.00 57.66 368 GLY A N 1
ATOM 2881 C CA . GLY A 1 368 ? 39.887 8.124 -91.701 1.00 57.66 368 GLY A CA 1
ATOM 2882 C C . GLY A 1 368 ? 38.889 7.932 -92.829 1.00 57.66 368 GLY A C 1
ATOM 2883 O O . GLY A 1 368 ? 38.652 6.809 -93.275 1.00 57.66 368 GLY A O 1
ATOM 2884 N N . GLU A 1 369 ? 38.280 9.033 -93.238 1.00 53.19 369 GLU A N 1
ATOM 2885 C CA . GLU A 1 369 ? 37.563 9.112 -94.493 1.00 53.19 369 GLU A CA 1
ATOM 2886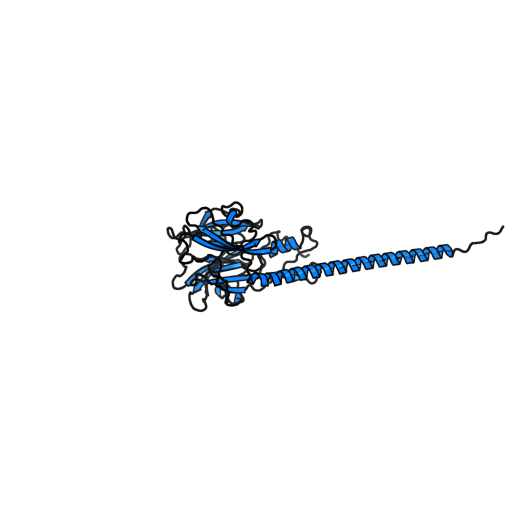 C C . GLU A 1 369 ? 38.523 9.778 -95.479 1.00 53.19 369 GLU A C 1
ATOM 2888 O O . GLU A 1 369 ? 38.836 10.964 -95.368 1.00 53.19 369 GLU A O 1
ATOM 2893 N N . ASP A 1 370 ? 39.064 8.952 -96.375 1.00 57.28 370 ASP A N 1
ATOM 2894 C CA . ASP A 1 370 ? 39.699 9.385 -97.613 1.00 57.28 370 ASP A CA 1
ATOM 2895 C C . ASP A 1 370 ? 38.718 10.254 -98.409 1.00 57.28 370 ASP A C 1
ATOM 2897 O O . ASP A 1 370 ? 37.602 9.812 -98.706 1.00 57.28 370 ASP A O 1
ATOM 2901 N N . ARG A 1 371 ? 39.178 11.434 -98.838 1.00 51.38 371 ARG A N 1
ATOM 2902 C CA . ARG A 1 371 ? 39.072 11.892 -100.232 1.00 51.38 371 ARG A CA 1
ATOM 2903 C C . ARG A 1 371 ? 39.942 13.104 -100.521 1.00 51.38 371 ARG A C 1
ATOM 2905 O O . ARG A 1 371 ? 39.853 14.094 -99.763 1.00 51.38 371 ARG A O 1
#

Secondary structure (DSSP, 8-state):
--------TTPPPPPTT---B--TTSTTTTS-HHHHHHHHHGGGBS--EEEE-TT-SSEEEEEE-BEEEEE-SSTT-EEEEEPPPEEEEEE--SSTTPPPEEEEEEEEGGGSGGGTT-SEEEEEEE-GGGTTBTTEEEEEEEEEETTEEEEEEEEEESSTT--EEEEEEEEESTTT-GGGTT-SEEEEEEE-TTSTTTTSEEEEEEEEE-TT--EEEEEEEEESSTT--EEEEEEEEETTTSTTHHHHTT-SEEEEEEEEPPPTTS-TTEEEEEEEEE-TTS-EEEEEEEEETT-SS-B-----B--HHHHHHHHHHHHHHHHHHHHHHHHHHHHHHHHHHHHHHHHHHHHHHHHHHHHHHHT--------

pLDDT: mean 75.69, std 18.37, range [23.81, 98.25]

Sequence (371 aa):
MTTTSSRTQHGPPLHPGEYFRVDPNGPEAHTDPVAVAVQHLVPFLGLRAVLPVPDSPTRQWVFRYESYLEEGKEKGEGHLRVKEPEYFLAEVDTGLDGDSRLVRGARPLSEWASLAGLGQLLAFLPIPDLQNKDGASHYWAFHIKDGQLVFRNIEIKHSSGYPDTVKHNDRPVAGEFASLDGIGLITSFMPVPEEEKTGGVNRFRVFSYDREWKLMVRTISIKDGGSHEDSLIEPDSPVTEAEWEAALDGVTQLGPVVPVVPKPTDPADIFRFNILHFKPGWEATLRTIEVKKGARAFTVKRQDSPLNTVSRFFGEVVGFLRDLVGKISEWLSAAWNEITQFVNGVTTYFHAAAGRLGSLAAGRPATGEDR

Mean predicted aligned error: 12.67 Å

Nearest PDB structures (foldseek):
  3n8b-assembly1_B  TM=5.802E-01  e=9.733E-01  Borreliella burgdorferi
  3nm7-assembly2_D  TM=5.885E-01  e=1.495E+00  Borreliella burgdorferi
  3nm7-assembly1_A  TM=5.792E-01  e=1.577E+00  Borreliella burgdorferi
  3n8b-assembly1_A  TM=5.796E-01  e=3.722E+00  Borreliella burgdorferi
  8us2-assembly1_A  TM=1.595E-01  e=5.718E+00  Pseudomonas aeruginosa PAO1